Protein AF-A0A7R9CRE0-F1 (afdb_monomer)

Structure (mmCIF, N/CA/C/O backbone):
data_AF-A0A7R9CRE0-F1
#
_entry.id   AF-A0A7R9CRE0-F1
#
loop_
_atom_site.group_PDB
_atom_site.id
_atom_site.type_symbol
_atom_site.label_atom_id
_atom_site.label_alt_id
_atom_site.label_comp_id
_atom_site.label_asym_id
_atom_site.label_entity_id
_atom_site.label_seq_id
_atom_site.pdbx_PDB_ins_code
_atom_site.Cartn_x
_atom_site.Cartn_y
_atom_site.Cartn_z
_atom_site.occupancy
_atom_site.B_iso_or_equiv
_atom_site.auth_seq_id
_atom_site.auth_comp_id
_atom_site.auth_asym_id
_atom_site.auth_atom_id
_atom_site.pdbx_PDB_model_num
ATOM 1 N N . MET A 1 1 ? -108.221 -3.194 38.464 1.00 43.22 1 MET A N 1
ATOM 2 C CA . MET A 1 1 ? -109.594 -3.119 37.928 1.00 43.22 1 MET A CA 1
ATOM 3 C C . MET A 1 1 ? -109.827 -1.712 37.402 1.00 43.22 1 MET A C 1
ATOM 5 O O . MET A 1 1 ? -109.692 -0.766 38.158 1.00 43.22 1 MET A O 1
ATOM 9 N N . ASN A 1 2 ? -110.090 -1.626 36.097 1.00 45.00 2 ASN A N 1
ATOM 10 C CA . ASN A 1 2 ? -110.871 -0.595 35.407 1.00 45.00 2 ASN A CA 1
ATOM 11 C C . ASN A 1 2 ? -110.483 0.875 35.602 1.00 45.00 2 ASN A C 1
ATOM 13 O O . ASN A 1 2 ? -111.041 1.540 36.458 1.00 45.00 2 ASN A O 1
ATOM 17 N N . LEU A 1 3 ? -109.607 1.376 34.720 1.00 36.38 3 LEU A N 1
ATOM 18 C CA . LEU A 1 3 ? -109.767 2.675 34.025 1.00 36.38 3 LEU A CA 1
ATOM 19 C C . LEU A 1 3 ? -108.603 2.959 33.053 1.00 36.38 3 LEU A C 1
ATOM 21 O O . LEU A 1 3 ? -108.803 3.636 32.050 1.00 36.38 3 LEU A O 1
ATOM 25 N N . ALA A 1 4 ? -107.426 2.352 33.256 1.00 42.25 4 ALA A N 1
ATOM 26 C CA . ALA A 1 4 ? -106.263 2.551 32.375 1.00 42.25 4 ALA A CA 1
ATOM 27 C C . ALA A 1 4 ? -106.286 1.728 31.065 1.00 42.25 4 ALA A C 1
ATOM 29 O O . ALA A 1 4 ? -105.616 2.090 30.105 1.00 42.25 4 ALA A O 1
ATOM 30 N N . ILE A 1 5 ? -107.074 0.647 30.987 1.00 42.66 5 ILE A N 1
ATOM 31 C CA . ILE A 1 5 ? -107.139 -0.222 29.790 1.00 42.66 5 ILE A CA 1
ATOM 32 C C . ILE A 1 5 ? -108.191 0.272 28.776 1.00 42.66 5 ILE A C 1
ATOM 34 O O . ILE A 1 5 ? -108.033 0.076 27.576 1.00 42.66 5 ILE A O 1
ATOM 38 N N . MET A 1 6 ? -109.223 1.002 29.216 1.00 38.12 6 MET A N 1
ATOM 39 C CA . MET A 1 6 ? -110.283 1.493 28.320 1.00 38.12 6 MET A CA 1
ATOM 40 C C . MET A 1 6 ? -109.921 2.795 27.585 1.00 38.12 6 MET A C 1
ATOM 42 O O . MET A 1 6 ? -110.395 3.019 26.473 1.00 38.12 6 MET A O 1
ATOM 46 N N . ALA A 1 7 ? -109.034 3.631 28.137 1.00 39.12 7 ALA A N 1
ATOM 47 C CA . ALA A 1 7 ? -108.604 4.874 27.481 1.00 39.12 7 ALA A CA 1
ATOM 48 C C . ALA A 1 7 ? -107.658 4.639 26.281 1.00 39.12 7 ALA A C 1
ATOM 50 O O . ALA A 1 7 ? -107.577 5.478 25.382 1.00 39.12 7 ALA A O 1
ATOM 51 N N . SER A 1 8 ? -106.990 3.482 26.235 1.00 37.19 8 SER A N 1
ATOM 52 C CA . SER A 1 8 ? -106.051 3.103 25.167 1.00 37.19 8 SER A CA 1
ATOM 53 C C . SER A 1 8 ? -106.731 2.446 23.959 1.00 37.19 8 SER A C 1
ATOM 55 O O . SER A 1 8 ? -106.150 2.413 22.880 1.00 37.19 8 SER A O 1
ATOM 57 N N . ILE A 1 9 ? -107.972 1.966 24.107 1.00 41.94 9 ILE A N 1
ATOM 58 C CA . ILE A 1 9 ? -108.721 1.283 23.035 1.00 41.94 9 ILE A CA 1
ATOM 59 C C . ILE A 1 9 ? -109.617 2.264 22.251 1.00 41.94 9 ILE A C 1
ATOM 61 O O . ILE A 1 9 ? -109.859 2.074 21.062 1.00 41.94 9 ILE A O 1
ATOM 65 N N . VAL A 1 10 ? -110.039 3.380 22.856 1.00 40.88 10 VAL A N 1
ATOM 66 C CA . VAL A 1 10 ? -110.966 4.339 22.216 1.00 40.88 10 VAL A CA 1
ATOM 67 C C . VAL A 1 10 ? -110.256 5.382 21.332 1.00 40.88 10 VAL A C 1
ATOM 69 O O . VAL A 1 10 ? -110.875 5.951 20.437 1.00 40.88 10 VAL A O 1
ATOM 72 N N . LYS A 1 11 ? -108.938 5.587 21.477 1.00 39.06 11 LYS A N 1
ATOM 73 C CA . LYS A 1 11 ? -108.171 6.540 20.641 1.00 39.06 11 LYS A CA 1
ATOM 74 C C . LYS A 1 11 ? -107.700 6.003 19.281 1.00 39.06 11 LYS A C 1
ATOM 76 O O . LYS A 1 11 ? -107.164 6.778 18.498 1.00 39.06 11 LYS A O 1
ATOM 81 N N . VAL A 1 12 ? -107.926 4.725 18.964 1.00 43.69 12 VAL A N 1
ATOM 82 C CA . VAL A 1 12 ? -107.533 4.129 17.665 1.00 43.69 12 VAL A CA 1
ATOM 83 C C . VAL A 1 12 ? -108.716 4.011 16.691 1.00 43.69 12 VAL A C 1
ATOM 85 O O . VAL A 1 12 ? -108.525 3.799 15.498 1.00 43.69 12 VAL A O 1
ATOM 88 N N . LEU A 1 13 ? -109.953 4.210 17.154 1.00 45.00 13 LEU A N 1
ATOM 89 C CA . LEU A 1 13 ? -111.148 3.871 16.375 1.00 45.00 13 LEU A CA 1
ATOM 90 C C . LEU A 1 13 ? -111.732 4.993 15.500 1.00 45.00 13 LEU A C 1
ATOM 92 O O . LEU A 1 13 ? -112.738 4.738 14.850 1.00 45.00 13 LEU A O 1
ATOM 96 N N . HIS A 1 14 ? -111.155 6.201 15.431 1.00 46.62 14 HIS A N 1
ATOM 97 C CA . HIS A 1 14 ? -111.715 7.312 14.630 1.00 46.62 14 HIS A CA 1
ATOM 98 C C . HIS A 1 14 ? -110.660 8.143 13.870 1.00 46.62 14 HIS A C 1
ATOM 100 O O . HIS A 1 14 ? -110.579 9.360 14.021 1.00 46.62 14 HIS A O 1
ATOM 106 N N . ILE A 1 15 ? -109.887 7.507 12.983 1.00 38.34 15 ILE A N 1
ATOM 107 C CA . ILE A 1 15 ? -109.228 8.219 11.873 1.00 38.34 15 ILE A CA 1
ATOM 108 C C . ILE A 1 15 ? -109.604 7.541 10.549 1.00 38.34 15 ILE A C 1
ATOM 110 O O . ILE A 1 15 ? -108.993 6.541 10.171 1.00 38.34 15 ILE A O 1
ATOM 114 N N . PRO A 1 16 ? -110.599 8.065 9.812 1.00 47.31 16 PRO A N 1
ATOM 115 C CA . PRO A 1 16 ? -110.769 7.760 8.405 1.00 47.31 16 PRO A CA 1
ATOM 116 C C . PRO A 1 16 ? -109.940 8.727 7.542 1.00 47.31 16 PRO A C 1
ATOM 118 O O . PRO A 1 16 ? -109.894 9.927 7.792 1.00 47.31 16 PRO A O 1
ATOM 121 N N . LYS A 1 17 ? -109.380 8.175 6.457 1.00 51.97 17 LYS A N 1
ATOM 122 C CA . LYS A 1 17 ? -108.780 8.860 5.294 1.00 51.97 17 LYS A CA 1
ATOM 123 C C . LYS A 1 17 ? -107.466 9.612 5.539 1.00 51.97 17 LYS A C 1
ATOM 125 O O . LYS A 1 17 ? -107.456 10.829 5.569 1.00 51.97 17 LYS A O 1
ATOM 130 N N . ILE A 1 18 ? -106.371 8.853 5.587 1.00 42.72 18 ILE A N 1
ATOM 131 C CA . ILE A 1 18 ? -105.059 8.998 4.907 1.00 42.72 18 ILE A CA 1
ATOM 132 C C . ILE A 1 18 ? -104.364 7.670 5.286 1.00 42.72 18 ILE A C 1
ATOM 134 O O . ILE A 1 18 ? -104.417 7.276 6.442 1.00 42.72 18 ILE A O 1
ATOM 138 N N . ILE A 1 19 ? -103.968 6.789 4.366 1.00 42.88 19 ILE A N 1
ATOM 139 C CA . ILE A 1 19 ? -102.574 6.611 3.939 1.00 42.88 19 ILE A CA 1
ATOM 140 C C . ILE A 1 19 ? -102.617 5.771 2.647 1.00 42.88 19 ILE A C 1
ATOM 142 O O . ILE A 1 19 ? -102.911 4.576 2.649 1.00 42.88 19 ILE A O 1
ATOM 146 N N . LYS A 1 20 ? -102.340 6.443 1.526 1.00 46.06 20 LYS A N 1
ATOM 147 C CA . LYS A 1 20 ? -101.839 5.851 0.280 1.00 46.06 20 LYS A CA 1
ATOM 148 C C . LYS A 1 20 ? -100.471 5.216 0.568 1.00 46.06 20 LYS A C 1
ATOM 150 O O . LYS A 1 20 ? -99.664 5.863 1.219 1.00 46.06 20 LYS A O 1
ATOM 155 N N . TYR A 1 21 ? -100.229 4.014 0.034 1.00 49.38 21 TYR A N 1
ATOM 156 C CA . TYR A 1 21 ? -98.917 3.356 -0.115 1.00 49.38 21 TYR A CA 1
ATOM 157 C C . TYR A 1 21 ? -97.990 3.401 1.114 1.00 49.38 21 TYR A C 1
ATOM 159 O O . TYR A 1 21 ? -97.202 4.329 1.261 1.00 49.38 21 TYR A O 1
ATOM 167 N N . GLY A 1 22 ? -98.012 2.368 1.968 1.00 47.47 22 GLY A N 1
ATOM 168 C CA . GLY A 1 22 ? -97.030 2.339 3.062 1.00 47.47 22 GLY A CA 1
ATOM 169 C C . GLY A 1 22 ? -97.103 1.258 4.137 1.00 47.47 22 GLY A C 1
ATOM 170 O O . GLY A 1 22 ? -96.410 1.412 5.133 1.00 47.47 22 GLY A O 1
ATOM 171 N N . TYR A 1 23 ? -97.870 0.171 3.991 1.00 45.94 23 TYR A N 1
ATOM 172 C CA . TYR A 1 23 ? -97.871 -0.903 5.001 1.00 45.94 23 TYR A CA 1
ATOM 173 C C . TYR A 1 23 ? -97.409 -2.256 4.442 1.00 45.94 23 TYR A C 1
ATOM 175 O O . TYR A 1 23 ? -98.163 -3.221 4.352 1.00 45.94 23 TYR A O 1
ATOM 183 N N . CYS A 1 24 ? -96.107 -2.329 4.150 1.00 51.09 24 CYS A N 1
ATOM 184 C CA . CYS A 1 24 ? -95.338 -3.575 4.034 1.00 51.09 24 CYS A CA 1
ATOM 185 C C . CYS A 1 24 ? -95.528 -4.554 5.229 1.00 51.09 24 CYS A C 1
ATOM 187 O O . CYS A 1 24 ? -95.567 -5.760 4.984 1.00 51.09 24 CYS A O 1
ATOM 189 N N . PRO A 1 25 ? -95.750 -4.112 6.493 1.00 51.47 25 PRO A N 1
ATOM 190 C CA . PRO A 1 25 ? -95.920 -5.041 7.615 1.00 51.47 25 PRO A CA 1
ATOM 191 C C . PRO A 1 25 ? -97.174 -5.914 7.506 1.00 51.47 25 PRO A C 1
ATOM 193 O O . PRO A 1 25 ? -97.115 -7.106 7.783 1.00 51.47 25 PRO A O 1
ATOM 196 N N . ALA A 1 26 ? -98.302 -5.363 7.043 1.00 53.19 26 ALA A N 1
ATOM 197 C CA . ALA A 1 26 ? -99.529 -6.144 6.868 1.00 53.19 26 ALA A CA 1
ATOM 198 C C . ALA A 1 26 ? -99.378 -7.194 5.751 1.00 53.19 26 ALA A C 1
ATOM 200 O O . ALA A 1 26 ? -99.899 -8.300 5.858 1.00 53.19 26 ALA A O 1
ATOM 201 N N . TYR A 1 27 ? -98.604 -6.873 4.710 1.00 51.00 27 TYR A N 1
ATOM 202 C CA . TYR A 1 27 ? -98.310 -7.785 3.605 1.00 51.00 27 TYR A CA 1
ATOM 203 C C . TYR A 1 27 ? -97.310 -8.890 4.004 1.00 51.00 27 TYR A C 1
ATOM 205 O O . TYR A 1 27 ? -97.449 -10.033 3.569 1.00 51.00 27 TYR A O 1
ATOM 213 N N . GLN A 1 28 ? -96.341 -8.583 4.877 1.00 49.94 28 GLN A N 1
ATOM 214 C CA . GLN A 1 28 ? -95.411 -9.565 5.449 1.00 49.94 28 GLN A CA 1
ATOM 215 C C . GLN A 1 28 ? -96.084 -10.520 6.442 1.00 49.94 28 GLN A C 1
ATOM 217 O O . GLN A 1 28 ? -95.791 -11.709 6.412 1.00 49.94 28 GLN A O 1
ATOM 222 N N . VAL A 1 29 ? -97.009 -10.048 7.285 1.00 53.72 29 VAL A N 1
ATOM 223 C CA . VAL A 1 29 ? -97.705 -10.904 8.269 1.00 53.72 29 VAL A CA 1
ATOM 224 C C . VAL A 1 29 ? -98.603 -11.946 7.590 1.00 53.72 29 VAL A C 1
ATOM 226 O O . VAL A 1 29 ? -98.709 -13.068 8.075 1.00 53.72 29 VAL A O 1
ATOM 229 N N . VAL A 1 30 ? -99.205 -11.617 6.442 1.00 52.31 30 VAL A N 1
ATOM 230 C CA . VAL A 1 30 ? -100.059 -12.553 5.686 1.00 52.31 30 VAL A CA 1
ATOM 231 C C . VAL A 1 30 ? -99.235 -13.568 4.875 1.00 52.31 30 VAL A C 1
ATOM 233 O O . VAL A 1 30 ? -99.684 -14.696 4.685 1.00 52.31 30 VAL A O 1
ATOM 236 N N . ARG A 1 31 ? -98.021 -13.210 4.422 1.00 49.34 31 ARG A N 1
ATOM 237 C CA . ARG A 1 31 ? -97.123 -14.117 3.673 1.00 49.34 31 ARG A CA 1
ATOM 238 C C . ARG A 1 31 ? -96.191 -14.959 4.550 1.00 49.34 31 ARG A C 1
ATOM 240 O O . ARG A 1 31 ? -95.841 -16.061 4.148 1.00 49.34 31 ARG A O 1
ATOM 247 N N . ASN A 1 32 ? -95.821 -14.491 5.741 1.00 52.88 32 ASN A N 1
ATOM 248 C CA . ASN A 1 32 ? -94.950 -15.216 6.672 1.00 52.88 32 ASN A CA 1
ATOM 249 C C . ASN A 1 32 ? -95.761 -16.122 7.614 1.00 52.88 32 ASN A C 1
ATOM 251 O O . ASN A 1 32 ? -95.637 -16.036 8.837 1.00 52.88 32 ASN A O 1
ATOM 255 N N . HIS A 1 33 ? -96.608 -16.997 7.066 1.00 56.31 33 HIS A N 1
ATOM 256 C CA . HIS A 1 33 ? -97.249 -18.033 7.871 1.00 56.31 33 HIS A CA 1
ATOM 257 C C . HIS A 1 33 ? -96.212 -19.118 8.213 1.00 56.31 33 HIS A C 1
ATOM 259 O O . HIS A 1 33 ? -95.990 -20.075 7.474 1.00 56.31 33 HIS A O 1
ATOM 265 N N . TRP A 1 34 ? -95.521 -18.966 9.343 1.00 56.00 34 TRP A N 1
ATOM 266 C CA . TRP A 1 34 ? -94.681 -20.043 9.859 1.00 56.00 34 TRP A CA 1
ATOM 267 C C . TRP A 1 34 ? -95.561 -21.270 10.108 1.00 56.00 34 TRP A C 1
ATOM 269 O O . TRP A 1 34 ? -96.488 -21.218 10.924 1.00 56.00 34 TRP A O 1
ATOM 279 N N . ASN A 1 35 ? -95.311 -22.359 9.383 1.00 62.03 35 ASN A N 1
ATOM 280 C CA . ASN A 1 35 ? -96.116 -23.558 9.518 1.00 62.03 35 ASN A CA 1
ATOM 281 C C . ASN A 1 35 ? -95.756 -24.244 10.849 1.00 62.03 35 ASN A C 1
ATOM 283 O O . ASN A 1 35 ? -94.658 -24.778 11.016 1.00 62.03 35 ASN A O 1
ATOM 287 N N . LYS A 1 36 ? -96.665 -24.148 11.832 1.00 65.69 36 LYS A N 1
ATOM 288 C CA . LYS A 1 36 ? -96.463 -24.632 13.211 1.00 65.69 36 LYS A CA 1
ATOM 289 C C . LYS A 1 36 ? -96.146 -26.125 13.265 1.00 65.69 36 LYS A C 1
ATOM 291 O O . LYS A 1 36 ? -95.476 -26.549 14.202 1.00 65.69 36 LYS A O 1
ATOM 296 N N . ASP A 1 37 ? -96.557 -26.867 12.243 1.00 65.56 37 ASP A N 1
ATOM 297 C CA . ASP A 1 37 ? -96.335 -28.304 12.109 1.00 65.56 37 ASP A CA 1
ATOM 298 C C . ASP A 1 37 ? -94.837 -28.667 12.019 1.00 65.56 37 ASP A C 1
ATOM 300 O O . ASP A 1 37 ? -94.443 -29.761 12.413 1.00 65.56 37 ASP A O 1
ATOM 304 N N . TYR A 1 38 ? -93.974 -27.730 11.596 1.00 68.56 38 TYR A N 1
ATOM 305 C CA . TYR A 1 38 ? -92.519 -27.930 11.482 1.00 68.56 38 TYR A CA 1
ATOM 306 C C . TYR A 1 38 ? -91.715 -27.421 12.691 1.00 68.56 38 TYR A C 1
ATOM 308 O O . TYR A 1 38 ? -90.488 -27.510 12.700 1.00 68.56 38 TYR A O 1
ATOM 316 N N . LYS A 1 39 ? -92.363 -26.877 13.732 1.00 82.75 39 LYS A N 1
ATOM 317 C CA . LYS A 1 39 ? -91.657 -26.388 14.929 1.00 82.75 39 LYS A CA 1
ATOM 318 C C . LYS A 1 39 ? -91.132 -27.570 15.759 1.00 82.75 39 LYS A C 1
ATOM 320 O O . LYS A 1 39 ? -91.954 -28.417 16.105 1.00 82.75 39 LYS A O 1
ATOM 325 N N . PRO A 1 40 ? -89.843 -27.618 16.154 1.00 86.38 40 PRO A N 1
ATOM 326 C CA . PRO A 1 40 ? -89.329 -28.636 17.076 1.00 86.38 40 PRO A CA 1
ATOM 327 C C . PRO A 1 40 ? -90.144 -28.734 18.378 1.00 86.38 40 PRO A C 1
ATOM 329 O O . PRO A 1 40 ? -90.623 -27.725 18.908 1.00 86.38 40 PRO A O 1
ATOM 332 N N . GLY A 1 41 ? -90.349 -29.962 18.839 1.00 88.69 41 GLY A N 1
ATOM 333 C CA . GLY A 1 41 ? -91.104 -30.363 2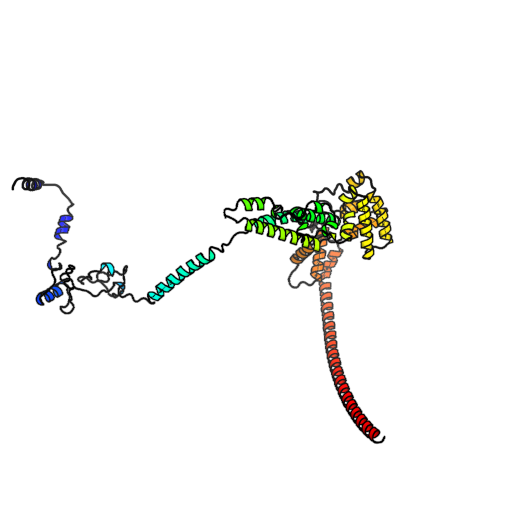0.022 1.00 88.69 41 GLY A CA 1
ATOM 334 C C . GLY A 1 41 ? -90.228 -31.020 21.101 1.00 88.69 41 GLY A C 1
ATOM 335 O O . GLY A 1 41 ? -89.001 -30.990 21.010 1.00 88.69 41 GLY A O 1
ATOM 336 N N . PRO A 1 42 ? -90.842 -31.571 22.163 1.00 89.75 42 PRO A N 1
ATOM 337 C CA . PRO A 1 42 ? -90.125 -32.288 23.217 1.00 89.75 42 PRO A CA 1
ATOM 338 C C . PRO A 1 42 ? -89.607 -33.648 22.729 1.00 89.75 42 PRO A C 1
ATOM 340 O O . PRO A 1 42 ? -90.082 -34.169 21.724 1.00 89.75 42 PRO A O 1
ATOM 343 N N . TYR A 1 43 ? -88.666 -34.233 23.470 1.00 91.75 43 TYR A N 1
ATOM 344 C CA . TYR A 1 43 ? -88.065 -35.527 23.145 1.00 91.75 43 TYR A CA 1
ATOM 345 C C . TYR A 1 43 ? -89.127 -36.642 22.977 1.00 91.75 43 TYR A C 1
ATOM 347 O O . TYR A 1 43 ? -89.985 -36.800 23.852 1.00 91.75 43 TYR A O 1
ATOM 355 N N . PRO A 1 44 ? -89.102 -37.423 21.877 1.00 90.38 44 PRO A N 1
ATOM 356 C CA . PRO A 1 44 ? -90.097 -38.461 21.620 1.00 90.38 44 PRO A CA 1
ATOM 357 C C . PRO A 1 44 ? -89.813 -39.731 22.436 1.00 90.38 44 PRO A C 1
ATOM 359 O O . PRO A 1 44 ? -88.826 -40.433 22.210 1.00 90.38 44 PRO A O 1
ATOM 362 N N . VAL A 1 45 ? -90.716 -40.074 23.359 1.00 88.56 45 VAL A N 1
ATOM 363 C CA . VAL A 1 45 ? -90.542 -41.220 24.271 1.00 88.56 45 VAL A CA 1
ATOM 364 C C . VAL A 1 45 ? -91.152 -42.493 23.681 1.00 88.56 45 VAL A C 1
ATOM 366 O O . VAL A 1 45 ? -90.599 -43.587 23.820 1.00 88.56 45 VAL A O 1
ATOM 369 N N . THR A 1 46 ? -92.291 -42.373 22.995 1.00 92.00 46 THR A N 1
ATOM 370 C CA . THR A 1 46 ? -93.003 -43.520 22.414 1.00 92.00 46 THR A CA 1
ATOM 371 C C . THR A 1 46 ? -92.628 -43.762 20.950 1.00 92.00 46 THR A C 1
ATOM 373 O O . THR A 1 46 ? -92.259 -42.845 20.220 1.00 92.00 46 THR A O 1
ATOM 376 N N . GLN A 1 47 ? -92.776 -45.004 20.467 1.00 89.69 47 GLN A N 1
ATOM 377 C CA . GLN A 1 47 ? -92.471 -45.322 19.063 1.00 89.69 47 GLN A CA 1
ATOM 378 C C . GLN A 1 47 ? -93.349 -44.534 18.083 1.00 89.69 47 GLN A C 1
ATOM 380 O O . GLN A 1 47 ? -92.858 -44.057 17.070 1.00 89.69 47 GLN A O 1
ATOM 385 N N . LYS A 1 48 ? -94.627 -44.318 18.419 1.00 90.31 48 LYS A N 1
ATOM 386 C CA . LYS A 1 48 ? -95.535 -43.506 17.598 1.00 90.31 48 LYS A CA 1
ATOM 387 C C . LYS A 1 48 ? -95.092 -42.043 17.514 1.00 90.31 48 LYS A C 1
ATOM 389 O O . LYS A 1 48 ? -95.238 -41.434 16.460 1.00 90.31 48 LYS A O 1
ATOM 394 N N . GLU A 1 49 ? -94.559 -41.487 18.603 1.00 89.62 49 GLU A N 1
ATOM 395 C CA . GLU A 1 49 ? -94.000 -40.128 18.620 1.00 89.62 49 GLU A CA 1
ATOM 396 C C . GLU A 1 49 ? -92.709 -40.047 17.806 1.00 89.62 49 GLU A C 1
ATOM 398 O O . GLU A 1 49 ? -92.537 -39.090 17.056 1.00 89.62 49 GLU A O 1
ATOM 403 N N . ARG A 1 50 ? -91.846 -41.071 17.873 1.00 90.44 50 ARG A N 1
ATOM 404 C CA . ARG A 1 50 ? -90.650 -41.164 17.022 1.00 90.44 50 ARG A CA 1
ATOM 405 C C . ARG A 1 50 ? -91.002 -41.259 15.541 1.00 90.44 50 ARG A C 1
ATOM 407 O O . ARG A 1 50 ? -90.440 -40.518 14.745 1.00 90.44 50 ARG A O 1
ATOM 414 N N . ASP A 1 51 ? -91.969 -42.097 15.174 1.00 91.31 51 ASP A N 1
ATOM 415 C CA . ASP A 1 51 ? -92.407 -42.245 13.781 1.00 91.31 51 ASP A CA 1
ATOM 416 C C . ASP A 1 51 ? -93.043 -40.943 13.252 1.00 91.31 51 ASP A C 1
ATOM 418 O O . ASP A 1 51 ? -92.850 -40.566 12.092 1.00 91.31 51 ASP A O 1
ATOM 422 N N . ALA A 1 52 ? -93.774 -40.217 14.107 1.00 90.00 52 ALA A N 1
ATOM 423 C CA . ALA A 1 52 ? -94.334 -38.909 13.776 1.00 90.00 52 ALA A CA 1
ATOM 424 C C . ALA A 1 52 ? -93.248 -37.828 13.622 1.00 90.00 52 ALA A C 1
ATOM 426 O O . ALA A 1 52 ? -93.321 -37.030 12.685 1.00 90.00 52 ALA A O 1
ATOM 427 N N . ALA A 1 53 ? -92.233 -37.817 14.494 1.00 90.81 53 ALA A N 1
ATOM 428 C CA . ALA A 1 53 ? -91.097 -36.902 14.411 1.00 90.81 53 ALA A CA 1
ATOM 429 C C . ALA A 1 53 ? -90.231 -37.182 13.171 1.00 90.81 53 ALA A C 1
ATOM 431 O O . ALA A 1 53 ? -89.930 -36.258 12.418 1.00 90.81 53 ALA A O 1
ATOM 432 N N . ALA A 1 54 ? -89.932 -38.449 12.871 1.00 91.12 54 ALA A N 1
ATOM 433 C CA . ALA A 1 54 ? -89.234 -38.846 11.648 1.00 91.12 54 ALA A CA 1
ATOM 434 C C . ALA A 1 54 ? -89.960 -38.324 10.396 1.00 91.12 54 ALA A C 1
ATOM 436 O O . ALA A 1 54 ? -89.366 -37.642 9.558 1.00 91.12 54 ALA A O 1
ATOM 437 N N . LYS A 1 55 ? -91.284 -38.532 10.327 1.00 90.06 55 LYS A N 1
ATOM 438 C CA . LYS A 1 55 ? -92.124 -38.029 9.231 1.00 90.06 55 LYS A CA 1
ATOM 439 C C . LYS A 1 55 ? -92.116 -36.499 9.130 1.00 90.06 55 LYS A C 1
ATOM 441 O O . LYS A 1 55 ? -92.121 -35.972 8.020 1.00 90.06 55 LYS A O 1
ATOM 446 N N . LYS A 1 56 ? -92.096 -35.787 10.261 1.00 89.69 56 LYS A N 1
ATOM 447 C CA . LYS A 1 56 ? -92.023 -34.316 10.323 1.00 89.69 56 LYS A CA 1
ATOM 448 C C . LYS A 1 56 ? -90.713 -33.768 9.749 1.00 89.69 56 LYS A C 1
ATOM 450 O O . LYS A 1 56 ? -90.745 -32.746 9.071 1.00 89.69 56 LYS A O 1
ATOM 455 N N . TYR A 1 57 ? -89.590 -34.445 9.985 1.00 89.94 57 TYR A N 1
ATOM 456 C CA . TYR A 1 57 ? -88.275 -34.061 9.455 1.00 89.94 57 TYR A CA 1
ATOM 457 C C . TYR A 1 57 ? -87.960 -34.659 8.075 1.00 89.94 57 TYR A C 1
ATOM 459 O O . TYR A 1 57 ? -86.861 -34.459 7.567 1.00 89.94 57 TYR A O 1
ATOM 467 N N . GLY A 1 58 ? -88.907 -35.377 7.459 1.00 88.31 58 GLY A N 1
ATOM 468 C CA . GLY A 1 58 ? -88.711 -36.003 6.149 1.00 88.31 58 GLY A CA 1
ATOM 469 C C . GLY A 1 58 ? -87.707 -37.161 6.156 1.00 88.31 58 GLY A C 1
ATOM 470 O O . GLY A 1 58 ? -87.162 -37.487 5.107 1.00 88.31 58 GLY A O 1
ATOM 471 N N . LEU A 1 59 ? -87.464 -37.768 7.321 1.00 91.00 59 LEU A N 1
ATOM 472 C CA . LEU A 1 59 ? -86.528 -38.875 7.516 1.00 91.00 59 LEU A CA 1
ATOM 473 C C . LEU A 1 59 ? -87.269 -40.214 7.585 1.00 91.00 59 LEU A C 1
ATOM 475 O O . LEU A 1 59 ? -88.429 -40.288 8.006 1.00 91.00 59 LEU A O 1
ATOM 479 N N . LEU A 1 60 ? -86.588 -41.299 7.212 1.00 91.94 60 LEU A N 1
ATOM 480 C CA . LEU A 1 60 ? -87.098 -42.644 7.466 1.00 91.94 60 LEU A CA 1
ATOM 481 C C . LEU A 1 60 ? -87.083 -42.929 8.981 1.00 91.94 60 LEU A C 1
ATOM 483 O O . LEU A 1 60 ? -86.143 -42.519 9.661 1.00 91.94 60 LEU A O 1
ATOM 487 N N . PRO A 1 61 ? -88.048 -43.692 9.537 1.00 89.75 61 PRO A N 1
ATOM 488 C CA . PRO A 1 61 ? -88.037 -44.049 10.961 1.00 89.75 61 PRO A CA 1
ATOM 489 C C . PRO A 1 61 ? -86.755 -44.755 11.428 1.00 89.75 61 PRO A C 1
ATOM 491 O O . PRO A 1 61 ? -86.412 -44.679 12.600 1.00 89.75 61 PRO A O 1
ATOM 494 N N . ALA A 1 62 ? -86.046 -45.431 10.515 1.00 90.19 62 ALA A N 1
ATOM 495 C CA . ALA A 1 62 ? -84.763 -46.078 10.790 1.00 90.19 62 ALA A CA 1
ATOM 496 C C . ALA A 1 62 ? -83.563 -45.108 10.799 1.00 90.19 62 ALA A C 1
ATOM 498 O O . ALA A 1 62 ? -82.531 -45.435 11.375 1.00 90.19 62 ALA A O 1
ATOM 499 N N . GLU A 1 63 ? -83.683 -43.946 10.152 1.00 89.88 63 GLU A N 1
ATOM 500 C CA . GLU A 1 63 ? -82.636 -42.915 10.057 1.00 89.88 63 GLU A CA 1
ATOM 501 C C . GLU A 1 63 ? -82.818 -41.805 11.101 1.00 89.88 63 GLU A C 1
ATOM 503 O O . GLU A 1 63 ? -81.909 -41.012 11.338 1.00 89.88 63 GLU A O 1
ATOM 508 N N . TYR A 1 64 ? -83.999 -41.730 11.718 1.00 93.38 64 TYR A N 1
ATOM 509 C CA . TYR A 1 64 ? -84.301 -40.754 12.752 1.00 93.38 64 TYR A CA 1
ATOM 510 C C . TYR A 1 64 ? -83.710 -41.178 14.101 1.00 93.38 64 TYR A C 1
ATOM 512 O O . TYR A 1 64 ? -84.240 -42.057 14.783 1.00 93.38 64 TYR A O 1
ATOM 520 N N . ASP A 1 65 ? -82.639 -40.494 14.497 1.00 92.12 65 ASP A N 1
ATOM 521 C CA . ASP A 1 65 ? -82.032 -40.579 15.824 1.00 92.12 65 ASP A CA 1
ATOM 522 C C . ASP A 1 65 ? -82.080 -39.190 16.486 1.00 92.12 65 ASP A C 1
ATOM 524 O O . ASP A 1 65 ? -81.497 -38.251 15.942 1.00 92.12 65 ASP A O 1
ATOM 528 N N . PRO A 1 66 ? -82.806 -38.984 17.599 1.00 91.50 66 PRO A N 1
ATOM 529 C CA . PRO A 1 66 ? -82.781 -37.719 18.329 1.00 91.50 66 PRO A CA 1
ATOM 530 C C . PRO A 1 66 ? -81.532 -37.608 19.217 1.00 91.50 66 PRO A C 1
ATOM 532 O O . PRO A 1 66 ? -80.946 -38.604 19.642 1.00 91.50 66 PRO A O 1
ATOM 535 N N . TYR A 1 67 ? -81.141 -36.383 19.569 1.00 91.56 67 TYR A N 1
ATOM 536 C CA . TYR A 1 67 ? -80.129 -36.177 20.613 1.00 91.56 67 TYR A CA 1
ATOM 537 C C . TYR A 1 67 ? -80.595 -36.757 21.962 1.00 91.56 67 TYR A C 1
ATOM 539 O O . TYR A 1 67 ? -81.795 -36.746 22.237 1.00 91.56 67 TYR A O 1
ATOM 547 N N . PRO A 1 68 ? -79.677 -37.245 22.820 1.00 90.38 68 PRO A N 1
ATOM 548 C CA . PRO A 1 68 ? -80.037 -37.732 24.151 1.00 90.38 68 PRO A CA 1
ATOM 549 C C . PRO A 1 68 ? -80.725 -36.635 24.979 1.00 90.38 68 PRO A C 1
ATOM 551 O O . PRO A 1 68 ? -80.369 -35.456 24.888 1.00 90.38 68 PRO A O 1
ATOM 554 N N . ASP A 1 69 ? -81.714 -37.028 25.789 1.00 87.06 69 ASP A N 1
ATOM 555 C CA . ASP A 1 69 ? -82.488 -36.122 26.650 1.00 87.06 69 ASP A CA 1
ATOM 556 C C . ASP A 1 69 ? -81.703 -35.731 27.917 1.00 87.06 69 ASP A C 1
ATOM 558 O O . ASP A 1 69 ? -82.090 -36.016 29.048 1.00 87.06 69 ASP A O 1
ATOM 562 N N . ASP A 1 70 ? -80.556 -35.078 27.712 1.00 88.38 70 ASP A N 1
ATOM 563 C CA . ASP A 1 70 ? -79.641 -34.630 28.771 1.00 88.38 70 ASP A CA 1
ATOM 564 C C . ASP A 1 70 ? -80.014 -33.229 29.310 1.00 88.38 70 ASP A C 1
ATOM 566 O O . ASP A 1 70 ? -79.223 -32.571 29.988 1.00 88.38 70 ASP A O 1
ATOM 570 N N . GLY A 1 71 ? -81.202 -32.712 28.966 1.00 83.44 71 GLY A N 1
ATOM 571 C CA . GLY A 1 71 ? -81.653 -31.367 29.350 1.00 83.44 71 GLY A CA 1
ATOM 572 C C . GLY A 1 71 ? -80.993 -30.211 28.582 1.00 83.44 71 GLY A C 1
ATOM 573 O O . GLY A 1 71 ? -81.247 -29.050 28.896 1.00 83.44 71 GLY A O 1
ATOM 574 N N . LEU A 1 72 ? -80.192 -30.499 27.547 1.00 81.81 72 LEU A N 1
ATOM 575 C CA . LEU A 1 72 ? -79.549 -29.499 26.672 1.00 81.81 72 LEU A CA 1
ATOM 576 C C . LEU A 1 72 ? -80.526 -28.794 25.711 1.00 81.81 72 LEU A C 1
ATOM 578 O O . LEU A 1 72 ? -80.149 -27.849 25.024 1.00 81.81 72 LEU A O 1
ATOM 582 N N . GLY A 1 73 ? -81.790 -29.227 25.678 1.00 85.31 73 GLY A N 1
ATOM 583 C CA . GLY A 1 73 ? -82.865 -28.520 24.980 1.00 85.31 73 GLY A CA 1
ATOM 584 C C . GLY A 1 73 ? -82.988 -28.808 23.481 1.00 85.31 73 GLY A C 1
ATOM 585 O O . GLY A 1 73 ? -83.707 -28.081 22.802 1.00 85.31 73 GLY A O 1
ATOM 586 N N . TYR A 1 74 ? -82.343 -29.861 22.962 1.00 87.81 74 TYR A N 1
ATOM 587 C CA . TYR A 1 74 ? -82.480 -30.274 21.555 1.00 87.81 74 TYR A CA 1
ATOM 588 C C . TYR A 1 74 ? -83.880 -30.818 21.212 1.00 87.81 74 TYR A C 1
ATOM 590 O O . TYR A 1 74 ? -84.332 -30.675 20.076 1.00 87.81 74 TYR A O 1
ATOM 598 N N . GLY A 1 75 ? -84.590 -31.400 22.186 1.00 90.50 75 GLY A N 1
ATOM 599 C CA . GLY A 1 75 ? -85.966 -31.875 22.014 1.00 90.50 75 GLY A CA 1
ATOM 600 C C . GLY A 1 75 ? -86.079 -33.041 21.027 1.00 90.50 75 GLY A C 1
ATOM 601 O O . GLY A 1 75 ? -85.363 -34.029 21.150 1.00 90.50 75 GLY A O 1
ATOM 602 N N . ASP A 1 76 ? -86.987 -32.928 20.056 1.00 91.75 76 ASP A N 1
ATOM 603 C CA . ASP A 1 76 ? -87.186 -33.906 18.974 1.00 91.75 76 ASP A CA 1
ATOM 604 C C . ASP A 1 76 ? -86.275 -33.692 17.749 1.00 91.75 76 ASP A C 1
ATOM 606 O O . ASP A 1 76 ? -86.468 -34.354 16.725 1.00 91.75 76 ASP A O 1
ATOM 610 N N . TYR A 1 77 ? -85.305 -32.775 17.812 1.00 92.75 77 TYR A N 1
ATOM 611 C CA . TYR A 1 77 ? -84.464 -32.457 16.660 1.00 92.75 77 TYR A CA 1
ATOM 612 C C . TYR A 1 77 ? -83.548 -33.635 16.272 1.00 92.75 77 TYR A C 1
ATOM 614 O O . TYR A 1 77 ? -82.910 -34.223 17.153 1.00 92.75 77 TYR A O 1
ATOM 622 N N . PRO A 1 78 ? -83.446 -33.987 14.974 1.00 92.94 78 PRO A N 1
ATOM 623 C CA . PRO A 1 78 ? -82.645 -35.123 14.537 1.00 92.94 78 PRO A CA 1
ATOM 624 C C . PRO A 1 78 ? -81.144 -34.846 14.676 1.00 92.94 78 PRO A C 1
ATOM 626 O O . PRO A 1 78 ? -80.638 -33.789 14.289 1.00 92.94 78 PRO A O 1
ATOM 629 N N . LYS A 1 79 ? -80.418 -35.838 15.179 1.00 93.25 79 LYS A N 1
ATOM 630 C CA . LYS A 1 79 ? -78.963 -35.881 15.244 1.00 93.25 79 LYS A CA 1
ATOM 631 C C . LYS A 1 79 ? -78.405 -36.333 13.900 1.00 93.25 79 LYS A C 1
ATOM 633 O O . LYS A 1 79 ? -78.255 -37.519 13.621 1.00 93.25 79 LYS A O 1
ATOM 638 N N . LEU A 1 80 ? -78.107 -35.357 13.054 1.00 91.62 80 LEU A N 1
ATOM 639 C CA . LEU A 1 80 ? -77.507 -35.601 11.747 1.00 91.62 80 LEU A CA 1
ATOM 640 C C . LEU A 1 80 ? -76.003 -35.904 11.878 1.00 91.62 80 LEU A C 1
ATOM 642 O O . LEU A 1 80 ? -75.368 -35.458 12.836 1.00 91.62 80 LEU A O 1
ATOM 646 N N . PRO A 1 81 ? -75.400 -36.643 10.931 1.00 89.94 81 PRO A N 1
ATOM 647 C CA . PRO A 1 81 ? -73.954 -36.836 10.910 1.00 89.94 81 PRO A CA 1
ATOM 648 C C . PRO A 1 81 ? -73.225 -35.500 10.697 1.00 89.94 81 PRO A C 1
ATOM 650 O O . PRO A 1 81 ? -73.643 -34.672 9.885 1.00 89.94 81 PRO A O 1
ATOM 653 N N . ALA A 1 82 ? -72.111 -35.307 11.406 1.00 88.19 82 ALA A N 1
ATOM 654 C CA . ALA A 1 82 ? -71.272 -34.116 11.290 1.00 88.19 82 ALA A CA 1
ATOM 655 C C . ALA A 1 82 ? -70.442 -34.169 9.997 1.00 88.19 82 ALA A C 1
ATOM 657 O O . ALA A 1 82 ? -69.313 -34.658 9.987 1.00 88.19 82 ALA A O 1
ATOM 658 N N . ILE A 1 83 ? -71.038 -33.705 8.900 1.00 87.56 83 ILE A N 1
ATOM 659 C CA . ILE A 1 83 ? -70.425 -33.640 7.570 1.00 87.56 83 ILE A CA 1
ATOM 660 C C . ILE A 1 83 ? -70.262 -32.166 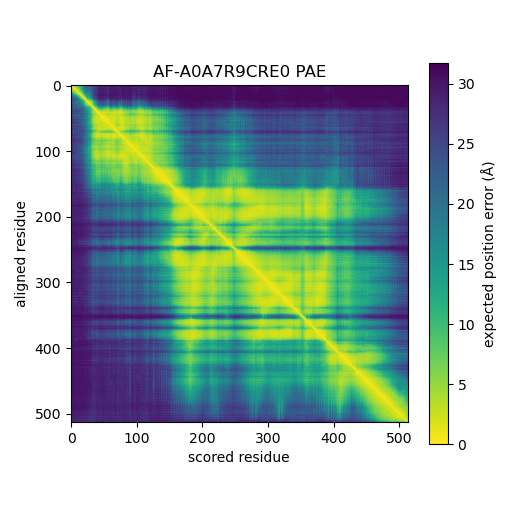7.202 1.00 87.56 83 ILE A C 1
ATOM 662 O O . ILE A 1 83 ? -71.231 -31.406 7.254 1.00 87.56 83 ILE A O 1
ATOM 666 N N . SER A 1 84 ? -69.044 -31.764 6.833 1.00 87.38 84 SER A N 1
ATOM 667 C CA . SER A 1 84 ? -68.781 -30.402 6.368 1.00 87.38 84 SER A CA 1
ATOM 668 C C . SER A 1 84 ? -69.282 -30.201 4.940 1.00 87.38 84 SER A C 1
ATOM 670 O O . SER A 1 84 ? -69.340 -31.148 4.154 1.00 87.38 84 SER A O 1
ATOM 672 N N . GLY A 1 85 ? -69.620 -28.957 4.587 1.00 85.69 85 GLY A N 1
ATOM 673 C CA . GLY A 1 85 ? -69.941 -28.591 3.207 1.00 85.69 85 GLY A CA 1
ATOM 674 C C . GLY A 1 85 ? -68.862 -29.043 2.214 1.00 85.69 85 GLY A C 1
ATOM 675 O O . GLY A 1 85 ? -69.191 -29.510 1.126 1.00 85.69 85 GLY A O 1
ATOM 676 N N . ASP A 1 86 ? -67.588 -29.026 2.617 1.00 86.88 86 ASP A N 1
ATOM 677 C CA . ASP A 1 86 ? -66.463 -29.470 1.787 1.00 86.88 86 ASP A CA 1
ATOM 678 C C . ASP A 1 86 ? -66.572 -30.931 1.326 1.00 86.88 86 ASP A C 1
ATOM 680 O O . ASP A 1 86 ? -66.166 -31.258 0.211 1.00 86.88 86 ASP A O 1
ATOM 684 N N . ASP A 1 87 ? -67.129 -31.809 2.165 1.00 88.31 87 ASP A N 1
ATOM 685 C CA . ASP A 1 87 ? -67.247 -33.241 1.869 1.00 88.31 87 ASP A CA 1
ATOM 686 C C . ASP A 1 87 ? -68.493 -33.580 1.046 1.00 88.31 87 ASP A C 1
ATOM 688 O O . ASP A 1 87 ? -68.597 -34.679 0.494 1.00 88.31 87 ASP A O 1
ATOM 692 N N . LYS A 1 88 ? -69.459 -32.657 0.969 1.00 88.38 88 LYS A N 1
ATOM 693 C CA . LYS A 1 88 ? -70.638 -32.821 0.120 1.00 88.38 88 LYS A CA 1
ATOM 694 C C . LYS A 1 88 ? -70.246 -32.676 -1.352 1.00 88.38 88 LYS A C 1
ATOM 696 O O . LYS A 1 88 ? -69.430 -31.821 -1.705 1.00 88.38 88 LYS A O 1
ATOM 701 N N . ASP A 1 89 ? -70.864 -33.494 -2.209 1.00 90.50 89 ASP A N 1
ATOM 702 C CA . ASP A 1 89 ? -70.554 -33.553 -3.643 1.00 90.50 89 ASP A CA 1
ATOM 703 C C . ASP A 1 89 ? -70.691 -32.163 -4.295 1.00 90.50 89 ASP A C 1
ATOM 705 O O . ASP A 1 89 ? -71.797 -31.614 -4.334 1.00 90.50 89 ASP A O 1
ATOM 709 N N . PRO A 1 90 ? -69.597 -31.575 -4.811 1.00 90.69 90 PRO A N 1
ATOM 710 C CA . PRO A 1 90 ? -69.643 -30.265 -5.445 1.00 90.69 90 PRO A CA 1
ATOM 711 C C . PRO A 1 90 ? -70.322 -30.268 -6.819 1.00 90.69 90 PRO A C 1
ATOM 713 O O . PRO A 1 90 ? -70.654 -29.196 -7.319 1.00 90.69 90 PRO A O 1
ATOM 716 N N . TYR A 1 91 ? -70.524 -31.433 -7.441 1.00 93.31 91 TYR A N 1
ATOM 717 C CA . TYR A 1 91 ? -71.109 -31.547 -8.779 1.00 93.31 91 TYR A CA 1
ATOM 718 C C . TYR A 1 91 ? -72.609 -31.848 -8.763 1.00 93.31 91 TYR A C 1
ATOM 720 O O . TYR A 1 91 ? -73.269 -31.723 -9.797 1.00 93.31 91 TYR A O 1
ATOM 728 N N . TYR A 1 92 ? -73.159 -32.227 -7.609 1.00 93.94 92 TYR A N 1
ATOM 729 C CA . TYR A 1 92 ? -74.594 -32.416 -7.457 1.00 93.94 92 TYR A CA 1
ATOM 730 C C . TYR A 1 92 ? -75.325 -31.057 -7.549 1.00 93.94 92 TYR A C 1
ATOM 732 O O . TYR A 1 92 ? -74.901 -30.090 -6.910 1.00 93.94 92 TYR A O 1
ATOM 740 N N . PRO A 1 93 ? -76.421 -30.943 -8.327 1.00 94.06 93 PRO A N 1
ATOM 741 C CA . PRO A 1 93 ? -77.162 -29.693 -8.486 1.00 94.06 93 PRO A CA 1
ATOM 742 C C . PRO A 1 93 ? -78.040 -29.409 -7.255 1.00 94.06 93 PRO A C 1
ATOM 744 O O . PRO A 1 93 ? -79.247 -29.639 -7.273 1.00 94.06 93 PRO A O 1
ATOM 747 N N . TRP A 1 94 ? -77.422 -28.925 -6.177 1.00 93.56 94 TRP A N 1
ATOM 748 C CA . TRP A 1 94 ? -78.108 -28.551 -4.937 1.00 93.56 94 TRP A CA 1
ATOM 749 C C . TRP A 1 94 ? -79.092 -27.392 -5.148 1.00 93.56 94 TRP A C 1
ATOM 751 O O . TRP A 1 94 ? -78.770 -26.433 -5.851 1.00 93.56 94 TRP A O 1
ATOM 761 N N . ASP A 1 95 ? -80.243 -27.420 -4.467 1.00 93.75 95 ASP A N 1
ATOM 762 C CA . ASP A 1 95 ? -81.199 -26.295 -4.489 1.00 93.75 95 ASP A CA 1
ATOM 763 C C . ASP A 1 95 ? -80.597 -25.007 -3.899 1.00 93.75 95 ASP A C 1
ATOM 765 O O . ASP A 1 95 ? -80.875 -23.904 -4.373 1.00 93.75 95 ASP A O 1
ATOM 769 N N . PHE A 1 96 ? -79.745 -25.149 -2.876 1.00 90.06 96 PHE A N 1
ATOM 770 C CA . PHE A 1 96 ? -78.929 -24.080 -2.301 1.00 90.06 96 PHE A CA 1
ATOM 771 C C . PHE A 1 96 ? -77.438 -24.397 -2.508 1.00 90.06 96 PHE A C 1
ATOM 773 O O . PHE A 1 96 ? -76.811 -24.973 -1.611 1.00 90.06 96 PHE A O 1
ATOM 780 N N . PRO A 1 97 ? -76.848 -24.030 -3.665 1.00 89.62 97 PRO A N 1
ATOM 781 C CA . PRO A 1 97 ? -75.456 -24.348 -3.986 1.00 89.62 97 PRO A CA 1
ATOM 782 C C . PRO A 1 97 ? -74.445 -23.814 -2.967 1.00 89.62 97 PRO A C 1
ATOM 784 O O . PRO A 1 97 ? -73.520 -24.530 -2.607 1.00 89.62 97 PRO A O 1
ATOM 787 N N . GLU A 1 98 ? -74.664 -22.607 -2.436 1.00 85.31 98 GLU A N 1
ATOM 788 C CA . GLU A 1 98 ? -73.785 -21.950 -1.447 1.00 85.31 98 GLU A CA 1
ATOM 789 C C . GLU A 1 98 ? -73.646 -22.731 -0.129 1.00 85.31 98 GLU A C 1
ATOM 791 O O . GLU A 1 98 ? -72.684 -22.551 0.612 1.00 85.31 98 GLU A O 1
ATOM 796 N N . HIS A 1 99 ? -74.611 -23.599 0.179 1.00 86.38 99 HIS A N 1
ATOM 797 C CA . HIS A 1 99 ? -74.624 -24.413 1.395 1.00 86.38 99 HIS A CA 1
ATOM 798 C C . HIS A 1 99 ? -74.604 -25.915 1.099 1.00 86.38 99 HIS A C 1
ATOM 800 O O . HIS A 1 99 ? -74.750 -26.715 2.026 1.00 86.38 99 HIS A O 1
ATOM 806 N N . LYS A 1 100 ? -74.491 -26.295 -0.186 1.00 90.00 100 LYS A N 1
ATOM 807 C CA . LYS A 1 100 ? -74.618 -27.671 -0.688 1.00 90.00 100 LYS A CA 1
ATOM 808 C C . LYS A 1 100 ? -75.755 -28.433 0.006 1.00 90.00 100 LYS A C 1
ATOM 810 O O . LYS A 1 100 ? -75.560 -29.473 0.638 1.00 90.00 100 LYS A O 1
ATOM 815 N N . ARG A 1 101 ? -76.956 -27.855 -0.022 1.00 90.56 101 ARG A N 1
ATOM 816 C CA . ARG A 1 101 ? -78.137 -28.386 0.675 1.00 90.56 101 ARG A CA 1
ATOM 817 C C . ARG A 1 101 ? -79.368 -28.311 -0.215 1.00 90.56 101 ARG A C 1
ATOM 819 O O . ARG A 1 101 ? -79.525 -27.345 -0.960 1.00 90.56 101 ARG A O 1
ATOM 826 N N . ASN A 1 102 ? -80.251 -29.297 -0.107 1.00 91.56 102 ASN A N 1
ATOM 827 C CA . ASN A 1 102 ? -81.528 -29.299 -0.818 1.00 91.56 102 ASN A CA 1
ATOM 828 C C . ASN A 1 102 ? -82.650 -28.637 -0.010 1.00 91.56 102 ASN A C 1
ATOM 830 O O . ASN A 1 102 ? -82.589 -28.475 1.215 1.00 91.56 102 ASN A O 1
ATOM 834 N N . PHE A 1 103 ? -83.709 -28.243 -0.706 1.00 87.25 103 PHE A N 1
ATOM 835 C CA . PHE A 1 103 ? -84.938 -27.767 -0.098 1.00 87.25 103 PHE A CA 1
ATOM 836 C C . PHE A 1 103 ? -85.585 -28.891 0.726 1.00 87.25 103 PHE A C 1
ATOM 838 O O . PHE A 1 103 ? -85.608 -30.046 0.313 1.00 87.25 103 PHE A O 1
ATOM 845 N N . ASN A 1 104 ? -86.098 -28.555 1.914 1.00 86.44 104 ASN A N 1
ATOM 846 C CA . ASN A 1 104 ? -86.621 -29.493 2.923 1.00 86.44 104 ASN A CA 1
ATOM 847 C C . ASN A 1 104 ? -85.629 -30.525 3.504 1.00 86.44 104 ASN A C 1
ATOM 849 O O . ASN A 1 104 ? -86.048 -31.353 4.307 1.00 86.44 104 ASN A O 1
ATOM 853 N N . GLU A 1 105 ? -84.331 -30.461 3.190 1.00 88.38 105 GLU A N 1
ATOM 854 C CA . GLU A 1 105 ? -83.322 -31.263 3.898 1.00 88.38 105 GLU A CA 1
ATOM 855 C C . GLU A 1 105 ? -83.169 -30.750 5.346 1.00 88.38 105 GLU A C 1
ATOM 857 O O . GLU A 1 105 ? -83.006 -29.530 5.538 1.00 88.38 105 GLU A O 1
ATOM 862 N N . PRO A 1 106 ? -83.213 -31.633 6.368 1.00 89.44 106 PRO A N 1
ATOM 863 C CA . PRO A 1 106 ? -82.981 -31.235 7.751 1.00 89.44 106 PRO A CA 1
ATOM 864 C C . PRO A 1 106 ? -81.560 -30.678 7.906 1.00 89.44 106 PRO A C 1
ATOM 866 O O . PRO A 1 106 ? -80.609 -31.147 7.286 1.00 89.44 106 PRO A O 1
ATOM 869 N N . VAL A 1 107 ? -81.415 -29.634 8.719 1.00 89.81 107 VAL A N 1
ATOM 870 C CA . VAL A 1 107 ? -80.149 -28.901 8.872 1.00 89.81 107 VAL A CA 1
ATOM 871 C C . VAL A 1 107 ? -79.397 -29.440 10.087 1.00 89.81 107 VAL A C 1
ATOM 873 O O . VAL A 1 107 ? -80.012 -29.697 11.117 1.00 89.81 107 VAL A O 1
ATOM 876 N N . HIS A 1 108 ? -78.080 -29.625 10.010 1.00 91.06 108 HIS A N 1
ATOM 877 C CA . HIS A 1 108 ? -77.308 -30.028 11.192 1.00 91.06 108 HIS A CA 1
ATOM 878 C C . HIS A 1 108 ? -77.382 -28.929 12.269 1.00 91.06 108 HIS A C 1
ATOM 880 O O . HIS A 1 108 ? -77.441 -27.749 11.934 1.00 91.06 108 HIS A O 1
ATOM 886 N N . VAL A 1 109 ? -77.383 -29.289 13.556 1.00 90.12 109 VAL A N 1
ATOM 887 C CA . VAL A 1 109 ? -77.520 -28.298 14.639 1.00 90.12 109 VAL A CA 1
ATOM 888 C C . VAL A 1 109 ? -76.387 -27.262 14.635 1.00 90.12 109 VAL A C 1
ATOM 890 O O . VAL A 1 109 ? -76.657 -26.069 14.696 1.00 90.12 109 VAL A O 1
ATOM 893 N N . ASP A 1 110 ? -75.151 -27.720 14.424 1.00 90.75 110 ASP A N 1
ATOM 894 C CA . ASP A 1 110 ? -73.944 -26.889 14.267 1.00 90.75 110 ASP A CA 1
ATOM 895 C C . ASP A 1 110 ? -73.624 -26.571 12.790 1.00 90.75 110 ASP A C 1
ATOM 897 O O . ASP A 1 110 ? -72.465 -26.570 12.367 1.00 90.75 110 ASP A O 1
ATOM 901 N N . ALA A 1 111 ? -74.645 -26.386 11.946 1.00 88.25 111 ALA A N 1
ATOM 902 C CA . ALA A 1 111 ? -74.430 -26.095 10.523 1.00 88.25 111 ALA A CA 1
ATOM 903 C C . ALA A 1 111 ? -73.650 -24.788 10.279 1.00 88.25 111 ALA A C 1
ATOM 905 O O . ALA A 1 111 ? -73.018 -24.636 9.237 1.00 88.25 111 ALA A O 1
ATOM 906 N N . ASP A 1 112 ? -73.664 -23.864 11.238 1.00 88.88 112 ASP A N 1
ATOM 907 C CA . ASP A 1 112 ? -72.871 -22.635 11.236 1.00 88.88 112 ASP A CA 1
ATOM 908 C C . ASP A 1 112 ? -71.359 -22.885 11.396 1.00 88.88 112 ASP A C 1
ATOM 910 O O . ASP A 1 112 ? -70.550 -22.111 10.883 1.00 88.88 112 ASP A O 1
ATOM 914 N N . MET A 1 113 ? -70.963 -23.974 12.062 1.00 89.38 113 MET A N 1
ATOM 915 C CA . MET A 1 113 ? -69.562 -24.363 12.254 1.00 89.38 113 MET A CA 1
ATOM 916 C C . MET A 1 113 ? -68.998 -25.177 11.081 1.00 89.38 113 MET A C 1
ATOM 918 O O . MET A 1 113 ? -67.789 -25.147 10.840 1.00 89.38 113 MET A O 1
ATOM 922 N N . TYR A 1 114 ? -69.860 -25.890 10.351 1.00 88.69 114 TYR A N 1
ATOM 923 C CA . TYR A 1 114 ? -69.479 -26.845 9.300 1.00 88.69 114 TYR A CA 1
ATOM 924 C C . TYR A 1 114 ? -69.631 -26.314 7.868 1.00 88.69 114 TYR A C 1
ATOM 926 O O . TYR A 1 114 ? -69.564 -27.093 6.912 1.00 88.69 114 TYR A O 1
ATOM 934 N N . GLY A 1 115 ? -69.805 -24.999 7.711 1.00 85.44 115 GLY A N 1
ATOM 935 C CA . GLY A 1 115 ? -69.716 -24.327 6.414 1.00 85.44 115 GLY A CA 1
ATOM 936 C C . GLY A 1 115 ? -68.342 -24.503 5.755 1.00 85.44 115 GLY A C 1
ATOM 937 O O . GLY A 1 115 ? -67.345 -24.742 6.437 1.00 85.44 115 GLY A O 1
ATOM 938 N N . GLU A 1 116 ? -68.288 -24.370 4.428 1.00 85.19 116 GLU A N 1
ATOM 939 C CA . GLU A 1 116 ? -67.047 -24.511 3.638 1.00 85.19 116 GLU A CA 1
ATOM 940 C C . GLU A 1 116 ? -65.972 -23.475 4.010 1.00 85.19 116 GLU A C 1
ATOM 942 O O . GLU A 1 116 ? -64.780 -23.691 3.824 1.00 85.19 116 GLU A O 1
ATOM 947 N N . ASP A 1 117 ? -66.376 -22.329 4.557 1.00 87.69 117 ASP A N 1
ATOM 948 C CA . ASP A 1 117 ? -65.485 -21.264 5.020 1.00 87.69 117 ASP A CA 1
ATOM 949 C C . ASP A 1 117 ? -64.971 -21.477 6.457 1.00 87.69 117 ASP A C 1
ATOM 951 O O . ASP A 1 117 ? -64.229 -20.640 6.983 1.00 87.69 117 ASP A O 1
ATOM 955 N N . ARG A 1 118 ? -65.391 -22.561 7.123 1.00 89.56 118 ARG A N 1
ATOM 956 C CA . ARG A 1 118 ? -65.191 -22.789 8.560 1.00 89.56 118 ARG A CA 1
ATOM 957 C C . ARG A 1 118 ? -64.390 -24.057 8.834 1.00 89.56 118 ARG A C 1
ATOM 959 O O . ARG A 1 118 ? -63.274 -24.214 8.342 1.00 89.56 118 ARG A O 1
ATOM 966 N N . TYR A 1 119 ? -64.881 -24.896 9.745 1.00 87.81 119 TYR A N 1
ATOM 967 C CA . TYR A 1 119 ? -64.173 -26.070 10.214 1.00 87.81 119 TYR A CA 1
ATOM 968 C C . TYR A 1 119 ? -64.637 -27.300 9.445 1.00 87.81 119 TYR A C 1
ATOM 970 O O . TYR A 1 119 ? -65.780 -27.744 9.565 1.00 87.81 119 TYR A O 1
ATOM 978 N N . ASN A 1 120 ? -63.710 -27.890 8.699 1.00 88.56 120 ASN A N 1
ATOM 979 C CA . ASN A 1 120 ? -63.948 -29.155 8.035 1.00 88.56 120 ASN A CA 1
ATOM 980 C C . ASN A 1 120 ? -63.698 -30.321 9.008 1.00 88.56 120 ASN A C 1
ATOM 982 O O . ASN A 1 120 ? -62.557 -30.639 9.352 1.00 88.56 120 ASN A O 1
ATOM 986 N N . VAL A 1 121 ? -64.785 -30.966 9.437 1.00 87.19 121 VAL A N 1
ATOM 987 C CA . VAL A 1 121 ? -64.776 -32.090 10.391 1.00 87.19 121 VAL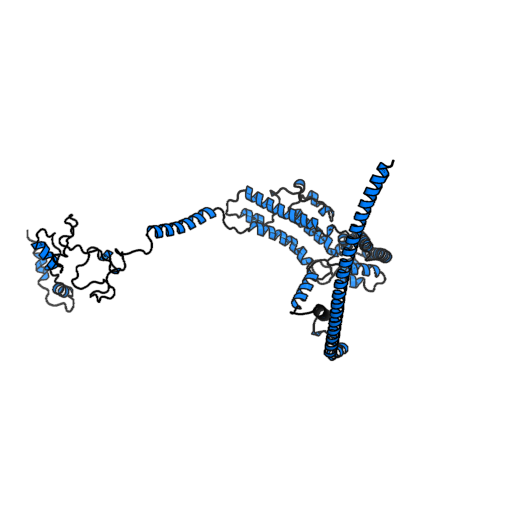 A CA 1
ATOM 988 C C . VAL A 1 121 ? -64.127 -33.339 9.813 1.00 87.19 121 VAL A C 1
ATOM 990 O O . VAL A 1 121 ? -63.432 -34.058 10.533 1.00 87.19 121 VAL A O 1
ATOM 993 N N . SER A 1 122 ? -64.318 -33.604 8.521 1.00 82.62 122 SER A N 1
ATOM 994 C CA . SER A 1 122 ? -63.741 -34.786 7.875 1.00 82.62 122 SER A CA 1
ATOM 995 C C . SER A 1 122 ? -62.372 -34.504 7.265 1.00 82.62 122 SER A C 1
ATOM 997 O O . SER A 1 122 ? -61.836 -35.353 6.544 1.00 82.62 122 SER A O 1
ATOM 999 N N . PHE A 1 123 ? -61.777 -33.344 7.564 1.00 86.44 123 PHE A N 1
ATOM 1000 C CA . PHE A 1 123 ? -60.477 -32.961 7.044 1.00 86.44 123 PHE A CA 1
ATOM 1001 C C . PHE A 1 123 ? -59.414 -33.996 7.412 1.00 86.44 123 PHE A C 1
ATOM 1003 O O . PHE A 1 123 ? -59.110 -34.251 8.580 1.00 86.44 123 PHE A O 1
ATOM 1010 N N . LYS A 1 124 ? -58.794 -34.568 6.380 1.00 85.31 124 LYS A N 1
ATOM 1011 C CA . LYS A 1 124 ? -57.683 -35.510 6.515 1.00 85.31 124 LYS A CA 1
ATOM 1012 C C . LYS A 1 124 ? -56.395 -34.796 6.119 1.00 85.31 124 LYS A C 1
ATOM 1014 O O . LYS A 1 124 ? -56.123 -34.665 4.922 1.00 85.31 124 LYS A O 1
ATOM 1019 N N . PRO A 1 125 ? -55.592 -34.314 7.084 1.00 88.94 125 PRO A N 1
ATOM 1020 C CA . PRO A 1 125 ? -54.372 -33.602 6.755 1.00 88.94 125 PRO A CA 1
ATOM 1021 C C . PRO A 1 125 ? -53.380 -34.545 6.068 1.00 88.94 125 PRO A C 1
ATOM 1023 O O . PRO A 1 125 ? -53.209 -35.696 6.467 1.00 88.94 125 PRO A O 1
ATOM 1026 N N . ARG A 1 126 ? -52.676 -34.037 5.049 1.00 92.00 126 ARG A N 1
ATOM 1027 C CA . ARG A 1 126 ? -51.629 -34.796 4.341 1.00 92.00 126 ARG A CA 1
ATOM 1028 C C . ARG A 1 126 ? -50.496 -35.246 5.273 1.00 92.00 126 ARG A C 1
ATOM 1030 O O . ARG A 1 126 ? -49.924 -36.312 5.071 1.00 92.00 126 ARG A O 1
ATOM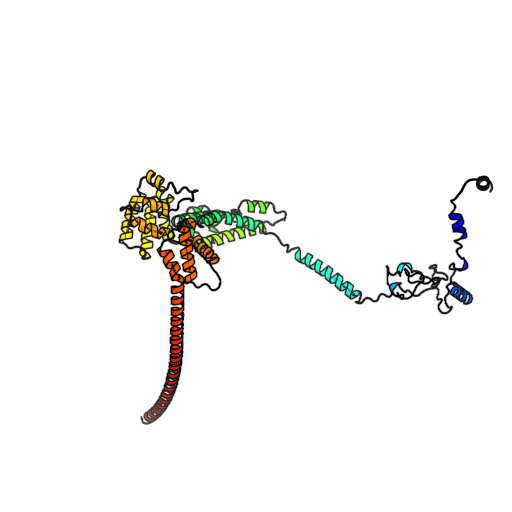 1037 N N . PHE A 1 127 ? -50.158 -34.418 6.260 1.00 93.19 127 PHE A N 1
ATOM 1038 C CA . PHE A 1 127 ? -49.155 -34.704 7.286 1.00 93.19 127 PHE A CA 1
ATOM 1039 C C . PHE A 1 127 ? -49.812 -34.713 8.661 1.00 93.19 127 PHE A C 1
ATOM 1041 O O . PHE A 1 127 ? -50.791 -34.005 8.882 1.00 93.19 127 PHE A O 1
ATOM 1048 N N . SER A 1 128 ? -49.266 -35.479 9.607 1.00 94.31 128 SER A N 1
ATOM 1049 C CA . SER A 1 128 ? -49.795 -35.471 10.970 1.00 94.31 128 SER A CA 1
ATOM 1050 C C . SER A 1 128 ? -49.680 -34.073 11.588 1.00 94.31 128 SER A C 1
ATOM 1052 O O . SER A 1 128 ? -48.709 -33.349 11.352 1.00 94.31 128 SER A O 1
ATOM 1054 N N . LEU A 1 129 ? -50.656 -33.696 12.418 1.00 91.50 129 LEU A N 1
ATOM 1055 C CA . LEU A 1 129 ? -50.637 -32.406 13.115 1.00 91.50 129 LEU A CA 1
ATOM 1056 C C . LEU A 1 129 ? -49.358 -32.234 13.940 1.00 91.50 129 LEU A C 1
ATOM 1058 O O . LEU A 1 129 ? -48.773 -31.156 13.948 1.00 91.50 129 LEU A O 1
ATOM 1062 N N . LEU A 1 130 ? -48.876 -33.312 14.567 1.00 94.50 130 LEU A N 1
ATOM 1063 C CA . LEU A 1 130 ? -47.625 -33.294 15.318 1.00 94.50 130 LEU A CA 1
ATOM 1064 C C . LEU A 1 130 ? -46.436 -32.905 14.430 1.00 94.50 130 LEU A C 1
ATOM 1066 O O . LEU A 1 130 ? -45.630 -32.084 14.846 1.00 94.50 130 LEU A O 1
ATOM 1070 N N . TYR A 1 131 ? -46.346 -33.443 13.209 1.00 95.44 131 TYR A N 1
ATOM 1071 C CA . TYR A 1 131 ? -45.281 -33.090 12.268 1.00 95.44 131 TYR A CA 1
ATOM 1072 C C . TYR A 1 131 ? -45.340 -31.614 11.851 1.00 95.44 131 TYR A C 1
ATOM 1074 O O . TYR A 1 131 ? -44.311 -30.942 11.780 1.00 95.44 131 TYR A O 1
ATOM 1082 N N . MET A 1 132 ? -46.541 -31.089 11.593 1.00 95.75 132 MET A N 1
ATOM 1083 C CA . MET A 1 132 ? -46.724 -29.676 11.246 1.00 95.75 132 MET A CA 1
ATOM 1084 C C . MET A 1 132 ? -46.309 -28.760 12.405 1.00 95.75 132 MET A C 1
ATOM 1086 O O . MET A 1 132 ? -45.548 -27.813 12.203 1.00 95.75 132 MET A O 1
ATOM 1090 N N . TRP A 1 133 ? -46.746 -29.081 13.627 1.00 96.56 133 TRP A N 1
ATOM 1091 C CA . TRP A 1 133 ? -46.407 -28.327 14.834 1.00 96.56 133 TRP A CA 1
ATOM 1092 C C . TRP A 1 133 ? -44.915 -28.364 15.156 1.00 96.56 133 TRP A C 1
ATOM 1094 O O . TRP A 1 133 ? -44.330 -27.318 15.436 1.00 96.56 133 TRP A O 1
ATOM 1104 N N . THR A 1 134 ? -44.271 -29.531 15.087 1.00 96.19 134 THR A N 1
ATOM 1105 C CA . THR A 1 134 ? -42.829 -29.642 15.352 1.00 96.19 134 THR A CA 1
ATOM 1106 C C . THR A 1 134 ? -42.003 -28.927 14.292 1.00 96.19 134 THR A C 1
ATOM 1108 O O . THR A 1 134 ? -41.014 -28.286 14.638 1.00 96.19 134 THR A O 1
ATOM 1111 N N . SER A 1 135 ? -42.425 -28.959 13.026 1.00 96.56 135 SER A N 1
ATOM 1112 C CA . SER A 1 135 ? -41.767 -28.209 11.950 1.00 96.56 135 SER A CA 1
ATOM 1113 C C . SER A 1 135 ? -41.879 -26.699 12.173 1.00 96.56 135 SER A C 1
ATOM 1115 O O . SER A 1 135 ? -40.873 -25.993 12.118 1.00 96.56 135 SER A O 1
ATOM 1117 N N . PHE A 1 136 ? -43.080 -26.201 12.487 1.00 97.25 136 PHE A N 1
ATOM 1118 C CA . PHE A 1 136 ? -43.309 -24.784 12.773 1.00 97.25 136 PHE A CA 1
ATOM 1119 C C . PHE A 1 136 ? -42.486 -24.305 13.976 1.00 97.25 136 PHE A C 1
ATOM 1121 O O . PHE A 1 136 ? -41.714 -23.351 13.867 1.00 97.25 136 PHE A O 1
ATOM 1128 N N . LEU A 1 137 ? -42.598 -25.004 15.109 1.00 97.75 137 LEU A N 1
ATOM 1129 C CA . LEU A 1 137 ? -41.871 -24.658 16.331 1.00 97.75 137 LEU A CA 1
ATOM 1130 C C . LEU A 1 137 ? -40.358 -24.829 16.168 1.00 97.75 137 LEU A C 1
ATOM 1132 O O . LEU A 1 137 ? -39.599 -24.044 16.729 1.00 97.75 137 LEU A O 1
ATOM 1136 N N . GLY A 1 138 ? -39.912 -25.801 15.371 1.00 97.81 138 GLY A N 1
ATOM 1137 C CA . GLY A 1 138 ? -38.504 -25.996 15.041 1.00 97.81 138 GLY A CA 1
ATOM 1138 C C . GLY A 1 138 ? -37.919 -24.813 14.272 1.00 97.81 138 GLY A C 1
ATOM 1139 O O . GLY A 1 138 ? -36.843 -24.332 14.619 1.00 97.81 138 GLY A O 1
ATOM 1140 N N . VAL A 1 139 ? -38.640 -24.291 13.275 1.00 97.75 139 VAL A N 1
ATOM 1141 C CA . VAL A 1 139 ? -38.204 -23.110 12.511 1.00 97.75 139 VAL A CA 1
ATOM 1142 C C . VAL A 1 139 ? -38.199 -21.858 13.389 1.00 97.75 139 VAL A C 1
ATOM 1144 O O . VAL A 1 139 ? -37.184 -21.164 13.456 1.00 97.75 139 VAL A O 1
ATOM 1147 N N . VAL A 1 140 ? -39.298 -21.581 14.097 1.00 97.62 140 VAL A N 1
ATOM 1148 C CA . VAL A 1 140 ? -39.409 -20.401 14.975 1.00 97.62 140 VAL A CA 1
ATOM 1149 C C . VAL A 1 140 ? -38.356 -20.446 16.085 1.00 97.62 140 VAL A C 1
ATOM 1151 O O . VAL A 1 140 ? -37.633 -19.471 16.298 1.00 97.62 140 VAL A O 1
ATOM 1154 N N . GLY A 1 141 ? -38.220 -21.594 16.751 1.00 97.75 141 GLY A N 1
ATOM 1155 C CA . GLY A 1 141 ? -37.220 -21.817 17.790 1.00 97.75 141 GLY A CA 1
ATOM 1156 C C . GLY A 1 141 ? -35.793 -21.719 17.258 1.00 97.75 141 GLY A C 1
ATOM 1157 O O . GLY A 1 141 ? -34.942 -21.127 17.915 1.00 97.75 141 GLY A O 1
ATOM 1158 N N . GLY A 1 142 ? -35.533 -22.220 16.048 1.00 97.38 142 GLY A N 1
ATOM 1159 C CA . GLY A 1 142 ? -34.237 -22.105 15.382 1.00 97.38 142 GLY A CA 1
ATOM 1160 C C . GLY A 1 142 ? -33.826 -20.651 15.142 1.00 97.38 142 GLY A C 1
ATOM 1161 O O . GLY A 1 142 ? -32.720 -20.259 15.512 1.00 97.38 142 GLY A O 1
ATOM 1162 N N . PHE A 1 143 ? -34.720 -19.822 14.596 1.00 96.38 143 PHE A N 1
ATOM 1163 C CA . PHE A 1 143 ? -34.443 -18.392 14.412 1.00 96.38 143 PHE A CA 1
ATOM 1164 C C . PHE A 1 143 ? -34.240 -17.658 15.738 1.00 96.38 143 PHE A C 1
ATOM 1166 O O . PHE A 1 143 ? -33.324 -16.843 15.852 1.00 96.38 143 PHE A O 1
ATOM 1173 N N . PHE A 1 144 ? -35.052 -17.965 16.751 1.00 96.38 144 PHE A N 1
ATOM 1174 C CA . PHE A 1 144 ? -34.897 -17.373 18.077 1.00 96.38 144 PHE A CA 1
ATOM 1175 C C . PHE A 1 144 ? -33.562 -17.763 18.726 1.00 96.38 144 PHE A C 1
ATOM 1177 O O . PHE A 1 144 ? -32.872 -16.911 19.282 1.00 96.38 144 PHE A O 1
ATOM 1184 N N . ALA A 1 145 ? -33.159 -19.030 18.596 1.00 95.38 145 ALA A N 1
ATOM 1185 C CA . ALA A 1 145 ? -31.867 -19.506 19.069 1.00 95.38 145 ALA A CA 1
ATOM 1186 C C . ALA A 1 145 ? -30.717 -18.772 18.369 1.00 95.38 145 ALA A C 1
ATOM 1188 O O . ALA A 1 145 ? -29.816 -18.283 19.043 1.00 95.38 145 ALA A O 1
ATOM 1189 N N . ILE A 1 146 ? -30.766 -18.630 17.038 1.00 94.12 146 ILE A N 1
ATOM 1190 C CA . ILE A 1 146 ? -29.763 -17.863 16.283 1.00 94.12 146 ILE A CA 1
ATOM 1191 C C . ILE A 1 146 ? -29.687 -16.425 16.802 1.00 94.12 146 ILE A C 1
ATOM 1193 O O . ILE A 1 146 ? -28.592 -15.943 17.074 1.00 94.12 146 ILE A O 1
ATOM 1197 N N . TYR A 1 147 ? -30.826 -15.754 16.985 1.00 91.94 147 TYR A N 1
ATOM 1198 C CA . TYR A 1 147 ? -30.861 -14.388 17.506 1.00 91.94 147 TYR A CA 1
ATOM 1199 C C . TYR A 1 147 ? -30.216 -14.291 18.895 1.00 91.94 147 TYR A C 1
ATOM 1201 O O . TYR A 1 147 ? -29.324 -13.473 19.108 1.00 91.94 147 TYR A O 1
ATOM 1209 N N . PHE A 1 148 ? -30.594 -15.183 19.812 1.00 92.56 148 PHE A N 1
ATOM 1210 C CA . PHE A 1 148 ? -30.046 -15.224 21.167 1.00 92.56 148 PHE A CA 1
ATOM 1211 C C . PHE A 1 148 ? -28.532 -15.498 21.184 1.00 92.56 148 PHE A C 1
ATOM 1213 O O . PHE A 1 148 ? -27.793 -14.827 21.899 1.00 92.56 148 PHE A O 1
ATOM 1220 N N . PHE A 1 149 ? -28.051 -16.440 20.364 1.00 91.12 149 PHE A N 1
ATOM 1221 C CA . PHE A 1 149 ? -26.628 -16.796 20.267 1.00 91.12 149 PHE A CA 1
ATOM 1222 C C . PHE A 1 149 ? -25.776 -15.815 19.447 1.00 91.12 149 PHE A C 1
ATOM 1224 O O . PHE A 1 149 ? -24.552 -15.954 19.434 1.00 91.12 149 PHE A O 1
ATOM 1231 N N . MET A 1 150 ? -26.388 -14.881 18.714 1.00 90.06 150 MET A N 1
ATOM 1232 C CA . MET A 1 150 ? -25.681 -13.862 17.927 1.00 90.06 150 MET A CA 1
ATOM 1233 C C . MET A 1 150 ? -25.734 -12.465 18.553 1.00 90.06 150 MET A C 1
ATOM 1235 O O . MET A 1 150 ? -25.078 -11.556 18.043 1.00 90.06 150 MET A O 1
ATOM 1239 N N . GLU A 1 151 ? -26.465 -12.274 19.653 1.00 84.25 151 GLU A N 1
ATOM 1240 C CA . GLU A 1 151 ? -26.613 -10.970 20.311 1.00 84.25 151 GLU A CA 1
ATOM 1241 C C . GLU A 1 151 ? -25.274 -10.413 20.835 1.00 84.25 151 GLU A C 1
ATOM 1243 O O . GLU A 1 151 ? -25.050 -9.201 20.819 1.00 84.25 151 GLU A O 1
ATOM 1248 N N . ASP A 1 152 ? -24.337 -11.280 21.227 1.00 82.19 152 ASP A N 1
ATOM 1249 C CA . ASP A 1 152 ? -22.964 -10.925 21.612 1.00 82.19 152 ASP A CA 1
ATOM 1250 C C . ASP A 1 152 ? -22.034 -10.682 20.402 1.00 82.19 152 ASP A C 1
ATOM 1252 O O . ASP A 1 152 ? -20.987 -10.044 20.532 1.00 82.19 152 ASP A O 1
ATOM 1256 N N . LYS A 1 153 ? -22.424 -11.131 19.202 1.00 83.31 153 LYS A N 1
ATOM 1257 C CA . LYS A 1 153 ? -21.631 -11.092 17.958 1.00 83.31 153 LYS A CA 1
ATOM 1258 C C . LYS A 1 153 ? -22.202 -10.107 16.941 1.00 83.31 153 LYS A C 1
ATOM 1260 O O . LYS A 1 153 ? -22.434 -10.437 15.776 1.00 83.31 153 LYS A O 1
ATOM 1265 N N . LYS A 1 154 ? -22.402 -8.860 17.366 1.00 80.25 154 LYS A N 1
ATOM 1266 C CA . LYS A 1 154 ? -22.907 -7.798 16.484 1.00 80.25 154 LYS A CA 1
ATOM 1267 C C . LYS A 1 154 ? -21.863 -7.394 15.445 1.00 80.25 154 LYS A C 1
ATOM 1269 O O . LYS A 1 154 ? -20.700 -7.150 15.762 1.00 80.25 154 LYS A O 1
ATOM 1274 N N . ILE A 1 155 ? -22.303 -7.247 14.198 1.00 81.31 155 ILE A N 1
ATOM 1275 C CA . ILE A 1 155 ? -21.492 -6.643 13.139 1.00 81.31 155 ILE A CA 1
ATOM 1276 C C . ILE A 1 155 ? -21.391 -5.144 13.428 1.00 81.31 155 ILE A C 1
ATOM 1278 O O . ILE A 1 155 ? -22.403 -4.447 13.498 1.00 81.31 155 ILE A O 1
ATOM 1282 N N . PHE A 1 156 ? -20.170 -4.636 13.575 1.00 78.88 156 PHE A N 1
ATOM 1283 C CA . PHE A 1 156 ? -19.913 -3.216 13.800 1.00 78.88 156 PHE A CA 1
ATOM 1284 C C . PHE A 1 156 ? -19.026 -2.632 12.704 1.00 78.88 156 PHE A C 1
ATOM 1286 O O . PHE A 1 156 ? -18.216 -3.315 12.078 1.00 78.88 156 PHE A O 1
ATOM 1293 N N . ARG A 1 157 ? -19.169 -1.325 12.474 1.00 82.94 157 ARG A N 1
ATOM 1294 C CA . ARG A 1 157 ? -18.296 -0.580 11.562 1.00 82.94 157 ARG A CA 1
ATOM 1295 C C . ARG A 1 157 ? -17.042 -0.143 12.327 1.00 82.94 157 ARG A C 1
ATOM 1297 O O . ARG A 1 157 ? -17.183 0.469 13.385 1.00 82.94 157 ARG A O 1
ATOM 1304 N N . PRO A 1 158 ? -15.820 -0.394 11.825 1.00 86.56 158 PRO A N 1
ATOM 1305 C CA . PRO A 1 158 ? -14.585 -0.068 12.539 1.00 86.56 158 PRO A CA 1
ATOM 1306 C C . PRO A 1 158 ? -14.212 1.422 12.398 1.00 86.56 158 PRO A C 1
ATOM 1308 O O . PRO A 1 158 ? -13.140 1.766 11.902 1.00 86.56 158 PRO A O 1
ATOM 1311 N N . VAL A 1 159 ? -15.099 2.326 12.826 1.00 88.25 159 VAL A N 1
ATOM 1312 C CA . VAL A 1 159 ? -14.987 3.775 12.562 1.00 88.25 159 VAL A CA 1
ATOM 1313 C C . VAL A 1 159 ? -13.723 4.382 13.188 1.00 88.25 159 VAL A C 1
ATOM 1315 O O . VAL A 1 159 ? -13.012 5.124 12.516 1.00 88.25 159 VAL A O 1
ATOM 1318 N N . CYS A 1 160 ? -13.381 4.016 14.430 1.00 88.25 160 CYS A N 1
ATOM 1319 C CA . CYS A 1 160 ? -12.169 4.509 15.101 1.00 88.25 160 CYS A CA 1
ATOM 1320 C C . CYS A 1 160 ? -10.879 4.021 14.425 1.00 88.25 160 CYS A C 1
ATOM 1322 O O . CYS A 1 160 ? -9.948 4.806 14.249 1.00 88.25 160 CYS A O 1
ATOM 1324 N N . LYS A 1 161 ? -10.828 2.746 14.008 1.00 90.56 161 LYS A N 1
ATOM 1325 C CA . LYS A 1 161 ? -9.673 2.182 13.282 1.00 90.56 161 LYS A CA 1
ATOM 1326 C C . LYS A 1 161 ? -9.471 2.910 11.954 1.00 90.56 161 LYS A C 1
ATOM 1328 O O . LYS A 1 161 ? -8.364 3.344 11.657 1.00 90.56 161 LYS A O 1
ATOM 1333 N N . LEU A 1 162 ? -10.552 3.118 11.200 1.00 92.00 162 LEU A N 1
ATOM 1334 C CA . LEU A 1 162 ? -10.514 3.849 9.932 1.00 92.00 162 LEU A CA 1
ATOM 1335 C C . LEU A 1 162 ? -10.077 5.305 10.113 1.00 92.00 162 LEU A C 1
ATOM 1337 O O . LEU A 1 162 ? -9.235 5.778 9.354 1.00 92.00 162 LEU A O 1
ATOM 1341 N N . ALA A 1 163 ? -10.601 6.001 11.126 1.00 92.69 163 ALA A N 1
ATOM 1342 C CA . ALA A 1 163 ? -10.199 7.371 11.427 1.00 92.69 163 ALA A CA 1
ATOM 1343 C C . ALA A 1 163 ? -8.697 7.463 11.733 1.00 92.69 163 ALA A C 1
ATOM 1345 O O . ALA A 1 163 ? -8.015 8.315 11.169 1.00 92.69 163 ALA A O 1
ATOM 1346 N N . PHE A 1 164 ? -8.161 6.548 12.545 1.00 93.62 164 PHE A N 1
ATOM 1347 C CA . PHE A 1 164 ? -6.733 6.509 12.848 1.00 93.62 164 PHE A CA 1
ATOM 1348 C C . PHE A 1 164 ? -5.878 6.235 11.605 1.00 93.62 164 PHE A C 1
ATOM 1350 O O . PHE A 1 164 ? -4.961 7.007 11.316 1.00 93.62 164 PHE A O 1
ATOM 1357 N N . CYS A 1 165 ? -6.207 5.195 10.830 1.00 93.88 165 CYS A N 1
ATOM 1358 C CA . CYS A 1 165 ? -5.501 4.874 9.588 1.00 93.88 165 CYS A CA 1
ATOM 1359 C C . CYS A 1 165 ? -5.527 6.042 8.598 1.00 93.88 165 CYS A C 1
ATOM 1361 O O . CYS A 1 165 ? -4.504 6.328 7.980 1.00 93.88 165 CYS A O 1
ATOM 1363 N N . LYS A 1 166 ? -6.655 6.757 8.494 1.00 94.19 166 LYS A N 1
ATOM 1364 C CA . LYS A 1 166 ? -6.764 7.954 7.657 1.00 94.19 166 LYS A CA 1
ATOM 1365 C C . LYS A 1 166 ? -5.746 9.018 8.065 1.00 94.19 166 LYS A C 1
ATOM 1367 O O . LYS A 1 166 ? -5.037 9.513 7.205 1.00 94.19 166 LYS A O 1
ATOM 1372 N N . THR A 1 167 ? -5.589 9.300 9.361 1.00 93.69 167 THR A N 1
ATOM 1373 C CA . THR A 1 167 ? -4.607 10.310 9.800 1.00 93.69 167 THR A CA 1
ATOM 1374 C C . THR A 1 167 ? -3.164 9.956 9.437 1.00 93.69 167 THR A C 1
ATOM 1376 O O . THR A 1 167 ? -2.367 10.853 9.199 1.00 93.69 167 THR A O 1
ATOM 1379 N N . ILE A 1 168 ? -2.817 8.667 9.402 1.00 93.44 168 ILE A N 1
ATOM 1380 C CA . ILE A 1 168 ? -1.481 8.207 8.992 1.00 93.44 168 ILE A CA 1
ATOM 1381 C C . ILE A 1 168 ? -1.339 8.263 7.469 1.00 93.44 168 ILE A C 1
ATOM 1383 O O . ILE A 1 168 ? -0.285 8.640 6.960 1.00 93.44 168 ILE A O 1
ATOM 1387 N N . ALA A 1 169 ? -2.399 7.915 6.737 1.00 93.56 169 ALA A N 1
ATOM 1388 C CA . ALA A 1 169 ? -2.432 8.049 5.287 1.00 93.56 169 ALA A CA 1
ATOM 1389 C C . ALA A 1 169 ? -2.253 9.515 4.864 1.00 93.56 169 ALA A C 1
ATOM 1391 O O . ALA A 1 169 ? -1.417 9.785 4.006 1.00 93.56 169 ALA A O 1
ATOM 1392 N N . ASP A 1 170 ? -2.941 10.446 5.529 1.00 92.69 170 ASP A N 1
ATOM 1393 C CA . ASP A 1 170 ? -2.833 11.889 5.290 1.00 92.69 170 ASP A CA 1
ATOM 1394 C C . ASP A 1 170 ? -1.401 12.409 5.557 1.00 92.69 170 ASP A C 1
ATOM 1396 O O . ASP A 1 170 ? -0.938 13.318 4.875 1.00 92.69 170 ASP A O 1
ATOM 1400 N N . GLU A 1 171 ? -0.651 11.813 6.494 1.00 91.25 171 GLU A N 1
ATOM 1401 C CA . GLU A 1 171 ? 0.769 12.143 6.728 1.00 91.25 171 GLU A CA 1
ATOM 1402 C C . GLU A 1 171 ? 1.711 11.570 5.659 1.00 91.25 171 GLU A C 1
ATOM 1404 O O . GLU A 1 171 ? 2.724 12.185 5.319 1.00 91.25 171 GLU A O 1
ATOM 1409 N N . CYS A 1 172 ? 1.394 10.394 5.117 1.00 92.19 172 CYS A N 1
ATOM 1410 C CA . CYS A 1 172 ? 2.192 9.756 4.069 1.00 92.19 172 CYS A CA 1
ATOM 1411 C C . CYS A 1 172 ? 1.906 10.337 2.680 1.00 92.19 172 CYS A C 1
ATOM 1413 O O . CYS A 1 172 ? 2.778 10.328 1.811 1.00 92.19 172 CYS A O 1
ATOM 1415 N N . GLN A 1 173 ? 0.692 10.838 2.458 1.00 91.88 173 GLN A N 1
A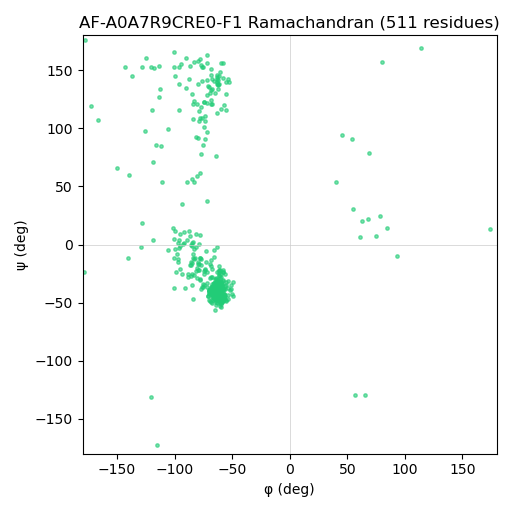TOM 1416 C CA . GLN A 1 173 ? 0.210 11.291 1.159 1.00 91.88 173 GLN A CA 1
ATOM 1417 C C . GLN A 1 173 ? 1.078 12.392 0.525 1.00 91.88 173 GLN A C 1
ATOM 1419 O O . GLN A 1 173 ? 1.419 12.226 -0.646 1.00 91.88 173 GLN A O 1
ATOM 1424 N N . PRO A 1 174 ? 1.515 13.455 1.235 1.00 90.62 174 PRO A N 1
ATOM 1425 C CA . PRO A 1 174 ? 2.378 14.480 0.648 1.00 90.62 174 PRO A CA 1
ATOM 1426 C C . PRO A 1 174 ? 3.700 13.917 0.124 1.00 90.62 174 PRO A C 1
ATOM 1428 O O . PRO A 1 174 ? 4.179 14.332 -0.928 1.00 90.62 174 PRO A O 1
ATOM 1431 N N . PHE A 1 175 ? 4.282 12.943 0.834 1.00 89.94 175 PHE A N 1
ATOM 1432 C CA . PHE A 1 175 ? 5.464 12.234 0.353 1.00 89.94 175 PHE A CA 1
ATOM 1433 C C . PHE A 1 175 ? 5.128 11.458 -0.924 1.00 89.94 175 PHE A C 1
ATOM 1435 O O . PHE A 1 175 ? 5.783 11.649 -1.941 1.00 89.94 175 PHE A O 1
ATOM 1442 N N . LEU A 1 176 ? 4.077 10.636 -0.912 1.00 88.62 176 LEU A N 1
ATOM 1443 C CA . LEU A 1 176 ? 3.709 9.823 -2.075 1.00 88.62 176 LEU A CA 1
ATOM 1444 C C . LEU A 1 176 ? 3.417 10.675 -3.318 1.00 88.62 176 LEU A C 1
ATOM 1446 O O . LEU A 1 176 ? 3.921 10.362 -4.391 1.00 88.62 176 LEU A O 1
ATOM 1450 N N . GLN A 1 177 ? 2.666 11.766 -3.171 1.00 86.94 177 GLN A N 1
ATOM 1451 C CA . GLN A 1 177 ? 2.332 12.672 -4.272 1.00 86.94 177 GLN A CA 1
ATOM 1452 C C . GLN A 1 177 ? 3.572 13.374 -4.833 1.00 86.94 177 GLN A C 1
ATOM 1454 O O . GLN A 1 177 ? 3.751 13.417 -6.046 1.00 86.94 177 GLN A O 1
ATOM 1459 N N . ARG A 1 178 ? 4.476 13.854 -3.968 1.00 85.44 178 ARG A N 1
ATOM 1460 C CA . ARG A 1 178 ? 5.693 14.560 -4.399 1.00 85.44 178 ARG A CA 1
ATOM 1461 C C . ARG A 1 178 ? 6.607 13.701 -5.279 1.00 85.44 178 ARG A C 1
ATOM 1463 O O . ARG A 1 178 ? 7.263 14.230 -6.168 1.00 85.44 178 ARG A O 1
ATOM 1470 N N . PHE A 1 179 ? 6.667 12.390 -5.043 1.00 85.69 179 PHE A N 1
ATOM 1471 C CA . PHE A 1 179 ? 7.493 11.470 -5.839 1.00 85.69 179 PHE A CA 1
ATOM 1472 C C . PHE A 1 179 ? 6.733 10.826 -7.013 1.00 85.69 179 PHE A C 1
ATOM 1474 O O . PHE A 1 179 ? 7.330 10.069 -7.781 1.00 85.69 179 PHE A O 1
ATOM 1481 N N . GLN A 1 180 ? 5.446 11.145 -7.209 1.00 83.88 180 GLN A N 1
ATOM 1482 C CA . GLN A 1 180 ? 4.654 10.737 -8.376 1.00 83.88 180 GLN A CA 1
ATOM 1483 C C . GLN A 1 180 ? 4.851 11.695 -9.561 1.00 83.88 180 GLN A C 1
ATOM 1485 O O . GLN A 1 180 ? 3.907 12.270 -10.095 1.00 83.88 180 GLN A O 1
ATOM 1490 N N . THR A 1 181 ? 6.100 11.872 -9.985 1.00 80.69 181 THR A N 1
ATOM 1491 C CA . THR A 1 181 ? 6.460 12.759 -11.098 1.00 80.69 181 THR A CA 1
ATOM 1492 C C . THR A 1 181 ? 7.592 12.166 -11.930 1.00 80.69 181 THR A C 1
ATOM 1494 O O . THR A 1 181 ? 8.402 11.392 -11.416 1.00 80.69 181 THR A O 1
ATOM 1497 N N . SER A 1 182 ? 7.655 12.532 -13.212 1.00 77.81 182 SER A N 1
ATOM 1498 C CA . SER A 1 182 ? 8.762 12.186 -14.114 1.00 77.81 182 SER A CA 1
ATOM 1499 C C . SER A 1 182 ? 10.002 13.060 -13.903 1.00 77.81 182 SER A C 1
ATOM 1501 O O . SER A 1 182 ? 11.062 12.747 -14.436 1.00 77.81 182 SER A O 1
ATOM 1503 N N . LYS A 1 183 ? 9.881 14.146 -13.131 1.00 83.62 183 LYS A N 1
ATOM 1504 C CA . LYS A 1 183 ? 10.979 15.067 -12.810 1.00 83.62 183 LYS A CA 1
ATOM 1505 C C . LYS A 1 183 ? 12.020 14.404 -11.910 1.00 83.62 183 LYS A C 1
ATOM 1507 O O . LYS A 1 183 ? 11.643 13.556 -11.108 1.00 83.62 183 LYS A O 1
ATOM 1512 N N . PRO A 1 184 ? 13.301 14.801 -11.967 1.00 86.81 184 PRO A N 1
ATOM 1513 C CA . PRO A 1 184 ? 14.347 14.174 -11.164 1.00 86.81 184 PRO A CA 1
ATOM 1514 C C . PRO A 1 184 ? 14.222 14.543 -9.675 1.00 86.81 184 PRO A C 1
ATOM 1516 O O . PRO A 1 184 ? 14.706 15.585 -9.235 1.00 86.81 184 PRO A O 1
ATOM 1519 N N . MET A 1 185 ? 13.590 13.674 -8.875 1.00 87.62 185 MET A N 1
ATOM 1520 C CA . MET A 1 185 ? 13.352 13.932 -7.440 1.00 87.62 185 MET A CA 1
ATOM 1521 C C . MET A 1 185 ? 14.393 13.306 -6.511 1.00 87.62 185 MET A C 1
ATOM 1523 O O . MET A 1 185 ? 14.337 13.502 -5.295 1.00 87.62 185 MET A O 1
ATOM 1527 N N . THR A 1 186 ? 15.348 12.557 -7.061 1.00 88.81 186 THR A N 1
ATOM 1528 C CA . THR A 1 186 ? 16.392 11.849 -6.309 1.00 88.81 186 THR A CA 1
ATOM 1529 C C . THR A 1 186 ? 17.133 12.735 -5.289 1.00 88.81 186 THR A C 1
ATOM 1531 O O . THR A 1 186 ? 17.297 12.281 -4.152 1.00 88.81 186 THR A O 1
ATOM 1534 N N . PRO A 1 187 ? 17.513 13.998 -5.596 1.00 91.12 187 PRO A N 1
ATOM 1535 C CA . PRO A 1 187 ? 18.162 14.885 -4.621 1.00 91.12 187 PRO A CA 1
ATOM 1536 C C . PRO A 1 187 ? 17.325 15.162 -3.361 1.00 91.12 187 PRO A C 1
ATOM 1538 O O . PRO A 1 187 ? 17.872 15.254 -2.263 1.00 91.12 187 PRO A O 1
ATOM 1541 N N . TYR A 1 188 ? 15.995 15.200 -3.487 1.00 89.88 188 TYR A N 1
ATOM 1542 C CA . TYR A 1 188 ? 15.072 15.488 -2.384 1.00 89.88 188 TYR A CA 1
ATOM 1543 C C . TYR A 1 188 ? 14.732 14.265 -1.519 1.00 89.88 188 TYR A C 1
ATOM 1545 O O . TYR A 1 188 ? 14.116 14.401 -0.458 1.00 89.88 188 TYR A O 1
ATOM 1553 N N . LEU A 1 189 ? 15.096 13.055 -1.959 1.00 90.06 189 LEU A N 1
ATOM 1554 C CA . LEU A 1 189 ? 14.669 11.803 -1.330 1.00 90.06 189 LEU A CA 1
ATOM 1555 C C . LEU A 1 189 ? 15.148 11.677 0.120 1.00 90.06 189 LEU A C 1
ATOM 1557 O O . LEU A 1 189 ? 14.391 11.234 0.983 1.00 90.06 189 LEU A O 1
ATOM 1561 N N . PHE A 1 190 ? 16.385 12.093 0.399 1.00 90.88 190 PHE A N 1
ATOM 1562 C CA . PHE A 1 190 ? 16.957 12.021 1.743 1.00 90.88 190 PHE A CA 1
ATOM 1563 C C . PHE A 1 190 ? 16.127 12.830 2.750 1.00 90.88 190 PHE A C 1
ATOM 1565 O O . PHE A 1 190 ? 15.666 12.290 3.756 1.00 90.88 190 PHE A O 1
ATOM 1572 N N . GLU A 1 191 ? 15.885 14.108 2.461 1.00 89.06 191 GLU A N 1
ATOM 1573 C CA . GLU A 1 191 ? 15.160 14.994 3.374 1.00 89.06 191 GLU A CA 1
ATOM 1574 C C . GLU A 1 191 ? 13.688 14.606 3.492 1.00 89.06 191 GLU A C 1
ATOM 1576 O O . GLU A 1 191 ? 13.119 14.630 4.583 1.00 89.06 191 GLU A O 1
ATOM 1581 N N . ALA A 1 192 ? 13.072 14.187 2.385 1.00 90.81 192 ALA A N 1
ATOM 1582 C CA . ALA A 1 192 ? 11.673 13.793 2.376 1.00 90.81 192 ALA A CA 1
ATOM 1583 C C . ALA A 1 192 ? 11.415 12.530 3.215 1.00 90.81 192 ALA A C 1
ATOM 1585 O O . ALA A 1 192 ? 10.456 12.499 3.990 1.00 90.81 192 ALA A O 1
ATOM 1586 N N . VAL A 1 193 ? 12.282 11.513 3.118 1.00 91.50 193 VAL A N 1
ATOM 1587 C CA . VAL A 1 193 ? 12.173 10.294 3.938 1.00 91.50 193 VAL A CA 1
ATOM 1588 C C . VAL A 1 193 ? 12.481 10.591 5.405 1.00 91.50 193 VAL A C 1
ATOM 1590 O O . VAL A 1 193 ? 11.772 10.096 6.281 1.00 91.50 193 VAL A O 1
ATOM 1593 N N . GLU A 1 194 ? 13.496 11.414 5.695 1.00 91.50 194 GLU A N 1
ATOM 1594 C CA . GLU A 1 194 ? 13.797 11.843 7.068 1.00 91.50 194 GLU A CA 1
ATOM 1595 C C . GLU A 1 194 ? 12.598 12.564 7.699 1.00 91.50 194 GLU A C 1
ATOM 1597 O O . GLU A 1 194 ? 12.209 12.251 8.827 1.00 91.50 194 GLU A O 1
ATOM 1602 N N . LYS A 1 195 ? 11.970 13.481 6.955 1.00 90.94 195 LYS A N 1
ATOM 1603 C CA . LYS A 1 195 ? 10.798 14.240 7.398 1.00 90.94 195 LYS A CA 1
ATOM 1604 C C . LYS A 1 195 ? 9.590 13.331 7.653 1.00 90.94 195 LYS A C 1
ATOM 1606 O O . LYS A 1 195 ? 8.980 13.438 8.717 1.00 90.94 195 LYS A O 1
ATOM 1611 N N . LEU A 1 196 ? 9.286 12.405 6.737 1.00 92.94 196 LEU A N 1
ATOM 1612 C CA . LEU A 1 196 ? 8.213 11.414 6.905 1.00 92.94 196 LEU A CA 1
ATOM 1613 C C . LEU A 1 196 ? 8.434 10.549 8.153 1.00 92.94 196 LEU A C 1
ATOM 1615 O O . LEU A 1 196 ? 7.529 10.382 8.971 1.00 92.94 196 LEU A O 1
ATOM 1619 N N . LEU A 1 197 ? 9.655 10.037 8.326 1.00 92.00 197 LEU A N 1
ATOM 1620 C CA . LEU A 1 197 ? 10.008 9.213 9.477 1.00 92.00 197 LEU A CA 1
ATOM 1621 C C . LEU A 1 197 ? 9.857 10.000 10.788 1.00 92.00 197 LEU A C 1
ATOM 1623 O O . LEU A 1 197 ? 9.313 9.474 11.757 1.00 92.00 197 LEU A O 1
ATOM 1627 N N . ARG A 1 198 ? 10.261 11.278 10.806 1.00 91.50 198 ARG A N 1
ATOM 1628 C CA . ARG A 1 198 ? 10.077 12.176 11.956 1.00 91.50 198 ARG A CA 1
ATOM 1629 C C . ARG A 1 198 ? 8.613 12.372 12.324 1.00 91.50 198 ARG A C 1
ATOM 1631 O O . ARG A 1 198 ? 8.297 12.287 13.508 1.00 91.50 198 ARG A O 1
ATOM 1638 N N . TYR A 1 199 ? 7.743 12.631 11.347 1.00 91.31 199 TYR A N 1
ATOM 1639 C CA . TYR A 1 199 ? 6.312 12.819 11.606 1.00 91.31 199 TYR A CA 1
ATOM 1640 C C . TYR A 1 199 ? 5.700 11.590 12.278 1.00 91.31 199 TYR A C 1
ATOM 1642 O O . TYR A 1 199 ? 5.102 11.715 13.346 1.00 91.31 199 TYR A O 1
ATOM 1650 N N . LEU A 1 200 ? 5.958 10.400 11.729 1.00 91.69 200 LEU A N 1
ATOM 1651 C CA . LEU A 1 200 ? 5.437 9.149 12.282 1.00 91.69 200 LEU A CA 1
ATOM 1652 C C . LEU A 1 200 ? 6.021 8.843 13.667 1.00 91.69 200 LEU A C 1
ATOM 1654 O O . LEU A 1 200 ? 5.292 8.468 14.584 1.00 91.69 200 LEU A O 1
ATOM 1658 N N . MET A 1 201 ? 7.332 9.030 13.849 1.00 91.31 201 MET A N 1
ATOM 1659 C CA . MET A 1 201 ? 7.992 8.767 15.129 1.00 91.31 201 MET A CA 1
ATOM 1660 C C . MET A 1 201 ? 7.554 9.739 16.226 1.00 91.31 201 MET A C 1
ATOM 1662 O O . MET A 1 201 ? 7.379 9.306 17.361 1.00 91.31 201 MET A O 1
ATOM 1666 N N . ASN A 1 202 ? 7.299 11.014 15.915 1.00 91.06 202 ASN A N 1
ATOM 1667 C CA . ASN A 1 202 ? 6.820 11.994 16.899 1.00 91.06 202 ASN A CA 1
ATOM 1668 C C . ASN A 1 202 ? 5.495 11.580 17.565 1.00 91.06 202 ASN A C 1
ATOM 1670 O O . ASN A 1 202 ? 5.224 12.002 18.687 1.00 91.06 202 ASN A O 1
ATOM 1674 N N . ARG A 1 203 ? 4.687 10.727 16.919 1.00 90.25 203 ARG A N 1
ATOM 1675 C CA . ARG A 1 203 ? 3.425 10.232 17.487 1.00 90.25 203 ARG A CA 1
ATOM 1676 C C . ARG A 1 203 ? 3.592 9.191 18.591 1.00 90.25 203 ARG A C 1
ATOM 1678 O O . ARG A 1 203 ? 2.654 8.997 19.364 1.00 90.25 203 ARG A O 1
ATOM 1685 N N . CYS A 1 204 ? 4.723 8.478 18.648 1.00 90.19 204 CYS A N 1
ATOM 1686 C CA . CYS A 1 204 ? 4.898 7.343 19.565 1.00 90.19 204 CYS A CA 1
ATOM 1687 C C . CYS A 1 204 ? 6.280 7.219 20.234 1.00 90.19 204 CYS A C 1
ATOM 1689 O O . CYS A 1 204 ? 6.419 6.430 21.169 1.00 90.19 204 CYS A O 1
ATOM 1691 N N . VAL A 1 205 ? 7.295 7.960 19.790 1.00 89.31 205 VAL A N 1
ATOM 1692 C CA . VAL A 1 205 ? 8.671 7.936 20.317 1.00 89.31 205 VAL A CA 1
ATOM 1693 C C . VAL A 1 205 ? 8.884 9.106 21.276 1.00 89.31 205 VAL A C 1
ATOM 1695 O O . VAL A 1 205 ? 8.335 10.191 21.088 1.00 89.31 205 VAL A O 1
ATOM 1698 N N . LYS A 1 206 ? 9.685 8.897 22.327 1.00 89.00 206 LYS A N 1
ATOM 1699 C CA . LYS A 1 206 ? 10.002 9.950 23.300 1.00 89.00 206 LYS A CA 1
ATOM 1700 C C . LYS A 1 206 ? 10.719 11.144 22.642 1.00 89.00 206 LYS A C 1
ATOM 1702 O O . LYS A 1 206 ? 11.670 10.925 21.886 1.00 89.00 206 LYS A O 1
ATOM 1707 N N . PRO A 1 207 ? 10.365 12.396 22.997 1.00 86.25 207 PRO A N 1
ATOM 1708 C CA . PRO A 1 207 ? 10.988 13.597 22.429 1.00 86.25 207 PRO A CA 1
ATOM 1709 C C . PRO A 1 207 ? 12.515 13.655 22.577 1.00 86.25 207 PRO A C 1
ATOM 1711 O O . PRO A 1 207 ? 13.199 14.172 21.695 1.00 86.25 207 PRO A O 1
ATOM 1714 N N . ASP A 1 208 ? 13.071 13.087 23.652 1.00 85.62 208 ASP A N 1
ATOM 1715 C CA . ASP A 1 208 ? 14.519 13.079 23.896 1.00 85.62 208 ASP A CA 1
ATOM 1716 C C . ASP A 1 208 ? 15.309 12.327 22.820 1.00 85.62 208 ASP A C 1
ATOM 1718 O O . ASP A 1 208 ? 16.399 12.753 22.435 1.00 85.62 208 ASP A O 1
ATOM 1722 N N . LEU A 1 209 ? 14.735 11.247 22.282 1.00 84.75 209 LEU A N 1
ATOM 1723 C CA . LEU A 1 209 ? 15.348 10.439 21.225 1.00 84.75 209 LEU A CA 1
ATOM 1724 C C . LEU A 1 209 ? 15.198 11.092 19.843 1.00 84.75 209 LEU A C 1
ATOM 1726 O O . LEU A 1 209 ? 16.006 10.858 18.944 1.00 84.75 209 LEU A O 1
ATOM 1730 N N . MET A 1 210 ? 14.216 11.983 19.691 1.00 83.94 210 MET A N 1
ATOM 1731 C CA . MET A 1 210 ? 13.927 12.707 18.452 1.00 83.94 210 MET A CA 1
ATOM 1732 C C . MET A 1 210 ? 14.879 13.885 18.194 1.00 83.94 210 MET A C 1
ATOM 1734 O O . MET A 1 210 ? 14.665 14.648 17.255 1.00 83.94 210 MET A O 1
ATOM 1738 N N . LYS A 1 211 ? 15.949 14.062 18.978 1.00 81.88 211 LYS A N 1
ATOM 1739 C CA . LYS A 1 211 ? 16.981 15.095 18.740 1.00 81.88 211 LYS A CA 1
ATOM 1740 C C . LYS A 1 211 ? 17.988 14.709 17.649 1.00 81.88 211 LYS A C 1
ATOM 1742 O O . LYS A 1 211 ? 18.695 15.569 17.133 1.00 81.88 211 LYS A O 1
ATOM 1747 N N . CYS A 1 212 ? 18.072 13.431 17.289 1.00 78.50 212 CYS A N 1
ATOM 1748 C CA . CYS A 1 212 ? 19.006 12.960 16.270 1.00 78.50 212 CYS A CA 1
ATOM 1749 C C . CYS A 1 212 ? 18.524 13.250 14.829 1.00 78.50 212 CYS A C 1
ATOM 1751 O O . CYS A 1 212 ? 17.343 13.510 14.591 1.00 78.50 212 CYS A O 1
ATOM 1753 N N . THR A 1 213 ? 19.453 13.243 13.867 1.00 77.38 213 THR A N 1
ATOM 1754 C CA . THR A 1 213 ? 19.199 13.565 12.449 1.00 77.38 213 THR A CA 1
ATOM 1755 C C . THR A 1 213 ? 19.734 12.485 11.510 1.00 77.38 213 THR A C 1
ATOM 1757 O O . THR A 1 213 ? 20.690 11.759 11.827 1.00 77.38 213 THR A O 1
ATOM 1760 N N . GLY A 1 214 ? 19.106 12.378 10.341 1.00 77.88 214 GLY A N 1
ATOM 1761 C CA . GLY A 1 214 ? 19.500 11.501 9.247 1.00 77.88 214 GLY A CA 1
ATOM 1762 C C . GLY A 1 214 ? 19.590 10.018 9.646 1.00 77.88 214 GLY A C 1
ATOM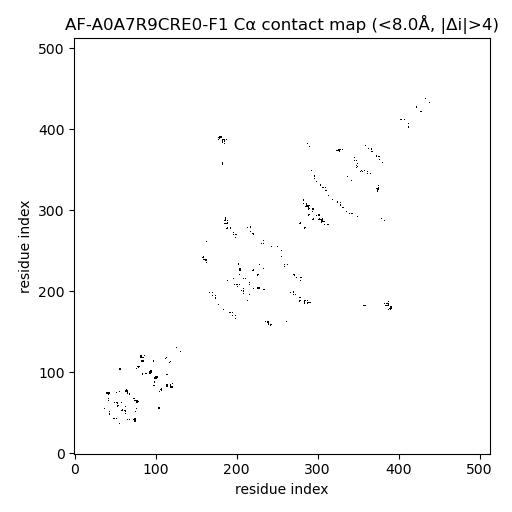 1763 O O . GLY A 1 214 ? 18.667 9.491 10.268 1.00 77.88 214 GLY A O 1
ATOM 1764 N N . PRO A 1 215 ? 20.705 9.317 9.344 1.00 80.00 215 PRO A N 1
ATOM 1765 C CA . PRO A 1 215 ? 20.835 7.874 9.581 1.00 80.00 215 PRO A CA 1
ATOM 1766 C C . PRO A 1 215 ? 20.695 7.456 11.047 1.00 80.00 215 PRO A C 1
ATOM 1768 O O . PRO A 1 215 ? 20.369 6.307 11.330 1.00 80.00 215 PRO A O 1
ATOM 1771 N N . LYS A 1 216 ? 20.926 8.375 11.996 1.00 84.12 216 LYS A N 1
ATOM 1772 C CA . LYS A 1 216 ? 20.787 8.075 13.426 1.00 84.12 216 LYS A CA 1
ATOM 1773 C C . LYS A 1 216 ? 19.337 7.751 13.799 1.00 84.12 216 LYS A C 1
ATOM 1775 O O . LYS A 1 216 ? 19.130 6.906 14.664 1.00 84.12 216 LYS A O 1
ATOM 1780 N N . LEU A 1 217 ? 18.347 8.308 13.093 1.00 84.31 217 LEU A N 1
ATOM 1781 C CA . LEU A 1 217 ? 16.927 7.975 13.288 1.00 84.31 217 LEU A CA 1
ATOM 1782 C C . LEU A 1 217 ? 16.620 6.496 13.005 1.00 84.31 217 LEU A C 1
ATOM 1784 O O . LEU A 1 217 ? 15.691 5.929 13.575 1.00 84.31 217 LEU A O 1
ATOM 1788 N N . LEU A 1 218 ? 17.424 5.840 12.163 1.00 85.25 218 LEU A N 1
ATOM 1789 C CA . LEU A 1 218 ? 17.278 4.414 11.864 1.00 85.25 218 LEU A CA 1
ATOM 1790 C C . LEU A 1 218 ? 17.746 3.511 13.011 1.00 85.25 218 LEU A C 1
ATOM 1792 O O . LEU A 1 218 ? 17.353 2.352 13.064 1.00 85.25 218 LEU A O 1
ATOM 1796 N N . SER A 1 219 ? 18.594 4.025 13.907 1.00 85.06 219 SER A N 1
ATOM 1797 C CA . SER A 1 219 ? 19.119 3.266 15.050 1.00 85.06 219 SER A CA 1
ATOM 1798 C C . SER A 1 219 ? 18.165 3.223 16.246 1.00 85.06 219 SER A C 1
ATOM 1800 O O . SER A 1 219 ? 18.379 2.445 17.174 1.00 85.06 219 SER A O 1
ATOM 1802 N N . ILE A 1 220 ? 17.104 4.036 16.230 1.00 85.38 220 ILE A N 1
ATOM 1803 C CA . ILE A 1 220 ? 16.100 4.041 17.292 1.00 85.38 220 ILE A CA 1
ATOM 1804 C C . ILE A 1 220 ? 15.249 2.779 17.162 1.00 85.38 220 ILE A C 1
ATOM 1806 O O . ILE A 1 220 ? 14.445 2.647 16.237 1.00 85.38 220 ILE A O 1
ATOM 1810 N N . ASP A 1 221 ? 15.403 1.875 18.125 1.00 83.56 221 ASP A N 1
ATOM 1811 C CA . ASP A 1 221 ? 14.596 0.666 18.209 1.00 83.56 221 ASP A CA 1
ATOM 1812 C C . ASP A 1 221 ? 13.196 0.993 18.740 1.00 83.56 221 ASP A C 1
ATOM 1814 O O . ASP A 1 221 ? 13.010 1.309 19.918 1.00 83.56 221 ASP A O 1
ATOM 1818 N N . THR A 1 222 ? 12.205 0.910 17.857 1.00 80.44 222 THR A N 1
ATOM 1819 C CA . THR A 1 222 ? 10.794 1.164 18.168 1.00 80.44 222 THR A CA 1
ATOM 1820 C C . THR A 1 222 ? 10.086 -0.030 18.810 1.00 80.44 222 THR A C 1
ATOM 1822 O O . THR A 1 222 ? 8.923 0.095 19.188 1.00 80.44 222 THR A O 1
ATOM 1825 N N . LYS A 1 223 ? 10.760 -1.177 18.985 1.00 79.94 223 LYS A N 1
ATOM 1826 C CA . LYS A 1 223 ? 10.214 -2.336 19.712 1.00 79.94 223 LYS A CA 1
ATOM 1827 C C . LYS A 1 223 ? 10.427 -2.236 21.220 1.00 79.94 223 LYS A C 1
ATOM 1829 O O . LYS A 1 223 ? 9.656 -2.813 21.985 1.00 79.94 223 LYS A O 1
ATOM 1834 N N . LYS A 1 224 ? 11.449 -1.498 21.663 1.00 83.69 224 LYS A N 1
ATOM 1835 C CA . LYS A 1 224 ? 11.733 -1.296 23.089 1.00 83.69 224 LYS A CA 1
ATOM 1836 C C . LYS A 1 224 ? 10.732 -0.325 23.700 1.00 83.69 224 LYS A C 1
ATOM 1838 O O . LYS A 1 224 ? 10.650 0.833 23.296 1.00 83.69 224 LYS A O 1
ATOM 1843 N N . SER A 1 225 ? 10.026 -0.772 24.735 1.00 78.19 225 SER A N 1
ATOM 1844 C CA . SER A 1 225 ? 9.061 0.050 25.477 1.00 78.19 225 SER A CA 1
ATOM 1845 C C . SER A 1 225 ? 9.685 1.298 26.105 1.00 78.19 225 SER A C 1
ATOM 1847 O O . SER A 1 225 ? 8.998 2.301 26.260 1.00 78.19 225 SER A O 1
ATOM 1849 N N . GLU A 1 226 ? 10.980 1.265 26.428 1.00 83.38 226 GLU A N 1
ATOM 1850 C CA . GLU A 1 226 ? 11.728 2.392 27.001 1.00 83.38 226 GLU A CA 1
ATOM 1851 C C . GLU A 1 226 ? 11.836 3.593 26.058 1.00 83.38 226 GLU A C 1
ATOM 1853 O O . GLU A 1 226 ? 11.883 4.733 26.523 1.00 83.38 226 GLU A O 1
ATOM 1858 N N . ASN A 1 227 ? 11.837 3.353 24.746 1.00 85.31 227 ASN A N 1
ATOM 1859 C CA . ASN A 1 227 ? 11.975 4.394 23.728 1.00 85.31 227 ASN A CA 1
ATOM 1860 C C . ASN A 1 227 ? 10.634 5.043 23.363 1.00 85.31 227 ASN A C 1
ATOM 1862 O O . ASN A 1 227 ? 10.597 6.104 22.735 1.00 85.31 227 ASN A O 1
ATOM 1866 N N . LEU A 1 228 ? 9.530 4.405 23.751 1.00 86.00 228 LEU A N 1
ATOM 1867 C CA . LEU A 1 228 ? 8.180 4.811 23.393 1.00 86.00 228 LEU A CA 1
ATOM 1868 C C . LEU A 1 228 ? 7.550 5.661 24.493 1.00 86.00 228 LEU A C 1
ATOM 1870 O O . LEU A 1 228 ? 7.858 5.532 25.681 1.00 86.00 228 LEU A O 1
ATOM 1874 N N . ILE A 1 229 ? 6.623 6.524 24.096 1.00 85.69 229 ILE A N 1
ATOM 1875 C CA . ILE A 1 229 ? 5.751 7.206 25.049 1.00 85.69 229 ILE A CA 1
ATOM 1876 C C . ILE A 1 229 ? 4.728 6.225 25.636 1.00 85.69 229 ILE A C 1
ATOM 1878 O O . ILE A 1 229 ? 4.402 5.183 25.054 1.00 85.69 229 ILE A O 1
ATOM 1882 N N . LEU A 1 230 ? 4.223 6.560 26.823 1.00 83.31 230 LEU A N 1
ATOM 1883 C CA . LEU A 1 230 ? 3.155 5.810 27.482 1.00 83.31 230 LEU A CA 1
ATOM 1884 C C . LEU A 1 230 ? 1.940 5.709 26.558 1.00 83.31 230 LEU A C 1
ATOM 1886 O O . LEU A 1 230 ? 1.574 6.699 25.928 1.00 83.31 230 LEU A O 1
ATOM 1890 N N . SER A 1 231 ? 1.281 4.545 26.525 1.00 78.81 231 SER A N 1
ATOM 1891 C CA . SER A 1 231 ? 0.163 4.296 25.603 1.00 78.81 231 SER A CA 1
ATOM 1892 C C . SER A 1 231 ? -0.911 5.382 25.678 1.00 78.81 231 SER A C 1
ATOM 1894 O O . SER A 1 231 ? -1.383 5.846 24.652 1.00 78.81 231 SER A O 1
ATOM 1896 N N . LYS A 1 232 ? -1.219 5.876 26.882 1.00 79.12 232 LYS A N 1
ATOM 1897 C CA . LYS A 1 232 ? -2.209 6.944 27.102 1.00 79.12 232 LYS A CA 1
ATOM 1898 C C . LYS A 1 232 ? -1.889 8.264 26.382 1.00 79.12 232 LYS A C 1
ATOM 1900 O O . LYS A 1 232 ? -2.808 9.016 26.087 1.00 79.12 232 LYS A O 1
ATOM 1905 N N . ASN A 1 233 ? -0.616 8.528 26.094 1.00 83.75 233 ASN A N 1
ATOM 1906 C CA . ASN A 1 233 ? -0.145 9.791 25.524 1.00 83.75 233 ASN A CA 1
ATOM 1907 C C . ASN A 1 233 ? 0.113 9.706 24.014 1.00 83.75 233 ASN A C 1
ATOM 1909 O O . ASN A 1 233 ? 0.613 10.665 23.434 1.00 83.75 233 ASN A O 1
ATOM 1913 N N . ILE A 1 234 ? -0.196 8.572 23.380 1.00 87.81 234 ILE A N 1
ATOM 1914 C CA . ILE A 1 234 ? -0.012 8.404 21.937 1.00 87.81 234 ILE A CA 1
ATOM 1915 C C . ILE A 1 234 ? -0.885 9.381 21.172 1.00 87.81 234 ILE A C 1
ATOM 1917 O O . ILE A 1 234 ? -2.074 9.553 21.468 1.00 87.81 234 ILE A O 1
ATOM 1921 N N . ASP A 1 235 ? -0.307 9.970 20.130 1.00 88.31 235 ASP A N 1
ATOM 1922 C CA . ASP A 1 235 ? -1.089 10.770 19.209 1.00 88.31 235 ASP A CA 1
ATOM 1923 C C . ASP A 1 235 ? -1.853 9.890 18.209 1.00 88.31 235 ASP A C 1
ATOM 1925 O O . ASP A 1 235 ? -1.368 9.501 17.145 1.00 88.31 235 ASP A O 1
ATOM 1929 N N . ILE A 1 236 ? -3.087 9.560 18.587 1.00 88.69 236 ILE A N 1
ATOM 1930 C CA . ILE A 1 236 ? -4.057 8.849 17.744 1.00 88.69 236 ILE A CA 1
ATOM 1931 C C . ILE A 1 236 ? -4.848 9.787 16.809 1.00 88.69 236 ILE A C 1
ATOM 1933 O O . ILE A 1 236 ? -5.728 9.328 16.078 1.00 88.69 236 ILE A O 1
ATOM 1937 N N . GLY A 1 237 ? -4.559 11.093 16.831 1.00 89.50 237 GLY A N 1
ATOM 1938 C CA . GLY A 1 237 ? -5.241 12.110 16.036 1.00 89.50 237 GLY A CA 1
ATOM 1939 C C . GLY A 1 237 ? -6.586 12.576 16.608 1.00 89.50 237 GLY A C 1
ATOM 1940 O O . GLY A 1 237 ? -7.258 11.883 17.378 1.00 89.50 237 GLY A O 1
ATOM 1941 N N . PHE A 1 238 ? -6.994 13.786 16.214 1.00 89.19 238 PHE A N 1
ATOM 1942 C CA . PHE A 1 238 ? -8.191 14.458 16.738 1.00 89.19 238 PHE A CA 1
ATOM 1943 C C . PHE A 1 238 ? -9.495 13.709 16.434 1.00 89.19 238 PHE A C 1
ATOM 1945 O O . PHE A 1 238 ? -10.320 13.530 17.328 1.00 89.19 238 PHE A O 1
ATOM 1952 N N . ALA A 1 239 ? -9.671 13.229 15.197 1.00 88.50 239 ALA A N 1
ATOM 1953 C CA . ALA A 1 239 ? -10.887 12.524 14.786 1.00 88.50 239 ALA A CA 1
ATOM 1954 C C . ALA A 1 239 ? -11.103 11.234 15.594 1.00 88.50 239 ALA A C 1
ATOM 1956 O O . ALA A 1 239 ? -12.205 10.980 16.076 1.00 88.50 239 ALA A O 1
ATOM 1957 N N . THR A 1 240 ? -10.040 10.456 15.803 1.00 89.75 240 THR A N 1
ATOM 1958 C CA . THR A 1 240 ? -10.078 9.224 16.599 1.00 89.75 240 THR A CA 1
ATOM 1959 C C . THR A 1 240 ? -10.384 9.511 18.069 1.00 89.75 240 THR A C 1
ATOM 1961 O O . THR A 1 240 ? -11.207 8.818 18.660 1.00 89.75 240 THR A O 1
ATOM 1964 N N . LYS A 1 241 ? -9.771 10.553 18.660 1.00 88.38 241 LYS A N 1
ATOM 1965 C CA . LYS A 1 241 ? -10.054 10.981 20.045 1.00 88.38 241 LYS A CA 1
ATOM 1966 C C . LYS A 1 241 ? -11.520 11.366 20.228 1.00 88.38 241 LYS A C 1
ATOM 1968 O O . LYS A 1 241 ? -12.144 10.923 21.187 1.00 88.38 241 LYS A O 1
ATOM 1973 N N . ARG A 1 242 ? -12.072 12.144 19.290 1.00 88.94 242 ARG A N 1
ATOM 1974 C CA . ARG A 1 242 ? -13.485 12.537 19.303 1.00 88.94 242 ARG A CA 1
ATOM 1975 C C . ARG A 1 242 ? -14.404 11.314 19.230 1.00 88.94 242 ARG A C 1
ATOM 1977 O O . ARG A 1 242 ? -15.256 11.153 20.092 1.00 88.94 242 ARG A O 1
ATOM 1984 N N . LEU A 1 243 ? -14.167 10.416 18.271 1.00 86.56 243 LEU A N 1
ATOM 1985 C CA . LEU A 1 243 ? -14.977 9.205 18.095 1.00 86.56 243 LEU A CA 1
ATOM 1986 C C . LEU A 1 243 ? -14.913 8.260 19.300 1.00 86.56 243 LEU A C 1
ATOM 1988 O O . LEU A 1 243 ? -15.915 7.637 19.625 1.00 86.56 243 LEU A O 1
ATOM 1992 N N . LEU A 1 244 ? -13.768 8.166 19.986 1.00 84.12 244 LEU A N 1
ATOM 1993 C CA . LEU A 1 244 ? -13.659 7.413 21.241 1.00 84.12 244 LEU A CA 1
ATOM 1994 C C . LEU A 1 244 ? -14.499 8.032 22.371 1.00 84.12 244 LEU A C 1
ATOM 1996 O O . LEU A 1 244 ? -15.015 7.292 23.208 1.00 84.12 244 LEU A O 1
ATOM 2000 N N . GLY A 1 245 ? -14.637 9.362 22.395 1.00 78.62 245 GLY A N 1
ATOM 2001 C CA . GLY A 1 245 ? -15.447 10.093 23.374 1.00 78.62 245 GLY A CA 1
ATOM 2002 C C . GLY A 1 245 ? -16.954 10.068 23.093 1.00 78.62 245 GLY A C 1
ATOM 2003 O O . GLY A 1 245 ? -17.738 10.067 24.032 1.00 78.62 245 GLY A O 1
ATOM 2004 N N . GLU A 1 246 ? -17.360 9.997 21.823 1.00 78.19 246 GLU A N 1
ATOM 2005 C CA . GLU A 1 246 ? -18.766 10.002 21.372 1.00 78.19 246 GLU A CA 1
ATOM 2006 C C . GLU A 1 246 ? -19.446 8.619 21.416 1.00 78.19 246 GLU A C 1
ATOM 2008 O O . GLU A 1 246 ? -20.598 8.475 21.003 1.00 78.19 246 GLU A O 1
ATOM 2013 N N . THR A 1 247 ? -18.753 7.572 21.874 1.00 64.31 247 THR A N 1
ATOM 2014 C CA . THR A 1 247 ? -19.308 6.211 21.852 1.00 64.31 247 THR A CA 1
ATOM 2015 C C . THR A 1 247 ? -20.552 6.086 22.744 1.00 64.31 247 THR A C 1
ATOM 2017 O O . THR A 1 247 ? -20.473 6.146 23.964 1.00 64.31 247 THR A O 1
ATOM 2020 N N . ALA A 1 248 ? -21.716 5.861 22.118 1.00 54.03 248 ALA A N 1
ATOM 2021 C CA . ALA A 1 248 ? -22.998 5.600 22.790 1.00 54.03 248 ALA A CA 1
ATOM 2022 C C . ALA A 1 248 ? -23.044 4.243 23.525 1.00 54.03 248 ALA A C 1
ATOM 2024 O O . ALA A 1 248 ? -23.950 3.978 24.310 1.00 54.03 248 ALA A O 1
ATOM 2025 N N . ILE A 1 249 ? -22.070 3.372 23.250 1.00 64.50 249 ILE A N 1
ATOM 2026 C CA . ILE A 1 249 ? -21.876 2.081 23.909 1.00 64.50 249 ILE A CA 1
ATOM 2027 C C . ILE A 1 249 ? -20.964 2.320 25.114 1.00 64.50 249 ILE A C 1
ATOM 2029 O O . ILE A 1 249 ? -19.939 2.983 24.976 1.00 64.50 249 ILE A O 1
ATOM 2033 N N . THR A 1 250 ? -21.291 1.753 26.275 1.00 63.41 250 THR A N 1
ATOM 2034 C CA . THR A 1 250 ? -20.420 1.701 27.461 1.00 63.41 250 THR A CA 1
ATOM 2035 C C . THR A 1 250 ? -19.169 0.863 27.166 1.00 63.41 250 THR A C 1
ATOM 2037 O O . THR A 1 250 ? -19.043 -0.294 27.559 1.00 63.41 250 THR A O 1
ATOM 2040 N N . VAL A 1 251 ? -18.224 1.440 26.421 1.00 71.00 251 VAL A N 1
ATOM 2041 C CA . VAL A 1 251 ? -16.919 0.837 26.145 1.00 71.00 251 VAL A CA 1
ATOM 2042 C C . VAL A 1 251 ? -16.128 0.808 27.448 1.00 71.00 251 VAL A C 1
ATOM 2044 O O . VAL A 1 251 ? -15.917 1.844 28.082 1.00 71.00 251 VAL A O 1
ATOM 2047 N N . THR A 1 252 ? -15.662 -0.377 27.841 1.00 80.12 252 THR A N 1
ATOM 2048 C CA . THR A 1 252 ? -14.855 -0.525 29.059 1.00 80.12 252 THR A CA 1
ATOM 2049 C C . THR A 1 252 ? -13.505 0.170 28.865 1.00 80.12 252 THR A C 1
ATOM 2051 O O . THR A 1 252 ? -12.901 0.066 27.797 1.00 80.12 252 THR A O 1
ATOM 2054 N N . GLU A 1 253 ? -12.961 0.816 29.900 1.00 81.94 253 GLU A N 1
ATOM 2055 C CA . GLU A 1 253 ? -11.637 1.467 29.833 1.00 81.94 253 GLU A CA 1
ATOM 2056 C C . GLU A 1 253 ? -10.521 0.516 29.359 1.00 81.94 253 GLU A C 1
ATOM 2058 O O . GLU A 1 253 ? -9.610 0.919 28.636 1.00 81.94 253 GLU A O 1
ATOM 2063 N N . ARG A 1 254 ? -10.640 -0.781 29.670 1.00 84.25 254 ARG A N 1
ATOM 2064 C CA . ARG A 1 254 ? -9.765 -1.837 29.144 1.00 84.25 254 ARG A CA 1
ATOM 2065 C C . ARG A 1 254 ? -9.758 -1.893 27.611 1.00 84.25 254 ARG A C 1
ATOM 2067 O O . ARG A 1 254 ? -8.682 -1.948 27.030 1.00 84.25 254 ARG A O 1
ATOM 2074 N N . GLN A 1 255 ? -10.924 -1.843 26.967 1.00 84.38 255 GLN A N 1
ATOM 2075 C CA . GLN A 1 255 ? -11.048 -1.906 25.504 1.00 84.38 255 GLN A CA 1
ATOM 2076 C C . GLN A 1 255 ? -10.484 -0.646 24.838 1.00 84.38 255 GLN A C 1
ATOM 2078 O O . GLN A 1 255 ? -9.845 -0.729 23.792 1.00 84.38 255 GLN A O 1
ATOM 2083 N N . LYS A 1 256 ? -10.658 0.528 25.464 1.00 84.69 256 LYS A N 1
ATOM 2084 C CA . LYS A 1 256 ? -10.036 1.774 24.984 1.00 84.69 256 LYS A CA 1
ATOM 2085 C C . LYS A 1 256 ? -8.512 1.685 25.039 1.00 84.69 256 LYS A C 1
ATOM 2087 O O . LYS A 1 256 ? -7.840 2.038 24.074 1.00 84.69 256 LYS A O 1
ATOM 2092 N N . LEU A 1 257 ? -7.962 1.183 26.147 1.00 86.12 257 LEU A N 1
ATOM 2093 C CA . LEU A 1 257 ? -6.519 0.979 26.294 1.00 86.12 257 LEU A CA 1
ATOM 2094 C C . LEU A 1 257 ? -5.974 -0.067 25.316 1.00 86.12 257 LEU A C 1
ATOM 2096 O O . LEU A 1 257 ? -4.886 0.129 24.776 1.00 86.12 257 LEU A O 1
ATOM 2100 N N . GLU A 1 258 ? -6.723 -1.139 25.064 1.00 88.75 258 GLU A N 1
ATOM 2101 C CA . GLU A 1 258 ? -6.381 -2.166 24.079 1.00 88.75 258 GLU A CA 1
ATOM 2102 C C . GLU A 1 258 ? -6.343 -1.588 22.661 1.00 88.75 258 GLU A C 1
ATOM 2104 O O . GLU A 1 258 ? -5.334 -1.732 21.977 1.00 88.75 258 GLU A O 1
ATOM 2109 N N . PHE A 1 259 ? -7.354 -0.812 22.258 1.00 89.81 259 PHE A N 1
ATOM 2110 C CA . PHE A 1 259 ? -7.345 -0.101 20.977 1.00 89.81 259 PHE A CA 1
ATOM 2111 C C . PHE A 1 259 ? -6.143 0.847 20.844 1.00 89.81 259 PHE A C 1
ATOM 2113 O O . PHE A 1 259 ? -5.467 0.867 19.819 1.00 89.81 259 PHE A O 1
ATOM 2120 N N . ILE A 1 260 ? -5.823 1.613 21.890 1.00 89.31 260 ILE A N 1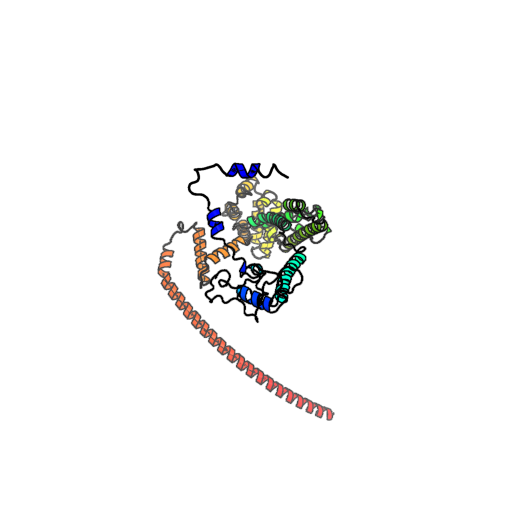
ATOM 2121 C CA . ILE A 1 260 ? -4.651 2.499 21.875 1.00 89.31 260 ILE A CA 1
ATOM 2122 C C . ILE A 1 260 ? -3.347 1.688 21.761 1.00 89.31 260 ILE A C 1
ATOM 2124 O O . ILE A 1 260 ? -2.405 2.110 21.084 1.00 89.31 260 ILE A O 1
ATOM 2128 N N . HIS A 1 261 ? -3.284 0.508 22.382 1.00 89.31 261 HIS A N 1
ATOM 2129 C CA . HIS A 1 261 ? -2.161 -0.412 22.228 1.00 89.31 261 HIS A CA 1
ATOM 2130 C C . HIS A 1 261 ? -2.054 -0.957 20.795 1.00 89.31 261 HIS A C 1
ATOM 2132 O O . HIS A 1 261 ? -0.949 -0.990 20.251 1.00 89.31 261 HIS A O 1
ATOM 2138 N N . GLU A 1 262 ? -3.174 -1.317 20.159 1.00 90.94 262 GLU A N 1
ATOM 2139 C CA . GLU A 1 262 ? -3.218 -1.703 18.741 1.00 90.94 262 GLU A CA 1
ATOM 2140 C C . GLU A 1 262 ? -2.698 -0.569 17.844 1.00 90.94 262 GLU A C 1
ATOM 2142 O O . GLU A 1 262 ? -1.829 -0.800 17.002 1.00 90.94 262 GLU A O 1
ATOM 2147 N N . CYS A 1 263 ? -3.150 0.670 18.070 1.00 91.69 263 CYS A N 1
ATOM 2148 C CA . CYS A 1 263 ? -2.680 1.853 17.345 1.00 91.69 263 CYS A CA 1
ATOM 2149 C C . CYS A 1 263 ? -1.164 2.046 17.485 1.00 91.69 263 CYS A C 1
ATOM 2151 O O . CYS A 1 263 ? -0.473 2.298 16.494 1.00 91.69 263 CYS A O 1
ATOM 2153 N N . ARG A 1 264 ? -0.629 1.872 18.704 1.00 90.25 264 ARG A N 1
ATOM 2154 C CA . ARG A 1 264 ? 0.821 1.892 18.946 1.00 90.25 264 ARG A CA 1
ATOM 2155 C C . ARG A 1 264 ? 1.532 0.823 18.130 1.00 90.25 264 ARG A C 1
ATOM 2157 O O . ARG A 1 264 ? 2.535 1.121 17.495 1.00 90.25 264 ARG A O 1
ATOM 2164 N N . SER A 1 265 ? 1.028 -0.407 18.182 1.00 91.31 265 SER A N 1
ATOM 2165 C CA . SER A 1 265 ? 1.636 -1.563 17.523 1.00 91.31 265 SER A CA 1
ATOM 2166 C C . SER A 1 265 ? 1.672 -1.388 16.004 1.00 91.31 265 SER A C 1
ATOM 2168 O O . SER A 1 265 ? 2.675 -1.690 15.357 1.00 91.31 265 SER A O 1
ATOM 2170 N N . MET A 1 266 ? 0.618 -0.807 15.425 1.00 92.00 266 MET A N 1
ATOM 2171 C CA . MET A 1 266 ? 0.581 -0.463 14.005 1.00 92.00 266 MET A CA 1
ATOM 2172 C C . MET A 1 266 ? 1.648 0.580 13.643 1.00 92.00 266 MET A C 1
ATOM 2174 O O . MET A 1 266 ? 2.399 0.371 12.691 1.00 92.00 266 MET A O 1
ATOM 2178 N N . LEU A 1 267 ? 1.760 1.666 14.421 1.00 92.38 267 LEU A N 1
ATOM 2179 C CA . LEU A 1 267 ? 2.777 2.704 14.211 1.00 92.38 267 LEU A CA 1
ATOM 2180 C C . LEU A 1 267 ? 4.195 2.143 14.322 1.00 92.38 267 LEU A C 1
ATOM 2182 O O . LEU A 1 267 ? 5.007 2.360 13.427 1.00 92.38 267 LEU A O 1
ATOM 2186 N N . THR A 1 268 ? 4.501 1.392 15.383 1.00 92.56 268 THR A N 1
ATOM 2187 C CA . THR A 1 268 ? 5.844 0.829 15.576 1.00 92.56 268 THR A CA 1
ATOM 2188 C C . THR A 1 268 ? 6.191 -0.174 14.483 1.00 92.56 268 THR A C 1
ATOM 2190 O O . THR A 1 268 ? 7.312 -0.160 13.981 1.00 92.56 268 THR A O 1
ATOM 2193 N N . THR A 1 269 ? 5.231 -0.987 14.039 1.00 93.19 269 THR A N 1
ATOM 2194 C CA . THR A 1 269 ? 5.430 -1.926 12.926 1.00 93.19 269 THR A CA 1
ATOM 2195 C C . THR A 1 269 ? 5.684 -1.192 11.609 1.00 93.19 269 THR A C 1
ATOM 2197 O O . THR A 1 269 ? 6.611 -1.546 10.878 1.00 93.19 269 THR A O 1
ATOM 2200 N N . MET A 1 270 ? 4.913 -0.141 11.316 1.00 92.25 270 MET A N 1
ATOM 2201 C CA . MET A 1 270 ? 5.096 0.685 10.122 1.00 92.25 270 MET A CA 1
ATOM 2202 C C . MET A 1 270 ? 6.450 1.401 10.133 1.00 92.25 270 MET A C 1
ATOM 2204 O O . MET A 1 270 ? 7.182 1.337 9.147 1.00 92.25 270 MET A O 1
ATOM 2208 N N . ILE A 1 271 ? 6.822 2.022 11.255 1.00 92.88 271 ILE A N 1
ATOM 2209 C CA . ILE A 1 271 ? 8.117 2.691 11.418 1.00 92.88 271 ILE A CA 1
ATOM 2210 C C . ILE A 1 271 ? 9.257 1.683 11.274 1.00 92.88 271 ILE A C 1
ATOM 2212 O O . ILE A 1 271 ? 10.199 1.948 10.535 1.00 92.88 271 ILE A O 1
ATOM 2216 N N . ALA A 1 272 ? 9.161 0.506 11.898 1.00 92.12 272 ALA A N 1
ATOM 2217 C CA . ALA A 1 272 ? 10.171 -0.539 11.763 1.00 92.12 272 ALA A CA 1
ATOM 2218 C C . ALA A 1 272 ? 10.337 -0.984 10.302 1.00 92.12 272 ALA A C 1
ATOM 2220 O O . ALA A 1 272 ? 11.463 -1.168 9.841 1.00 92.12 272 ALA A O 1
ATOM 2221 N N . LYS A 1 273 ? 9.240 -1.106 9.542 1.00 91.88 273 LYS A N 1
ATOM 2222 C CA . LYS A 1 273 ? 9.287 -1.429 8.108 1.00 91.88 273 LYS A CA 1
ATOM 2223 C C . LYS A 1 273 ? 9.903 -0.308 7.274 1.00 91.88 273 LYS A C 1
ATOM 2225 O O . LYS A 1 273 ? 10.730 -0.589 6.404 1.00 91.88 273 LYS A O 1
ATOM 2230 N N . LEU A 1 274 ? 9.570 0.947 7.575 1.00 90.88 274 LEU A N 1
ATOM 2231 C CA . LEU A 1 274 ? 10.190 2.111 6.944 1.00 90.88 274 LEU A CA 1
ATOM 2232 C C . LEU A 1 274 ? 11.687 2.182 7.253 1.00 90.88 274 LEU A C 1
ATOM 2234 O O . LEU A 1 274 ? 12.472 2.394 6.338 1.00 90.88 274 LEU A O 1
ATOM 2238 N N . GLN A 1 275 ? 12.102 1.939 8.499 1.00 91.12 275 GLN A N 1
ATOM 2239 C CA . GLN A 1 275 ? 13.511 1.865 8.895 1.00 91.12 275 GLN A CA 1
ATOM 2240 C C . GLN A 1 275 ? 14.227 0.691 8.205 1.00 91.12 275 GLN A C 1
ATOM 2242 O O . GLN A 1 275 ? 15.361 0.843 7.755 1.00 91.12 275 GLN A O 1
ATOM 2247 N N . GLU A 1 276 ? 13.582 -0.474 8.076 1.00 90.69 276 GLU A N 1
ATOM 2248 C CA . GLU A 1 276 ? 14.133 -1.666 7.417 1.00 90.69 276 GLU A CA 1
ATOM 2249 C C . GLU A 1 276 ? 14.476 -1.392 5.945 1.00 90.69 276 GLU A C 1
ATOM 2251 O O . GLU A 1 276 ? 15.595 -1.687 5.516 1.00 90.69 276 GLU A O 1
ATOM 2256 N N . LYS A 1 277 ? 13.546 -0.792 5.196 1.00 88.81 277 LYS A N 1
ATOM 2257 C CA . LYS A 1 277 ? 13.670 -0.536 3.751 1.00 88.81 277 LYS A CA 1
ATOM 2258 C C . LYS A 1 277 ? 14.086 0.900 3.411 1.00 88.81 277 LYS A C 1
ATOM 2260 O O . LYS A 1 277 ? 14.014 1.293 2.252 1.00 88.81 277 LYS A O 1
ATOM 2265 N N . SER A 1 278 ? 14.521 1.684 4.400 1.00 89.25 278 SER A N 1
ATOM 2266 C CA . SER A 1 278 ? 14.786 3.110 4.209 1.00 89.25 278 SER A CA 1
ATOM 2267 C C . SER A 1 278 ? 15.940 3.368 3.229 1.00 89.25 278 SER A C 1
ATOM 2269 O O . SER A 1 278 ? 17.049 2.870 3.463 1.00 89.25 278 SER A O 1
ATOM 2271 N N . PRO A 1 279 ? 15.748 4.248 2.227 1.00 86.94 279 PRO A N 1
ATOM 2272 C CA . PRO A 1 279 ? 16.834 4.784 1.406 1.00 86.94 279 PRO A CA 1
ATOM 2273 C C . PRO A 1 279 ? 17.914 5.505 2.226 1.00 86.94 279 PRO A C 1
ATOM 2275 O O . PRO A 1 279 ? 19.058 5.584 1.796 1.00 86.94 279 PRO A O 1
ATOM 2278 N N . LEU A 1 280 ? 17.597 5.964 3.445 1.00 87.25 280 LEU A N 1
ATOM 2279 C CA . LEU A 1 280 ? 18.548 6.629 4.347 1.00 87.25 280 LEU A CA 1
ATOM 2280 C C . LEU A 1 280 ? 19.732 5.737 4.765 1.00 87.25 280 LEU A C 1
ATOM 2282 O O . LEU A 1 280 ? 20.746 6.254 5.235 1.00 87.25 280 LEU A O 1
ATOM 2286 N N . LYS A 1 281 ? 19.620 4.408 4.610 1.00 87.50 281 LYS A N 1
ATOM 2287 C CA . LYS A 1 281 ? 20.734 3.465 4.816 1.00 87.50 281 LYS A CA 1
ATOM 2288 C C . LYS A 1 281 ? 21.807 3.589 3.740 1.00 87.50 281 LYS A C 1
ATOM 2290 O O . LYS A 1 281 ? 22.968 3.276 3.994 1.00 87.50 281 LYS A O 1
ATOM 2295 N N . GLN A 1 282 ? 21.412 4.002 2.540 1.00 87.19 282 GLN A N 1
ATOM 2296 C CA . GLN A 1 282 ? 22.297 4.077 1.392 1.00 87.19 282 GLN A CA 1
ATOM 2297 C C . GLN A 1 282 ? 23.077 5.389 1.435 1.00 87.19 282 GLN A C 1
ATOM 2299 O O . GLN A 1 282 ? 22.507 6.483 1.460 1.00 87.19 282 GLN A O 1
ATOM 2304 N N . LYS A 1 283 ? 24.406 5.282 1.417 1.00 87.56 283 LYS A N 1
ATOM 2305 C CA . LYS A 1 283 ? 25.299 6.446 1.399 1.00 87.56 283 LYS A CA 1
ATOM 2306 C C . LYS A 1 283 ? 25.090 7.300 0.149 1.00 87.56 283 LYS A C 1
ATOM 2308 O O . LYS A 1 283 ? 25.071 8.522 0.270 1.00 87.56 283 LYS A O 1
ATOM 2313 N N . ALA A 1 284 ? 24.831 6.668 -0.998 1.00 88.88 284 ALA A N 1
ATOM 2314 C CA . ALA A 1 284 ? 24.516 7.344 -2.254 1.00 88.88 284 ALA A CA 1
ATOM 2315 C C . ALA A 1 284 ? 23.346 8.332 -2.114 1.00 88.88 284 ALA A C 1
ATOM 2317 O O . ALA A 1 284 ? 23.484 9.489 -2.490 1.00 88.88 284 ALA A O 1
ATOM 2318 N N . VAL A 1 285 ? 22.232 7.939 -1.483 1.00 89.69 285 VAL A N 1
ATOM 2319 C CA . VAL A 1 285 ? 21.052 8.811 -1.285 1.00 89.69 285 VAL A CA 1
ATOM 2320 C C . VAL A 1 285 ? 21.392 10.029 -0.426 1.00 89.69 285 VAL A C 1
ATOM 2322 O O . VAL A 1 285 ? 20.964 11.148 -0.705 1.00 89.69 285 VAL A O 1
ATOM 2325 N N . ARG A 1 286 ? 22.224 9.842 0.604 1.00 89.00 286 ARG A N 1
ATOM 2326 C CA . ARG A 1 286 ? 22.748 10.957 1.400 1.00 89.00 286 ARG A CA 1
ATOM 2327 C C . ARG A 1 286 ? 23.668 11.859 0.574 1.00 89.00 286 ARG A C 1
ATOM 2329 O O . ARG A 1 286 ? 23.612 13.075 0.740 1.00 89.00 286 ARG A O 1
ATOM 2336 N N . GLY A 1 287 ? 24.500 11.285 -0.289 1.00 91.56 287 GLY A N 1
ATOM 2337 C CA . GLY A 1 287 ? 25.354 12.032 -1.207 1.00 91.56 287 GLY A CA 1
ATOM 2338 C C . GLY A 1 287 ? 24.548 12.862 -2.209 1.00 91.56 287 GLY A C 1
ATOM 2339 O O . GLY A 1 287 ? 24.833 14.041 -2.386 1.00 91.56 287 GLY A O 1
ATOM 2340 N N . LEU A 1 288 ? 23.481 12.291 -2.773 1.00 92.62 288 LEU A N 1
ATOM 2341 C CA . LEU A 1 288 ? 22.586 12.924 -3.751 1.00 92.62 288 LEU A CA 1
ATOM 2342 C C . LEU A 1 288 ? 21.908 14.190 -3.223 1.00 92.62 288 LEU A C 1
ATOM 2344 O O . LEU A 1 288 ? 21.727 15.139 -3.977 1.00 92.62 288 LEU A O 1
ATOM 2348 N N . SER A 1 289 ? 21.625 14.255 -1.920 1.00 92.19 289 SER A N 1
ATOM 2349 C CA . SER A 1 289 ? 21.099 15.475 -1.286 1.00 92.19 289 SER A CA 1
ATOM 2350 C C . SER A 1 289 ? 22.068 16.663 -1.284 1.00 92.19 289 SER A C 1
ATOM 2352 O O . SER A 1 289 ? 21.709 17.745 -0.836 1.00 92.19 289 SER A O 1
ATOM 2354 N N . SER A 1 290 ? 23.310 16.492 -1.752 1.00 93.56 290 SER A N 1
ATOM 2355 C CA . SER A 1 290 ? 24.174 17.634 -2.066 1.00 93.56 290 SER A CA 1
ATOM 2356 C C . SER A 1 290 ? 23.609 18.487 -3.201 1.00 93.56 290 SER A C 1
ATOM 2358 O O . SER A 1 290 ? 23.749 19.697 -3.139 1.00 93.56 290 SER A O 1
ATOM 2360 N N . LEU A 1 291 ? 22.904 17.883 -4.162 1.00 92.00 291 LEU A N 1
ATOM 2361 C CA . LEU A 1 291 ? 22.273 18.562 -5.298 1.00 92.00 291 LEU A CA 1
ATOM 2362 C C . LEU A 1 291 ? 20.917 19.198 -4.949 1.00 92.00 291 LEU A C 1
ATOM 2364 O O . LEU A 1 291 ? 20.175 19.604 -5.836 1.00 92.00 291 LEU A O 1
ATOM 2368 N N . ASP A 1 292 ? 20.546 19.235 -3.670 1.00 89.88 292 ASP A N 1
ATOM 2369 C CA . ASP A 1 292 ? 19.346 19.937 -3.231 1.00 89.88 292 ASP A CA 1
ATOM 2370 C C . ASP A 1 292 ? 19.650 21.445 -3.114 1.00 89.88 292 ASP A C 1
ATOM 2372 O O . ASP A 1 292 ? 20.516 21.831 -2.314 1.00 89.88 292 ASP A O 1
ATOM 2376 N N . PRO A 1 293 ? 18.936 22.320 -3.853 1.00 88.38 293 PRO A N 1
ATOM 2377 C CA . PRO A 1 293 ? 19.099 23.769 -3.760 1.00 88.38 293 PRO A CA 1
ATOM 2378 C C . PRO A 1 293 ? 19.035 24.310 -2.329 1.00 88.38 293 PRO A C 1
ATOM 2380 O O . PRO A 1 293 ? 19.820 25.188 -1.964 1.00 88.38 293 PRO A O 1
ATOM 2383 N N . CYS A 1 294 ? 18.149 23.764 -1.485 1.00 85.94 294 CYS A N 1
ATOM 2384 C CA . CYS A 1 294 ? 18.023 24.192 -0.096 1.00 85.94 294 CYS A CA 1
ATOM 2385 C C . CYS A 1 294 ? 19.296 23.888 0.702 1.00 85.94 294 CYS A C 1
ATOM 2387 O O . CYS A 1 294 ? 19.735 24.732 1.488 1.00 85.94 294 CYS A O 1
ATOM 2389 N N . VAL A 1 295 ? 19.927 22.733 0.479 1.00 88.00 295 VAL A N 1
ATOM 2390 C CA . VAL A 1 295 ? 21.171 22.347 1.163 1.00 88.00 295 VAL A CA 1
ATOM 2391 C C . VAL A 1 295 ? 22.333 23.224 0.703 1.00 88.00 295 VAL A C 1
ATOM 2393 O O . VAL A 1 295 ? 23.118 23.675 1.537 1.00 88.00 295 VAL A O 1
ATOM 2396 N N . ILE A 1 296 ? 22.417 23.523 -0.595 1.00 89.44 296 ILE A N 1
ATOM 2397 C CA . ILE A 1 296 ? 23.467 24.379 -1.166 1.00 89.44 296 ILE A CA 1
ATOM 2398 C C . ILE A 1 296 ? 23.360 25.810 -0.622 1.00 89.44 296 ILE A C 1
ATOM 2400 O O . ILE A 1 296 ? 24.356 26.369 -0.167 1.00 89.44 296 ILE A O 1
ATOM 2404 N N . GLN A 1 297 ? 22.154 26.386 -0.604 1.00 85.81 297 GLN A N 1
ATOM 2405 C CA . GLN A 1 297 ? 21.930 27.772 -0.178 1.00 85.81 297 GLN A CA 1
ATOM 2406 C C . GLN A 1 297 ? 22.076 27.989 1.337 1.00 85.81 297 GLN A C 1
ATOM 2408 O O . GLN A 1 297 ? 22.543 29.048 1.761 1.00 85.81 297 GLN A O 1
ATOM 2413 N N . HIS A 1 298 ? 21.658 27.023 2.163 1.00 86.69 298 HIS A N 1
ATOM 2414 C CA . HIS A 1 298 ? 21.646 27.175 3.626 1.00 86.69 298 HIS A CA 1
ATOM 2415 C C . HIS A 1 298 ? 22.853 26.535 4.317 1.00 86.69 298 HIS A C 1
ATOM 2417 O O . HIS A 1 298 ? 23.172 26.888 5.452 1.00 86.69 298 HIS A O 1
ATOM 2423 N N . SER A 1 299 ? 23.507 25.554 3.695 1.00 89.62 299 SER A N 1
ATOM 2424 C CA . SER A 1 299 ? 24.591 24.779 4.311 1.00 89.62 299 SER A CA 1
ATOM 2425 C C . SER A 1 299 ? 25.617 24.297 3.270 1.00 89.62 299 SER A C 1
ATOM 2427 O O . SER A 1 299 ? 25.805 23.088 3.096 1.00 89.62 299 SER A O 1
ATOM 2429 N N . PRO A 1 300 ? 26.357 25.214 2.617 1.00 88.75 300 PRO A N 1
ATOM 2430 C CA . PRO A 1 300 ? 27.269 24.879 1.516 1.00 88.75 300 PRO A CA 1
ATOM 2431 C C . PRO A 1 300 ? 28.385 23.908 1.932 1.00 88.75 300 PRO A C 1
ATOM 2433 O O . PRO A 1 300 ? 28.722 22.985 1.197 1.00 88.75 300 PRO A O 1
ATOM 2436 N N . GLN A 1 301 ? 28.905 24.031 3.155 1.00 90.50 301 GLN A N 1
ATOM 2437 C CA . GLN A 1 301 ? 29.927 23.122 3.698 1.00 90.50 301 GLN A CA 1
ATOM 2438 C C . GLN A 1 301 ? 29.404 21.680 3.830 1.00 90.50 301 GLN A C 1
ATOM 2440 O O . GLN A 1 301 ? 30.120 20.709 3.575 1.00 90.50 301 GLN A O 1
ATOM 2445 N N . LEU A 1 302 ? 28.130 21.525 4.212 1.00 90.56 302 LEU A N 1
ATOM 2446 C CA . LEU A 1 302 ? 27.474 20.222 4.285 1.00 90.56 302 LEU A CA 1
ATOM 2447 C C . LEU A 1 302 ? 27.234 19.656 2.882 1.00 90.56 302 LEU A C 1
ATOM 2449 O O . LEU A 1 302 ? 27.453 18.460 2.679 1.00 90.56 302 LEU A O 1
ATOM 2453 N N . ALA A 1 303 ? 26.831 20.505 1.931 1.00 92.19 303 ALA A N 1
ATOM 2454 C CA . ALA A 1 303 ? 26.649 20.138 0.530 1.00 92.19 303 ALA A CA 1
ATOM 2455 C C . ALA A 1 303 ? 27.957 19.602 -0.074 1.00 92.19 303 ALA A C 1
ATOM 2457 O O . ALA A 1 303 ? 27.968 18.506 -0.625 1.00 92.19 303 ALA A O 1
ATOM 2458 N N . GLN A 1 304 ? 29.076 20.308 0.120 1.00 93.19 304 GLN A N 1
ATOM 2459 C CA . GLN A 1 304 ? 30.411 19.903 -0.349 1.00 93.19 304 GLN A CA 1
ATOM 2460 C C . GLN A 1 304 ? 30.852 18.554 0.233 1.00 93.19 304 GLN A C 1
ATOM 2462 O O . GLN A 1 304 ? 31.342 17.678 -0.487 1.00 93.19 304 GLN A O 1
ATOM 2467 N N . LYS A 1 305 ? 30.630 18.346 1.537 1.00 93.12 305 LYS A N 1
ATOM 2468 C CA . LYS A 1 305 ? 30.941 17.073 2.197 1.00 93.12 305 LYS A CA 1
ATOM 2469 C C . LYS A 1 305 ? 30.095 15.924 1.642 1.00 93.12 305 LYS A C 1
ATOM 2471 O O . LYS A 1 305 ? 30.619 14.844 1.391 1.00 93.12 305 LYS A O 1
ATOM 2476 N N . ARG A 1 306 ? 28.790 16.147 1.452 1.00 93.31 306 ARG A N 1
ATOM 2477 C CA . ARG A 1 306 ? 27.871 15.153 0.871 1.00 93.31 306 ARG A CA 1
ATOM 2478 C C . ARG A 1 306 ? 28.229 14.841 -0.585 1.00 93.31 306 ARG A C 1
ATOM 2480 O O . ARG A 1 306 ? 28.217 13.672 -0.950 1.00 93.31 306 ARG A O 1
ATOM 2487 N N . PHE A 1 307 ? 28.612 15.845 -1.371 1.00 95.62 307 PHE A N 1
ATOM 2488 C CA . PHE A 1 307 ? 29.032 15.662 -2.760 1.00 95.62 307 PHE A CA 1
ATOM 2489 C C . PHE A 1 307 ? 30.333 14.861 -2.865 1.00 95.62 307 PHE A C 1
ATOM 2491 O O . PHE A 1 307 ? 30.431 13.960 -3.686 1.00 95.62 307 PHE A O 1
ATOM 2498 N N . SER A 1 308 ? 31.296 15.099 -1.969 1.00 94.06 308 SER A N 1
ATOM 2499 C CA . SER A 1 308 ? 32.522 14.287 -1.911 1.00 94.06 308 SER A CA 1
ATOM 2500 C C . SER A 1 308 ? 32.207 12.806 -1.663 1.00 94.06 308 SER A C 1
ATOM 2502 O O . SER A 1 308 ? 32.708 11.947 -2.379 1.00 94.06 308 SER A O 1
ATOM 2504 N N . PHE A 1 309 ? 31.296 12.505 -0.727 1.00 91.81 309 PHE A N 1
ATOM 2505 C CA . PHE A 1 309 ? 30.830 11.129 -0.511 1.00 91.81 309 PHE A CA 1
ATOM 2506 C C . PHE A 1 309 ? 30.088 10.551 -1.720 1.00 91.81 309 PHE A C 1
ATOM 2508 O O . PHE A 1 309 ? 30.192 9.359 -1.983 1.00 91.81 309 PHE A O 1
ATOM 2515 N N . LEU A 1 310 ? 29.329 11.367 -2.455 1.00 94.75 310 LEU A N 1
ATOM 2516 C CA . LEU A 1 310 ? 28.650 10.922 -3.671 1.00 94.75 310 LEU A CA 1
ATOM 2517 C C . LEU A 1 310 ? 29.657 10.477 -4.736 1.00 94.75 310 LEU A C 1
ATOM 2519 O O . LEU A 1 310 ? 29.481 9.417 -5.328 1.00 94.75 310 LEU A O 1
ATOM 2523 N N . LEU A 1 311 ? 30.717 11.260 -4.944 1.00 94.75 311 LEU A N 1
ATOM 2524 C CA . LEU A 1 311 ? 31.777 10.934 -5.895 1.00 94.75 311 LEU A CA 1
ATOM 2525 C C . LEU A 1 311 ? 32.514 9.646 -5.511 1.00 94.75 311 LEU A C 1
ATOM 2527 O O . LEU A 1 311 ? 32.741 8.807 -6.377 1.00 94.75 311 LEU A O 1
ATOM 2531 N N . GLU A 1 312 ? 32.824 9.451 -4.226 1.00 93.50 312 GLU A N 1
ATOM 2532 C CA . GLU A 1 312 ? 33.416 8.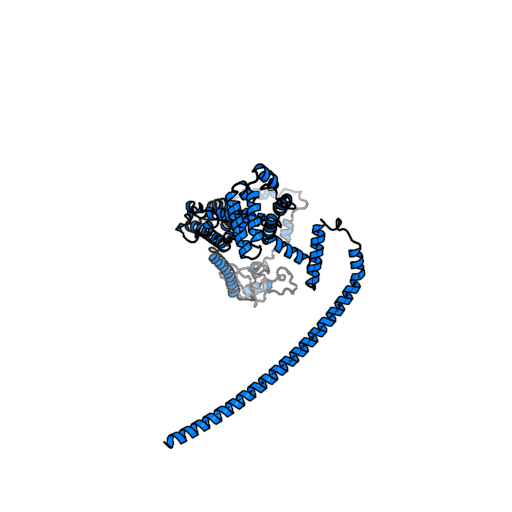202 -3.725 1.00 93.50 312 GLU A CA 1
ATOM 2533 C C . GLU A 1 312 ? 32.526 6.987 -4.038 1.00 93.50 312 GLU A C 1
ATOM 2535 O O . GLU A 1 312 ? 33.008 5.978 -4.548 1.00 93.50 312 GLU A O 1
ATOM 2540 N N . GLU A 1 313 ? 31.215 7.084 -3.792 1.00 92.56 313 GLU A N 1
ATOM 2541 C CA . GLU A 1 313 ? 30.274 5.986 -4.053 1.00 92.56 313 GLU A CA 1
ATOM 2542 C C . GLU A 1 313 ? 30.093 5.712 -5.557 1.00 92.56 313 GLU A C 1
ATOM 2544 O O . GLU A 1 313 ? 30.020 4.551 -5.963 1.00 92.56 313 GLU A O 1
ATOM 2549 N N . LEU A 1 314 ? 30.064 6.751 -6.400 1.00 93.00 314 LEU A N 1
ATOM 2550 C CA . LEU A 1 314 ? 30.002 6.596 -7.860 1.00 93.00 314 LEU A CA 1
ATOM 2551 C C . LEU A 1 314 ? 31.290 5.986 -8.431 1.00 93.00 314 LEU A C 1
ATOM 2553 O O . LEU A 1 314 ? 31.225 5.184 -9.365 1.00 93.00 314 LEU A O 1
ATOM 2557 N N . ASN A 1 315 ? 32.445 6.335 -7.863 1.00 92.94 315 ASN A N 1
ATOM 2558 C CA . ASN A 1 315 ? 33.735 5.778 -8.257 1.00 92.94 315 ASN A CA 1
ATOM 2559 C C . ASN A 1 315 ? 33.864 4.310 -7.823 1.00 92.94 315 ASN A C 1
ATOM 2561 O O . ASN A 1 315 ? 34.211 3.456 -8.630 1.00 92.94 315 ASN A O 1
ATOM 2565 N N . HIS A 1 316 ? 33.468 3.968 -6.588 1.00 92.56 316 HIS A N 1
ATOM 2566 C CA . HIS A 1 316 ? 33.410 2.572 -6.128 1.00 92.56 316 HIS A CA 1
ATOM 2567 C C . HIS A 1 316 ? 32.491 1.696 -6.993 1.00 92.56 316 HIS A C 1
ATOM 2569 O O . HIS A 1 316 ? 32.746 0.503 -7.160 1.00 92.56 316 HIS A O 1
ATOM 2575 N N . ALA A 1 317 ? 31.427 2.276 -7.554 1.00 92.00 317 ALA A N 1
ATOM 2576 C CA . ALA A 1 317 ? 30.536 1.601 -8.492 1.00 92.00 317 ALA A CA 1
ATOM 2577 C C . ALA A 1 317 ? 31.092 1.518 -9.931 1.00 92.00 317 ALA A C 1
ATOM 2579 O O . ALA A 1 317 ? 30.417 0.972 -10.802 1.00 92.00 317 ALA A O 1
ATOM 2580 N N . ASN A 1 318 ? 32.300 2.035 -10.189 1.00 92.12 318 ASN A N 1
ATOM 2581 C CA . ASN A 1 318 ? 32.926 2.167 -11.510 1.00 92.12 318 ASN A CA 1
ATOM 2582 C C . ASN A 1 318 ? 32.056 2.927 -12.532 1.00 92.12 318 ASN A C 1
ATOM 2584 O O . ASN A 1 318 ? 32.105 2.644 -13.729 1.00 92.12 318 ASN A O 1
ATOM 2588 N N . ILE A 1 319 ? 31.233 3.874 -12.066 1.00 92.50 319 ILE A N 1
ATOM 2589 C CA . ILE A 1 319 ? 30.383 4.706 -12.934 1.00 92.50 319 ILE A CA 1
ATOM 2590 C C . ILE A 1 319 ? 31.169 5.917 -13.453 1.00 92.50 319 ILE A C 1
ATOM 2592 O O . ILE A 1 319 ? 30.965 6.355 -14.583 1.00 92.50 319 ILE A O 1
ATOM 2596 N N . ILE A 1 320 ? 32.071 6.450 -12.627 1.00 93.94 320 ILE A N 1
ATOM 2597 C CA . ILE A 1 320 ? 32.960 7.569 -12.955 1.00 93.94 320 ILE A CA 1
ATOM 2598 C C . ILE A 1 320 ? 34.417 7.165 -12.724 1.00 93.94 320 ILE A C 1
ATOM 2600 O O . ILE A 1 320 ? 34.673 6.208 -12.002 1.00 93.94 320 ILE A O 1
ATOM 2604 N N . ASN A 1 321 ? 35.361 7.892 -13.327 1.00 93.44 321 ASN A N 1
ATOM 2605 C CA . ASN A 1 321 ? 36.795 7.691 -13.109 1.00 93.44 321 ASN A CA 1
ATOM 2606 C C . ASN A 1 321 ? 37.375 8.726 -12.124 1.00 93.44 321 ASN A C 1
ATOM 2608 O O . ASN A 1 321 ? 36.764 9.766 -11.862 1.00 93.44 321 ASN A O 1
ATOM 2612 N N . ASP A 1 322 ? 38.585 8.462 -11.623 1.00 93.69 322 ASP A N 1
ATOM 2613 C CA . ASP A 1 322 ? 39.259 9.315 -10.631 1.00 93.69 322 ASP A CA 1
ATOM 2614 C C . ASP A 1 322 ? 39.456 10.760 -11.120 1.00 93.69 322 ASP A C 1
ATOM 2616 O O . ASP A 1 322 ? 39.291 11.718 -10.365 1.00 93.69 322 ASP A O 1
ATOM 2620 N N . VAL A 1 323 ? 39.778 10.930 -12.406 1.00 93.69 323 VAL A N 1
ATOM 2621 C CA . VAL A 1 323 ? 40.031 12.247 -13.012 1.00 93.69 323 VAL A CA 1
ATOM 2622 C C . VAL A 1 323 ? 38.753 13.088 -13.054 1.00 93.69 323 VAL A C 1
ATOM 2624 O O . VAL A 1 323 ? 38.770 14.261 -12.681 1.00 93.69 323 VAL A O 1
ATOM 2627 N N . LEU A 1 324 ? 37.637 12.490 -13.479 1.00 93.06 324 LEU A N 1
ATOM 2628 C CA . LEU A 1 324 ? 36.325 13.131 -13.506 1.00 93.06 324 LEU A CA 1
ATOM 2629 C C . LEU A 1 324 ? 35.885 13.488 -12.087 1.00 93.06 324 LEU A C 1
ATOM 2631 O O . LEU A 1 324 ? 35.425 14.605 -11.867 1.00 93.06 324 LEU A O 1
ATOM 2635 N N . ALA A 1 325 ? 36.058 12.570 -11.131 1.00 93.38 325 ALA A N 1
ATOM 2636 C CA . ALA A 1 325 ? 35.684 12.791 -9.741 1.00 93.38 325 ALA A CA 1
ATOM 2637 C C . ALA A 1 325 ? 36.421 14.001 -9.143 1.00 93.38 325 ALA A C 1
ATOM 2639 O O . ALA A 1 325 ? 35.787 14.906 -8.597 1.00 93.38 325 ALA A O 1
ATOM 2640 N N . GLU A 1 326 ? 37.744 14.073 -9.301 1.00 93.88 326 GLU A N 1
ATOM 2641 C CA . GLU A 1 326 ? 38.535 15.134 -8.675 1.00 93.88 326 GLU A CA 1
ATOM 2642 C C . GLU A 1 326 ? 38.325 16.502 -9.339 1.00 93.88 326 GLU A C 1
ATOM 2644 O O . GLU A 1 326 ? 38.311 17.534 -8.659 1.00 93.88 326 GLU A O 1
ATOM 2649 N N . ASN A 1 327 ? 38.082 16.527 -10.653 1.00 94.19 327 ASN A N 1
ATOM 2650 C CA . ASN A 1 327 ? 37.701 17.749 -11.359 1.00 94.19 327 ASN A CA 1
ATOM 2651 C C . ASN A 1 327 ? 36.292 18.206 -10.960 1.00 94.19 327 ASN A C 1
ATOM 2653 O O . ASN A 1 327 ? 36.125 19.356 -10.554 1.00 94.19 327 ASN A O 1
ATOM 2657 N N . ALA A 1 328 ? 35.300 17.310 -10.962 1.00 93.94 328 ALA A N 1
ATOM 2658 C CA . ALA A 1 328 ? 33.932 17.629 -10.554 1.00 93.94 328 ALA A CA 1
ATOM 2659 C C . ALA A 1 328 ? 33.871 18.149 -9.110 1.00 93.94 328 ALA A C 1
ATOM 2661 O O . ALA A 1 328 ? 33.122 19.078 -8.817 1.00 93.94 328 ALA A O 1
ATOM 2662 N N . LYS A 1 329 ? 34.694 17.610 -8.202 1.00 94.69 329 LYS A N 1
ATOM 2663 C CA . LYS A 1 329 ? 34.807 18.085 -6.815 1.00 94.69 329 LYS A CA 1
ATOM 2664 C C . LYS A 1 329 ? 35.288 19.536 -6.724 1.00 94.69 329 LYS A C 1
ATOM 2666 O O . LYS A 1 329 ? 34.739 20.308 -5.937 1.00 94.69 329 LYS A O 1
ATOM 2671 N N . LYS A 1 330 ? 36.294 19.917 -7.521 1.00 93.12 330 LYS A N 1
ATOM 2672 C CA . LYS A 1 330 ? 36.810 21.299 -7.584 1.00 93.12 330 LYS A CA 1
ATOM 2673 C C . LYS A 1 330 ? 35.778 22.255 -8.180 1.00 93.12 330 LYS A C 1
ATOM 2675 O O . LYS A 1 330 ? 35.545 23.323 -7.619 1.00 93.12 330 LYS A O 1
ATOM 2680 N N . GLU A 1 331 ? 35.135 21.850 -9.271 1.00 93.25 331 GLU A N 1
ATOM 2681 C CA . GLU A 1 331 ? 34.076 22.625 -9.929 1.00 93.25 331 GLU A CA 1
ATOM 2682 C C . GLU A 1 331 ? 32.873 22.829 -8.992 1.00 93.25 331 GLU A C 1
ATOM 2684 O O . GLU A 1 331 ? 32.346 23.934 -8.870 1.00 93.25 331 GLU A O 1
ATOM 2689 N N . TYR A 1 332 ? 32.491 21.794 -8.241 1.00 93.62 332 TYR A N 1
ATOM 2690 C CA . TYR A 1 332 ? 31.417 21.873 -7.254 1.00 93.62 332 TYR A CA 1
ATOM 2691 C C . TYR A 1 332 ? 31.756 22.773 -6.062 1.00 93.62 332 TYR A C 1
ATOM 2693 O O . TYR A 1 332 ? 30.904 23.519 -5.581 1.00 93.62 332 TYR A O 1
ATOM 2701 N N . LEU A 1 333 ? 33.007 22.742 -5.589 1.00 92.62 333 LEU A N 1
ATOM 2702 C CA . LEU A 1 333 ? 33.481 23.660 -4.552 1.00 92.62 333 LEU A CA 1
ATOM 2703 C C . LEU A 1 333 ? 33.337 25.117 -5.005 1.00 92.62 333 LEU A C 1
ATOM 2705 O O . LEU A 1 333 ? 32.858 25.948 -4.235 1.00 92.62 333 LEU A O 1
ATOM 2709 N N . HIS A 1 334 ? 33.715 25.415 -6.250 1.00 90.31 334 HIS A N 1
ATOM 2710 C CA . HIS A 1 334 ? 33.517 26.737 -6.837 1.00 90.31 334 HIS A CA 1
ATOM 2711 C C . HIS A 1 334 ? 32.026 27.102 -6.899 1.00 90.31 334 HIS A C 1
ATOM 2713 O O . HIS A 1 334 ? 31.639 28.164 -6.415 1.00 90.31 334 HIS A O 1
ATOM 2719 N N . PHE A 1 335 ? 31.179 26.188 -7.385 1.00 89.00 335 PHE A N 1
ATOM 2720 C CA . PHE A 1 335 ? 29.729 26.381 -7.477 1.00 89.00 335 PHE A CA 1
ATOM 2721 C C . PHE A 1 335 ? 29.069 26.681 -6.118 1.00 89.00 335 PHE A C 1
ATOM 2723 O O . PHE A 1 335 ? 28.285 27.618 -5.993 1.00 89.00 335 PHE A O 1
ATOM 2730 N N . CYS A 1 336 ? 29.415 25.938 -5.062 1.00 87.88 336 CYS A N 1
ATOM 2731 C CA . CYS A 1 336 ? 28.883 26.178 -3.715 1.00 87.88 336 CYS A CA 1
ATOM 2732 C C . CYS A 1 336 ? 29.364 27.491 -3.076 1.00 87.88 336 CYS A C 1
ATOM 2734 O O . CYS A 1 336 ? 28.757 27.935 -2.103 1.00 87.88 336 CYS A O 1
ATOM 2736 N N . ASN A 1 337 ? 30.456 28.076 -3.574 1.00 87.88 337 ASN A N 1
ATOM 2737 C CA . ASN A 1 337 ? 31.032 29.320 -3.062 1.00 87.88 337 ASN A CA 1
ATOM 2738 C C . ASN A 1 337 ? 30.579 30.563 -3.853 1.00 87.88 337 ASN A C 1
ATOM 2740 O O . ASN A 1 337 ? 31.037 31.667 -3.551 1.00 87.88 337 ASN A O 1
ATOM 2744 N N . LEU A 1 338 ? 29.684 30.405 -4.837 1.00 86.00 338 LEU A N 1
ATOM 2745 C CA . LEU A 1 338 ? 29.039 31.525 -5.527 1.00 86.00 338 LEU A CA 1
ATOM 2746 C C . LEU A 1 338 ? 28.290 32.430 -4.539 1.00 86.00 338 LEU A C 1
ATOM 2748 O O . LEU A 1 338 ? 27.895 32.015 -3.442 1.00 86.00 338 LEU A O 1
ATOM 2752 N N . LYS A 1 339 ? 28.077 33.695 -4.918 1.00 82.81 339 LYS A N 1
ATOM 2753 C CA . LYS A 1 339 ? 27.379 34.638 -4.034 1.00 82.81 339 LYS A CA 1
ATOM 2754 C C . LYS A 1 339 ? 25.950 34.163 -3.795 1.00 82.81 339 LYS A C 1
ATOM 2756 O O . LYS A 1 339 ? 25.271 33.688 -4.701 1.00 82.81 339 LYS A O 1
ATOM 2761 N N . LYS A 1 340 ? 25.440 34.382 -2.580 1.00 79.50 340 LYS A N 1
ATOM 2762 C CA . LYS A 1 340 ? 24.065 34.002 -2.217 1.00 79.50 340 LYS A CA 1
ATOM 2763 C C . LYS A 1 340 ? 23.015 34.599 -3.166 1.00 79.50 340 LYS A C 1
ATOM 2765 O O . LYS A 1 340 ? 22.043 33.922 -3.465 1.00 79.50 340 LYS A O 1
ATOM 2770 N N . SER A 1 341 ? 23.233 35.817 -3.667 1.00 78.50 341 SER A N 1
ATOM 2771 C CA . SER A 1 341 ? 22.372 36.465 -4.668 1.00 78.50 341 SER A CA 1
ATOM 2772 C C . SER A 1 341 ? 22.355 35.731 -6.012 1.00 78.50 341 SER A C 1
ATOM 2774 O O . SER A 1 341 ? 21.303 35.607 -6.623 1.00 78.50 341 SER A O 1
ATOM 2776 N N . GLU A 1 342 ? 23.498 35.202 -6.453 1.00 79.69 342 GLU A N 1
ATOM 2777 C CA . GLU A 1 342 ? 23.618 34.434 -7.700 1.00 79.69 342 GLU A CA 1
ATOM 2778 C C . GLU A 1 342 ? 22.932 33.070 -7.555 1.00 79.69 342 GLU A C 1
ATOM 2780 O O . GLU A 1 342 ? 22.134 32.682 -8.399 1.00 79.69 342 GLU A O 1
ATOM 2785 N N . LEU A 1 343 ? 23.146 32.379 -6.430 1.00 79.62 343 LEU A N 1
ATOM 2786 C CA . LEU A 1 343 ? 22.450 31.122 -6.126 1.00 79.62 343 LEU A CA 1
ATOM 2787 C C . LEU A 1 343 ? 20.936 31.313 -5.957 1.00 79.62 343 LEU A C 1
ATOM 2789 O O . LEU A 1 343 ? 20.163 30.406 -6.256 1.00 79.62 343 LEU A O 1
ATOM 2793 N N . GLN A 1 344 ? 20.495 32.463 -5.444 1.00 80.25 344 GLN A N 1
ATOM 2794 C CA . GLN A 1 344 ? 19.074 32.793 -5.344 1.00 80.25 344 GLN A CA 1
ATOM 2795 C C . GLN A 1 344 ? 18.449 33.038 -6.713 1.00 80.25 344 GLN A C 1
ATOM 2797 O O . GLN A 1 344 ? 17.338 32.577 -6.923 1.00 80.25 344 GLN A O 1
ATOM 2802 N N . GLU A 1 345 ? 19.150 33.696 -7.637 1.00 79.81 345 GLU A N 1
ATOM 2803 C CA . GLU A 1 345 ? 18.694 33.868 -9.022 1.00 79.81 345 GLU A CA 1
ATOM 2804 C C . GLU A 1 345 ? 18.632 32.523 -9.765 1.00 79.81 345 GLU A C 1
ATOM 2806 O O . GLU A 1 345 ? 17.607 32.208 -10.367 1.00 79.81 345 GLU A O 1
ATOM 2811 N N . ILE A 1 346 ? 19.669 31.681 -9.645 1.00 79.94 346 ILE A N 1
ATOM 2812 C CA . ILE A 1 346 ? 19.723 30.352 -10.286 1.00 79.94 346 ILE A CA 1
ATOM 2813 C C . ILE 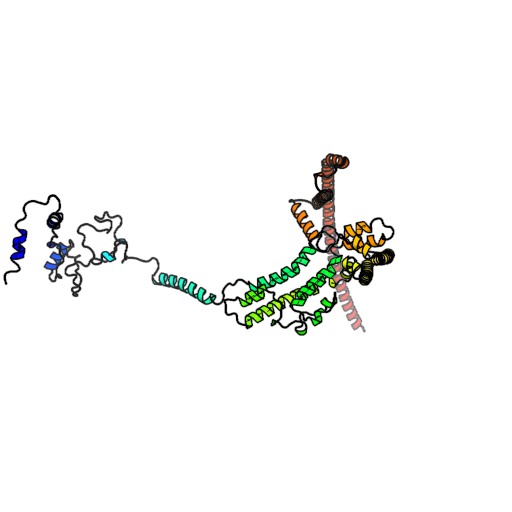A 1 346 ? 18.576 29.457 -9.806 1.00 79.94 346 ILE A C 1
ATOM 2815 O O . ILE A 1 346 ? 17.908 28.804 -10.605 1.00 79.94 346 ILE A O 1
ATOM 2819 N N . PHE A 1 347 ? 18.332 29.423 -8.494 1.00 81.56 347 PHE A N 1
ATOM 2820 C CA . PHE A 1 347 ? 17.298 28.578 -7.897 1.00 81.56 347 PHE A CA 1
ATOM 2821 C C . PHE A 1 347 ? 15.969 29.304 -7.674 1.00 81.56 347 PHE A C 1
ATOM 2823 O O . PHE A 1 347 ? 15.069 28.732 -7.066 1.00 81.56 347 PHE A O 1
ATOM 2830 N N . ARG A 1 348 ? 15.798 30.525 -8.191 1.00 74.62 348 ARG A N 1
ATOM 2831 C CA . ARG A 1 348 ? 14.522 31.254 -8.161 1.00 74.62 348 ARG A CA 1
ATOM 2832 C C . ARG A 1 348 ? 13.352 30.447 -8.742 1.00 74.62 348 ARG A C 1
ATOM 2834 O O . ARG A 1 348 ? 12.269 30.528 -8.170 1.00 74.62 348 ARG A O 1
ATOM 2841 N N . PRO A 1 349 ? 13.533 29.645 -9.815 1.00 68.75 349 PRO A N 1
ATOM 2842 C CA . PRO A 1 349 ? 12.470 28.781 -10.332 1.00 68.75 349 PRO A CA 1
ATOM 2843 C C . PRO A 1 349 ? 12.122 27.604 -9.405 1.00 68.75 349 PRO A C 1
ATOM 2845 O O . PRO A 1 349 ? 11.062 27.005 -9.558 1.00 68.75 349 PRO A O 1
ATOM 2848 N N . CYS A 1 350 ? 12.990 27.270 -8.443 1.00 64.88 350 CYS A N 1
ATOM 2849 C CA . CYS A 1 350 ? 12.764 26.261 -7.405 1.00 64.88 350 CYS A CA 1
ATOM 2850 C C . CYS A 1 350 ? 11.967 26.859 -6.231 1.00 64.88 350 CYS A C 1
ATOM 2852 O O . CYS A 1 350 ? 12.397 26.791 -5.079 1.00 64.88 350 CYS A O 1
ATOM 2854 N N . ASP A 1 351 ? 10.810 27.468 -6.493 1.00 55.44 351 ASP A N 1
ATOM 2855 C CA . ASP A 1 351 ? 9.917 27.853 -5.401 1.00 55.44 351 ASP A CA 1
ATOM 2856 C C . ASP A 1 351 ? 9.129 26.623 -4.922 1.00 55.44 351 ASP A C 1
ATOM 2858 O O . ASP A 1 351 ? 8.670 25.813 -5.728 1.00 55.44 351 ASP A O 1
ATOM 2862 N N . GLN A 1 352 ? 8.971 26.464 -3.605 1.00 48.59 352 GLN A N 1
ATOM 2863 C CA . GLN A 1 352 ? 8.492 25.235 -2.937 1.00 48.59 352 GLN A CA 1
ATOM 2864 C C . GLN A 1 352 ? 7.053 24.814 -3.303 1.00 48.59 352 GLN A C 1
ATOM 2866 O O . GLN A 1 352 ? 6.576 23.778 -2.835 1.00 48.59 352 GLN A O 1
ATOM 2871 N N . PHE A 1 353 ? 6.374 25.606 -4.134 1.00 43.78 353 PHE A N 1
ATOM 2872 C CA . PHE A 1 353 ? 4.983 25.443 -4.552 1.00 43.78 353 PHE A CA 1
ATOM 2873 C C . PHE A 1 353 ? 4.791 25.491 -6.077 1.00 43.78 353 PHE A C 1
ATOM 2875 O O . PHE A 1 353 ? 3.670 25.324 -6.552 1.00 43.78 353 PHE A O 1
ATOM 2882 N N . SER A 1 354 ? 5.865 25.714 -6.840 1.00 51.34 354 SER A N 1
ATOM 2883 C CA . SER A 1 354 ? 5.852 25.832 -8.298 1.00 51.34 354 SER A CA 1
ATOM 2884 C C . SER A 1 354 ? 6.580 24.633 -8.903 1.00 51.34 354 SER A C 1
ATOM 2886 O O . SER A 1 354 ? 7.763 24.688 -9.236 1.00 51.34 354 SER A O 1
ATOM 2888 N N . ASP A 1 355 ? 5.849 23.534 -9.081 1.00 54.16 355 ASP A N 1
ATOM 2889 C CA . ASP A 1 355 ? 6.295 22.354 -9.827 1.00 54.16 355 ASP A CA 1
ATOM 2890 C C . ASP A 1 355 ? 6.347 22.628 -11.345 1.00 54.16 355 ASP A C 1
ATOM 2892 O O . ASP A 1 355 ? 6.017 21.752 -12.142 1.00 54.16 355 ASP A O 1
ATOM 2896 N N . GLU A 1 356 ? 6.752 23.813 -11.805 1.00 60.81 356 GLU A N 1
ATOM 2897 C CA . GLU A 1 356 ? 6.829 24.112 -13.242 1.00 60.81 356 GLU A CA 1
ATOM 2898 C C . GLU A 1 356 ? 8.148 23.610 -13.842 1.00 60.81 356 GLU A C 1
ATOM 2900 O O . GLU A 1 356 ? 8.129 22.839 -14.803 1.00 60.81 356 GLU A O 1
ATOM 2905 N N . VAL A 1 357 ? 9.291 23.874 -13.199 1.00 72.69 357 VAL A N 1
ATOM 2906 C CA . VAL A 1 357 ? 10.627 23.579 -13.755 1.00 72.69 357 VAL A CA 1
ATOM 2907 C C . VAL A 1 357 ? 11.340 22.476 -12.959 1.00 72.69 357 VAL A C 1
ATOM 2909 O O . VAL A 1 357 ? 11.313 22.467 -11.733 1.00 72.69 357 VAL A O 1
ATOM 2912 N N . GLY A 1 358 ? 11.931 21.493 -13.647 1.00 81.12 358 GLY A N 1
ATOM 2913 C CA . GLY A 1 358 ? 12.711 20.415 -13.021 1.00 81.12 358 GLY A CA 1
ATOM 2914 C C . GLY A 1 358 ? 14.164 20.816 -12.730 1.00 81.12 358 GLY A C 1
ATOM 2915 O O . GLY A 1 358 ? 14.711 21.712 -13.377 1.00 81.12 358 GLY A O 1
ATOM 2916 N N . LEU A 1 359 ? 14.812 20.139 -11.772 1.00 85.62 359 LEU A N 1
ATOM 2917 C CA . LEU A 1 359 ? 16.224 20.389 -11.434 1.00 85.62 359 LEU A CA 1
ATOM 2918 C C . LEU A 1 359 ? 17.166 20.187 -12.627 1.00 85.62 359 LEU A C 1
ATOM 2920 O O . LEU A 1 359 ? 18.148 20.904 -12.760 1.00 85.62 359 LEU A O 1
ATOM 2924 N N . ASP A 1 360 ? 16.858 19.237 -13.502 1.00 86.06 360 ASP A N 1
ATOM 2925 C CA . ASP A 1 360 ? 17.548 18.999 -14.769 1.00 86.06 360 ASP A CA 1
ATOM 2926 C C . ASP A 1 360 ? 17.555 20.231 -15.674 1.00 86.06 360 ASP A C 1
ATOM 2928 O O . ASP A 1 360 ? 18.598 20.575 -16.226 1.00 86.06 360 ASP A O 1
ATOM 2932 N N . THR A 1 361 ? 16.426 20.933 -15.776 1.00 86.81 361 THR A N 1
ATOM 2933 C CA . THR A 1 361 ? 16.326 22.161 -16.573 1.00 86.81 361 THR A CA 1
ATOM 2934 C C . THR A 1 361 ? 17.107 23.301 -15.920 1.00 86.81 361 THR A C 1
ATOM 2936 O O . THR A 1 361 ? 17.810 24.037 -16.608 1.00 86.81 361 THR A O 1
ATOM 2939 N N . ILE A 1 362 ? 17.042 23.420 -14.591 1.00 85.62 362 ILE A N 1
ATOM 2940 C CA . ILE A 1 362 ? 17.752 24.463 -13.836 1.00 85.62 362 ILE A CA 1
ATOM 2941 C C . ILE A 1 362 ? 19.265 24.269 -13.952 1.00 85.62 362 ILE A C 1
ATOM 2943 O O . ILE A 1 362 ? 19.967 25.156 -14.436 1.00 85.62 362 ILE A O 1
ATOM 2947 N N . TYR A 1 363 ? 19.768 23.090 -13.580 1.00 87.56 363 TYR A N 1
ATOM 2948 C CA . TYR A 1 363 ? 21.186 22.767 -13.709 1.00 87.56 363 TYR A CA 1
ATOM 2949 C C . TYR A 1 363 ? 21.643 22.814 -15.167 1.00 87.56 363 TYR A C 1
ATOM 2951 O O . TYR A 1 363 ? 22.722 23.330 -15.443 1.00 87.56 363 TYR A O 1
ATOM 2959 N N . GLY A 1 364 ? 20.816 22.346 -16.105 1.00 85.94 364 GLY A N 1
ATOM 2960 C CA . GLY A 1 364 ? 21.109 22.418 -17.530 1.00 85.94 364 GLY A CA 1
ATOM 2961 C C . GLY A 1 364 ? 21.279 23.855 -18.021 1.00 85.94 364 GLY A C 1
ATOM 2962 O O . GLY A 1 364 ? 22.256 24.150 -18.700 1.00 85.94 364 GLY A O 1
ATOM 2963 N N . SER A 1 365 ? 20.387 24.766 -17.626 1.00 85.44 365 SER A N 1
ATOM 2964 C CA . SER A 1 365 ? 20.432 26.172 -18.054 1.00 85.44 365 SER A CA 1
ATOM 2965 C C . SER A 1 365 ? 21.715 26.904 -17.649 1.00 85.44 365 SER A C 1
ATOM 2967 O O . SER A 1 365 ? 22.138 27.819 -18.349 1.00 85.44 365 SER A O 1
ATOM 2969 N N . PHE A 1 366 ? 22.339 26.485 -16.545 1.00 83.00 366 PHE A N 1
ATOM 2970 C CA . PHE A 1 366 ? 23.522 27.135 -15.988 1.00 83.00 366 PHE A CA 1
ATOM 2971 C C . PHE A 1 366 ? 24.827 26.402 -16.333 1.00 83.00 366 PHE A C 1
ATOM 2973 O O . PHE A 1 366 ? 25.852 27.031 -16.565 1.00 83.00 366 PHE A O 1
ATOM 2980 N N . LEU A 1 367 ? 24.813 25.067 -16.363 1.00 85.94 367 LEU A N 1
ATOM 2981 C CA . LEU A 1 367 ? 26.030 24.263 -16.515 1.00 85.94 367 LEU A CA 1
ATOM 2982 C C . LEU A 1 367 ? 26.307 23.847 -17.969 1.00 85.94 367 LEU A C 1
ATOM 2984 O O . LEU A 1 367 ? 27.441 23.492 -18.299 1.00 85.94 367 LEU A O 1
ATOM 2988 N N . ILE A 1 368 ? 25.303 23.851 -18.856 1.00 84.69 368 ILE A N 1
ATOM 2989 C CA . ILE A 1 368 ? 25.495 23.458 -20.260 1.00 84.69 368 ILE A CA 1
ATOM 2990 C C . ILE A 1 368 ? 26.240 24.566 -21.010 1.00 84.69 368 ILE A C 1
ATOM 2992 O O . ILE A 1 368 ? 25.767 25.689 -21.123 1.00 84.69 368 ILE A O 1
ATOM 2996 N N . GLY A 1 369 ? 27.388 24.215 -21.594 1.00 75.94 369 GLY A N 1
ATOM 2997 C CA . GLY A 1 369 ? 28.178 25.115 -22.443 1.00 75.94 369 GLY A CA 1
ATOM 2998 C C . GLY A 1 369 ? 29.272 25.890 -21.706 1.00 75.94 369 GLY A C 1
ATOM 2999 O O . GLY A 1 369 ? 30.151 26.448 -22.360 1.00 75.94 369 GLY A O 1
ATOM 3000 N N . GLU A 1 370 ? 29.296 25.858 -20.372 1.00 83.31 370 GLU A N 1
ATOM 3001 C CA . GLU A 1 370 ? 30.380 26.451 -19.592 1.00 83.31 370 GLU A CA 1
ATOM 3002 C C . GLU A 1 370 ? 31.571 25.496 -19.449 1.00 83.31 370 GLU A C 1
ATOM 3004 O O . GLU A 1 370 ? 31.473 24.411 -18.872 1.00 83.31 370 GLU A O 1
ATOM 3009 N N . ALA A 1 371 ? 32.745 25.925 -19.925 1.00 80.00 371 ALA A N 1
ATOM 3010 C CA . ALA A 1 371 ? 33.977 25.139 -19.822 1.00 80.00 371 ALA A CA 1
ATOM 3011 C C . ALA A 1 371 ? 34.383 24.853 -18.363 1.00 80.00 371 ALA A C 1
ATOM 3013 O O . ALA A 1 371 ? 35.005 23.826 -18.094 1.00 80.00 371 ALA A O 1
ATOM 3014 N N . ASN A 1 372 ? 33.992 25.732 -17.435 1.00 84.00 372 ASN A N 1
ATOM 3015 C CA . ASN A 1 372 ? 34.333 25.658 -16.014 1.00 84.00 372 ASN A CA 1
ATOM 3016 C C . ASN A 1 372 ? 33.514 24.623 -15.226 1.00 84.00 372 ASN A C 1
ATOM 3018 O O . ASN A 1 372 ? 33.873 24.337 -14.090 1.00 84.00 372 ASN A O 1
ATOM 3022 N N . TYR A 1 373 ? 32.431 24.078 -15.794 1.00 88.75 373 TYR A N 1
ATOM 3023 C CA . TYR A 1 373 ? 31.531 23.141 -15.102 1.00 88.75 373 TYR A CA 1
ATOM 3024 C C . TYR A 1 373 ? 31.270 21.849 -15.884 1.00 88.75 373 TYR A C 1
ATOM 3026 O O . TYR A 1 373 ? 30.295 21.130 -15.639 1.00 88.75 373 TYR A O 1
ATOM 3034 N N . LYS A 1 374 ? 32.132 21.547 -16.858 1.00 91.31 374 LYS A N 1
ATOM 3035 C CA . LYS A 1 374 ? 31.946 20.415 -17.767 1.00 91.31 374 LYS A CA 1
ATOM 3036 C C . LYS A 1 374 ? 31.881 19.078 -17.019 1.00 91.31 374 LYS A C 1
ATOM 3038 O O . LYS A 1 374 ? 31.006 18.264 -17.318 1.00 91.31 374 LYS A O 1
ATOM 3043 N N . HIS A 1 375 ? 32.791 18.843 -16.073 1.00 93.19 375 HIS A N 1
ATOM 3044 C CA . HIS A 1 375 ? 32.880 17.569 -15.352 1.00 93.19 375 HIS A CA 1
ATOM 3045 C C . HIS A 1 375 ? 31.760 17.455 -14.311 1.00 93.19 375 HIS A C 1
ATOM 3047 O O . HIS A 1 375 ? 31.166 16.390 -14.140 1.00 93.19 375 HIS A O 1
ATOM 3053 N N . LEU A 1 376 ? 31.413 18.569 -13.664 1.00 92.94 376 LEU A N 1
ATOM 3054 C CA . LEU A 1 376 ? 30.292 18.664 -12.740 1.00 92.94 376 LEU A CA 1
ATOM 3055 C C . LEU A 1 376 ? 28.967 18.331 -13.432 1.00 92.94 376 LEU A C 1
ATOM 3057 O O . LEU A 1 376 ? 28.184 17.539 -12.907 1.00 92.94 376 LEU A O 1
ATOM 3061 N N . TRP A 1 377 ? 28.727 18.879 -14.625 1.00 93.50 377 TRP A N 1
ATOM 3062 C CA . TRP A 1 377 ? 27.522 18.571 -15.392 1.00 93.50 377 TRP A CA 1
ATOM 3063 C C . TRP A 1 377 ? 27.431 17.088 -15.762 1.00 93.50 377 TRP A C 1
ATOM 3065 O O . TRP A 1 377 ? 26.352 16.497 -15.716 1.00 93.50 377 TRP A O 1
ATOM 3075 N N . GLU A 1 378 ? 28.555 16.454 -16.098 1.00 91.44 378 GLU A N 1
ATOM 3076 C CA . GLU A 1 378 ? 28.597 15.021 -16.395 1.00 91.44 378 GLU A CA 1
ATOM 3077 C C . GLU A 1 378 ? 28.149 14.167 -15.203 1.00 91.44 378 GLU A C 1
ATOM 3079 O O . GLU A 1 378 ? 27.286 13.300 -15.360 1.00 91.44 378 GLU A O 1
ATOM 3084 N N . VAL A 1 379 ? 28.636 14.484 -14.001 1.00 93.00 379 VAL A N 1
ATOM 3085 C CA . VAL A 1 379 ? 28.223 13.812 -12.759 1.00 93.00 379 VAL A CA 1
ATOM 3086 C C . VAL A 1 379 ? 26.757 14.096 -12.417 1.00 93.00 379 VAL A C 1
ATOM 3088 O O . VAL A 1 379 ? 26.020 13.178 -12.049 1.00 93.00 379 VAL A O 1
ATOM 3091 N N . ILE A 1 380 ? 26.300 15.345 -12.552 1.00 92.88 380 ILE A N 1
ATOM 3092 C CA . ILE A 1 380 ? 24.911 15.723 -12.246 1.00 92.88 380 ILE A CA 1
ATOM 3093 C C . ILE A 1 380 ? 23.934 14.987 -13.163 1.00 92.88 380 ILE A C 1
ATOM 3095 O O . ILE A 1 380 ? 22.939 14.455 -12.674 1.00 92.88 380 ILE A O 1
ATOM 3099 N N . LYS A 1 381 ? 24.234 14.863 -14.462 1.00 91.50 381 LYS A N 1
ATOM 3100 C CA . LYS A 1 381 ? 23.411 14.075 -15.393 1.00 91.50 381 LYS A CA 1
ATOM 3101 C C . LYS A 1 381 ? 23.227 12.637 -14.918 1.00 91.50 381 LYS A C 1
ATOM 3103 O O . LYS A 1 381 ? 22.100 12.156 -14.883 1.00 91.50 381 LYS A O 1
ATOM 3108 N N . ILE A 1 382 ? 24.309 11.969 -14.511 1.00 91.62 382 ILE A N 1
ATOM 3109 C CA . ILE A 1 382 ? 24.246 10.595 -13.986 1.00 91.62 382 ILE A CA 1
ATOM 3110 C C . ILE A 1 382 ? 23.300 10.531 -12.780 1.00 91.62 382 ILE A C 1
ATOM 3112 O O . ILE A 1 382 ? 22.467 9.633 -12.688 1.00 91.62 382 ILE A O 1
ATOM 3116 N N . CYS A 1 383 ? 23.387 11.512 -11.881 1.00 91.44 383 CYS A N 1
ATOM 3117 C CA . CYS A 1 383 ? 22.591 11.562 -10.658 1.00 91.44 383 CYS A CA 1
ATOM 3118 C C . CYS A 1 383 ? 21.100 11.841 -10.903 1.00 91.44 383 CYS A C 1
ATOM 3120 O O . CYS A 1 383 ? 20.254 11.250 -10.232 1.00 91.44 383 CYS A O 1
ATOM 3122 N N . LEU A 1 384 ? 20.766 12.727 -11.846 1.00 89.12 384 LEU A N 1
ATOM 3123 C CA . LEU A 1 384 ? 19.380 13.106 -12.149 1.00 89.12 384 LEU A CA 1
ATOM 3124 C C . LEU A 1 384 ? 18.637 12.049 -12.983 1.00 89.12 384 LEU A C 1
ATOM 3126 O O . LEU A 1 384 ? 17.411 12.036 -12.982 1.00 89.12 384 LEU A O 1
ATOM 3130 N N . VAL A 1 385 ? 19.354 11.131 -13.639 1.00 87.44 385 VAL A N 1
ATOM 3131 C CA . VAL A 1 385 ? 18.766 9.987 -14.366 1.00 87.44 385 VAL A CA 1
ATOM 3132 C C . VAL A 1 385 ? 18.375 8.835 -13.426 1.00 87.44 385 VAL A C 1
ATOM 3134 O O . VAL A 1 385 ? 17.616 7.943 -13.809 1.00 87.44 385 VAL A O 1
ATOM 3137 N N . LEU A 1 386 ? 18.859 8.834 -12.179 1.00 86.19 386 LEU A N 1
ATOM 3138 C CA . LEU A 1 386 ? 18.511 7.796 -11.211 1.00 86.19 386 LEU A CA 1
ATOM 3139 C C . LEU A 1 386 ? 17.009 7.798 -10.910 1.00 86.19 386 LEU A C 1
ATOM 3141 O O . LEU A 1 386 ? 16.419 8.836 -10.622 1.00 86.19 386 LEU A O 1
ATOM 3145 N N . SER A 1 387 ? 16.414 6.605 -10.907 1.00 81.81 387 SER A N 1
ATOM 3146 C CA . SER A 1 387 ? 14.997 6.409 -10.599 1.00 81.81 387 SER A CA 1
ATOM 3147 C C . SER A 1 387 ? 14.688 6.721 -9.129 1.00 81.81 387 SER A C 1
ATOM 3149 O O . SER A 1 387 ? 15.205 6.061 -8.229 1.00 81.81 387 SER A O 1
ATOM 3151 N N . HIS A 1 388 ? 13.785 7.675 -8.883 1.00 79.75 388 HIS A N 1
ATOM 3152 C CA . HIS A 1 388 ? 13.325 8.090 -7.545 1.00 79.75 388 HIS A CA 1
ATOM 3153 C C . HIS A 1 388 ? 11.976 7.503 -7.118 1.00 79.75 388 HIS A C 1
ATOM 3155 O O . HIS A 1 388 ? 11.536 7.742 -5.994 1.00 79.75 388 HIS A O 1
ATOM 3161 N N . GLY A 1 389 ? 11.296 6.755 -7.985 1.00 73.62 389 GLY A N 1
ATOM 3162 C CA . GLY A 1 389 ? 9.986 6.191 -7.678 1.00 73.62 389 GLY A CA 1
ATOM 3163 C C . GLY A 1 389 ? 9.429 5.328 -8.802 1.00 73.62 389 GLY A C 1
ATOM 3164 O O . GLY A 1 389 ? 10.006 5.229 -9.881 1.00 73.62 389 GLY A O 1
ATOM 3165 N N . ASN A 1 390 ? 8.278 4.710 -8.547 1.00 69.81 390 ASN A N 1
ATOM 3166 C CA . ASN A 1 390 ? 7.647 3.811 -9.510 1.00 69.81 390 ASN A CA 1
ATOM 3167 C C . ASN A 1 390 ? 6.807 4.536 -10.566 1.00 69.81 390 ASN A C 1
ATOM 3169 O O . ASN A 1 390 ? 6.446 3.911 -11.551 1.00 69.81 390 ASN A O 1
ATOM 3173 N N . ALA A 1 391 ? 6.496 5.825 -10.403 1.00 69.25 391 ALA A N 1
ATOM 3174 C CA . ALA A 1 391 ? 5.521 6.511 -11.254 1.00 69.25 391 ALA A CA 1
ATOM 3175 C C . ALA A 1 391 ? 5.915 6.527 -12.741 1.00 69.25 391 ALA A C 1
ATOM 3177 O O . ALA A 1 391 ? 5.075 6.262 -13.595 1.00 69.25 391 ALA A O 1
ATOM 3178 N N . THR A 1 392 ? 7.191 6.754 -13.062 1.00 68.69 392 THR A N 1
ATOM 3179 C CA . THR A 1 392 ? 7.683 6.701 -14.450 1.00 68.69 392 THR A CA 1
ATOM 3180 C C . THR A 1 392 ? 7.595 5.285 -15.026 1.00 68.69 392 THR A C 1
ATOM 3182 O O . THR A 1 392 ? 7.180 5.097 -16.168 1.00 68.69 392 THR A O 1
ATOM 3185 N N . VAL A 1 393 ? 7.939 4.275 -14.222 1.00 69.00 393 VAL A N 1
ATOM 3186 C CA . VAL A 1 393 ? 7.926 2.861 -14.626 1.00 69.00 393 VAL A CA 1
ATOM 3187 C C . VAL A 1 393 ? 6.490 2.356 -14.808 1.00 69.00 393 VAL A C 1
ATOM 3189 O O . VAL A 1 393 ? 6.160 1.765 -15.834 1.00 69.00 393 VAL A O 1
ATOM 3192 N N . GLU A 1 394 ? 5.610 2.636 -13.849 1.00 70.38 394 GLU A N 1
ATOM 3193 C CA . GLU A 1 394 ? 4.184 2.302 -13.888 1.00 70.38 394 GLU A CA 1
ATOM 3194 C C . GLU A 1 394 ? 3.445 3.086 -14.977 1.00 70.38 394 GLU A C 1
ATOM 3196 O O . GLU A 1 394 ? 2.594 2.520 -15.661 1.00 70.38 394 GLU A O 1
ATOM 3201 N N . GLY A 1 395 ? 3.817 4.347 -15.213 1.00 73.88 395 GLY A N 1
ATOM 3202 C CA . GLY A 1 395 ? 3.358 5.128 -16.359 1.00 73.88 395 GLY A CA 1
ATOM 3203 C C . GLY A 1 395 ? 3.735 4.454 -17.677 1.00 73.88 395 GLY A C 1
ATOM 3204 O O . GLY A 1 395 ? 2.872 4.247 -18.529 1.00 73.88 395 GLY A O 1
ATOM 3205 N N . GLY A 1 396 ? 4.987 4.005 -17.807 1.00 76.44 396 GLY A N 1
ATOM 3206 C CA . GLY A 1 396 ? 5.443 3.205 -18.944 1.00 76.44 396 GLY A CA 1
ATOM 3207 C C . GLY A 1 396 ? 4.629 1.921 -19.128 1.00 76.44 396 GLY A C 1
ATOM 3208 O O . GLY A 1 396 ? 4.171 1.638 -20.233 1.00 76.44 396 GLY A O 1
ATOM 3209 N N . PHE A 1 397 ? 4.364 1.171 -18.053 1.00 78.62 397 PHE A N 1
ATOM 3210 C CA . PHE A 1 397 ? 3.519 -0.027 -18.117 1.00 78.62 397 PHE A CA 1
ATOM 3211 C C . PHE A 1 397 ? 2.069 0.275 -18.493 1.00 78.62 397 PHE A C 1
ATOM 3213 O O . PHE A 1 397 ? 1.475 -0.491 -19.247 1.00 78.62 397 PHE A O 1
ATOM 3220 N N . SER A 1 398 ? 1.500 1.374 -18.001 1.00 82.25 398 SER A N 1
ATOM 3221 C CA . SER A 1 398 ? 0.135 1.791 -18.326 1.00 82.25 398 SER A CA 1
ATOM 3222 C C . SER A 1 398 ? -0.001 2.140 -19.807 1.00 82.25 398 SER A C 1
ATOM 3224 O O . SER A 1 398 ? -0.922 1.665 -20.474 1.00 82.25 398 SER A O 1
ATOM 3226 N N . VAL A 1 399 ? 0.964 2.884 -20.359 1.00 80.75 399 VAL A N 1
ATOM 3227 C CA . VAL A 1 399 ? 0.968 3.190 -21.794 1.00 80.75 399 VAL A CA 1
ATOM 3228 C C . VAL A 1 399 ? 1.255 1.939 -22.623 1.00 80.75 399 VAL A C 1
ATOM 3230 O O . VAL A 1 399 ? 0.623 1.720 -23.648 1.00 80.75 399 VAL A O 1
ATOM 3233 N N . ASN A 1 400 ? 2.144 1.054 -22.173 1.00 83.75 400 ASN A N 1
ATOM 3234 C CA . ASN A 1 400 ? 2.339 -0.223 -22.857 1.00 83.75 400 ASN A CA 1
ATOM 3235 C C . ASN A 1 400 ? 1.040 -1.035 -22.867 1.00 83.75 400 ASN A C 1
ATOM 3237 O O . ASN A 1 400 ? 0.653 -1.556 -23.905 1.00 83.75 400 ASN A O 1
ATOM 3241 N N . LYS A 1 401 ? 0.317 -1.085 -21.744 1.00 85.00 401 LYS A N 1
ATOM 3242 C CA . LYS A 1 401 ? -0.974 -1.770 -21.645 1.00 85.00 401 LYS A CA 1
ATOM 3243 C C . LYS A 1 401 ? -2.012 -1.202 -22.614 1.00 85.00 401 LYS A C 1
ATOM 3245 O O . LYS A 1 401 ? -2.779 -1.986 -23.159 1.00 85.00 401 LYS A O 1
ATOM 3250 N N . SER A 1 402 ? -2.043 0.112 -22.840 1.00 84.31 402 SER A N 1
ATOM 3251 C CA . SER A 1 402 ? -2.971 0.715 -23.808 1.00 84.31 402 SER A CA 1
ATOM 3252 C C . SER A 1 402 ? -2.571 0.472 -25.267 1.00 84.31 402 SER A C 1
ATOM 3254 O O . SER A 1 402 ? -3.442 0.462 -26.133 1.00 84.31 402 SER A O 1
ATOM 3256 N N . LEU A 1 403 ? -1.284 0.242 -25.542 1.00 81.69 403 LEU A N 1
ATOM 3257 C CA . LEU A 1 403 ? -0.775 -0.092 -26.877 1.00 81.69 403 LEU A CA 1
ATOM 3258 C C . LEU A 1 403 ? -0.937 -1.579 -27.230 1.00 81.69 403 LEU A C 1
ATOM 3260 O O . LEU A 1 403 ? -0.944 -1.927 -28.409 1.00 81.69 403 LEU A O 1
ATOM 3264 N N . LEU A 1 404 ? -1.047 -2.465 -26.235 1.00 84.94 404 LEU A N 1
ATOM 3265 C CA . LEU A 1 404 ? -1.085 -3.911 -26.452 1.00 84.94 404 LEU A CA 1
ATOM 3266 C C . LEU A 1 404 ? -2.373 -4.378 -27.154 1.00 84.94 404 LEU A C 1
ATOM 3268 O O . LEU A 1 404 ? -3.475 -4.251 -26.629 1.00 84.94 404 LEU A O 1
ATOM 3272 N N . VAL A 1 405 ? -2.200 -5.013 -28.313 1.00 83.94 405 VAL A N 1
ATOM 3273 C CA . VAL A 1 405 ? -3.211 -5.766 -29.067 1.00 83.94 405 VAL A CA 1
ATOM 3274 C C . VAL A 1 405 ? -2.827 -7.252 -29.084 1.00 83.94 405 VAL A C 1
ATOM 3276 O O . VAL A 1 405 ? -1.647 -7.605 -28.972 1.00 83.94 405 VAL A O 1
ATOM 3279 N N . GLU A 1 406 ? -3.816 -8.138 -29.215 1.00 82.12 406 GLU A N 1
ATOM 3280 C CA . GLU A 1 406 ? -3.601 -9.585 -29.322 1.00 82.12 406 GLU A CA 1
ATOM 3281 C C . GLU A 1 406 ? -2.608 -9.942 -30.445 1.00 82.12 406 GLU A C 1
ATOM 3283 O O . GLU A 1 406 ? -2.611 -9.346 -31.522 1.00 82.12 406 GLU A O 1
ATOM 3288 N N . ASN A 1 407 ? -1.764 -10.951 -30.201 1.00 83.25 407 ASN A N 1
ATOM 3289 C CA . ASN A 1 407 ? -0.778 -11.483 -31.154 1.00 83.25 407 ASN A CA 1
ATOM 3290 C C . ASN A 1 407 ? 0.328 -10.508 -31.608 1.00 83.25 407 ASN A C 1
ATOM 3292 O O . ASN A 1 407 ? 0.979 -10.747 -32.628 1.00 83.25 407 ASN A O 1
ATOM 3296 N N . MET A 1 408 ? 0.602 -9.434 -30.861 1.00 85.00 408 MET A N 1
ATOM 3297 C CA . MET A 1 408 ? 1.751 -8.576 -31.156 1.00 85.00 408 MET A CA 1
ATOM 3298 C C . MET A 1 408 ? 3.083 -9.187 -30.711 1.00 85.00 408 MET A C 1
ATOM 3300 O O . MET A 1 408 ? 3.217 -9.763 -29.633 1.00 85.00 408 MET A O 1
ATOM 3304 N N . HIS A 1 409 ? 4.104 -9.005 -31.547 1.00 85.06 409 HIS A N 1
ATOM 3305 C CA . HIS A 1 409 ? 5.485 -9.331 -31.207 1.00 85.06 409 HIS A CA 1
ATOM 3306 C C . HIS A 1 409 ? 6.170 -8.162 -30.485 1.00 85.06 409 HIS A C 1
ATOM 3308 O O . HIS A 1 409 ? 5.861 -7.000 -30.736 1.00 85.06 409 HIS A O 1
ATOM 3314 N N . GLU A 1 410 ? 7.176 -8.470 -29.664 1.00 86.25 410 GLU A N 1
ATOM 3315 C CA . GLU A 1 410 ? 7.983 -7.496 -28.908 1.00 86.25 410 GLU A CA 1
ATOM 3316 C C . GLU A 1 410 ? 8.505 -6.341 -29.780 1.00 86.25 410 GLU A C 1
ATOM 3318 O O . GLU A 1 410 ? 8.371 -5.174 -29.424 1.00 86.25 410 GLU A O 1
ATOM 3323 N N . LYS A 1 411 ? 9.016 -6.648 -30.980 1.00 86.50 411 LYS A N 1
ATOM 3324 C CA . LYS A 1 411 ? 9.513 -5.633 -31.926 1.00 86.50 411 LYS A CA 1
ATOM 3325 C C . LYS A 1 411 ? 8.445 -4.614 -32.330 1.00 86.50 411 LYS A C 1
ATOM 3327 O O . LYS A 1 411 ? 8.771 -3.451 -32.544 1.00 86.50 411 LYS A O 1
ATOM 3332 N N . THR A 1 412 ? 7.190 -5.043 -32.445 1.00 87.06 412 THR A N 1
ATOM 3333 C CA . THR A 1 412 ? 6.071 -4.158 -32.789 1.00 87.06 412 THR A CA 1
ATOM 3334 C C . THR A 1 412 ? 5.760 -3.214 -31.635 1.00 87.06 412 THR A C 1
ATOM 3336 O O . THR A 1 412 ? 5.567 -2.025 -31.870 1.00 87.06 412 THR A O 1
ATOM 3339 N N . VAL A 1 413 ? 5.787 -3.719 -30.397 1.00 86.31 413 VAL A N 1
ATOM 3340 C CA . VAL A 1 413 ? 5.599 -2.906 -29.185 1.00 86.31 413 VAL A CA 1
ATOM 3341 C C . VAL A 1 413 ? 6.693 -1.843 -29.084 1.00 86.31 413 VAL A C 1
ATOM 3343 O O . VAL A 1 413 ? 6.388 -0.667 -28.915 1.00 86.31 413 VAL A O 1
ATOM 3346 N N . ILE A 1 414 ? 7.959 -2.235 -29.269 1.00 88.19 414 ILE A N 1
ATOM 3347 C CA . ILE A 1 414 ? 9.104 -1.311 -29.258 1.00 88.19 414 ILE A CA 1
ATOM 3348 C C . ILE A 1 414 ? 8.941 -0.232 -30.340 1.00 88.19 414 ILE A C 1
ATOM 3350 O O . ILE A 1 414 ? 9.096 0.953 -30.061 1.00 88.19 414 ILE A O 1
ATOM 3354 N N . ALA A 1 415 ? 8.573 -0.617 -31.566 1.00 88.00 415 ALA A N 1
ATOM 3355 C CA . ALA A 1 415 ? 8.373 0.332 -32.660 1.00 88.00 415 ALA A CA 1
ATOM 3356 C C . ALA A 1 415 ? 7.229 1.326 -32.385 1.00 88.00 415 ALA A C 1
ATOM 3358 O O . ALA A 1 415 ? 7.396 2.523 -32.606 1.00 88.00 415 ALA A O 1
ATOM 3359 N N . GLN A 1 416 ? 6.086 0.857 -31.875 1.00 88.12 416 GLN A N 1
ATOM 3360 C CA . GLN A 1 416 ? 4.976 1.733 -31.483 1.00 88.12 416 GLN A CA 1
ATOM 3361 C C . GLN A 1 416 ? 5.366 2.674 -30.344 1.00 88.12 416 GLN A C 1
ATOM 3363 O O . GLN A 1 416 ? 4.958 3.834 -30.349 1.00 88.12 416 GLN A O 1
ATOM 3368 N N . ARG A 1 417 ? 6.181 2.197 -29.398 1.00 88.50 417 ARG A N 1
ATOM 3369 C CA . ARG A 1 417 ? 6.668 3.013 -28.289 1.00 88.50 417 ARG A CA 1
ATOM 3370 C C . ARG A 1 417 ? 7.574 4.143 -28.766 1.00 88.50 417 ARG A C 1
ATOM 3372 O O . ARG A 1 417 ? 7.342 5.283 -28.387 1.00 88.50 417 ARG A O 1
ATOM 3379 N N . HIS A 1 418 ? 8.514 3.854 -29.666 1.00 88.44 418 HIS A N 1
ATOM 3380 C CA . HIS A 1 418 ? 9.336 4.892 -30.293 1.00 88.44 418 HIS A CA 1
ATOM 3381 C C . HIS A 1 418 ? 8.489 5.950 -31.006 1.00 88.44 418 HIS A C 1
ATOM 3383 O O . HIS A 1 418 ? 8.748 7.137 -30.862 1.00 88.44 418 HIS A O 1
ATOM 3389 N N . ILE A 1 419 ? 7.451 5.530 -31.738 1.00 87.62 419 ILE A N 1
ATOM 3390 C CA . ILE A 1 419 ? 6.537 6.462 -32.412 1.00 87.62 419 ILE A CA 1
ATOM 3391 C C . ILE A 1 419 ? 5.791 7.329 -31.391 1.00 87.62 419 ILE A C 1
ATOM 3393 O O . ILE A 1 419 ? 5.686 8.535 -31.578 1.00 87.62 419 ILE A O 1
ATOM 3397 N N . HIS A 1 420 ? 5.273 6.726 -30.319 1.00 87.12 420 HIS A N 1
ATOM 3398 C CA . HIS A 1 420 ? 4.582 7.449 -29.253 1.00 87.12 420 HIS A CA 1
ATOM 3399 C C . HIS A 1 420 ? 5.482 8.517 -28.615 1.00 87.12 420 HIS A C 1
ATOM 3401 O O . HIS A 1 420 ? 5.052 9.658 -28.455 1.00 87.12 420 HIS A O 1
ATOM 3407 N N . ASP A 1 421 ? 6.717 8.152 -28.273 1.00 86.62 421 ASP A N 1
ATOM 3408 C CA . ASP A 1 421 ? 7.659 9.052 -27.608 1.00 86.62 421 ASP A CA 1
ATOM 3409 C C . ASP A 1 421 ? 8.072 10.215 -28.536 1.00 86.62 421 ASP A C 1
ATOM 3411 O O . ASP A 1 421 ? 8.054 11.364 -28.104 1.00 86.62 421 ASP A O 1
ATOM 3415 N N . GLU A 1 422 ? 8.292 9.959 -29.831 1.00 87.56 422 GLU A N 1
ATOM 3416 C CA . GLU A 1 422 ? 8.576 10.999 -30.838 1.00 87.56 422 GLU A CA 1
ATOM 3417 C C . GLU A 1 422 ? 7.393 11.971 -31.031 1.00 87.56 422 GLU A C 1
ATOM 3419 O O . GLU A 1 422 ? 7.571 13.185 -31.134 1.00 87.56 422 GLU A O 1
ATOM 3424 N N . ILE A 1 423 ? 6.153 11.457 -31.054 1.00 87.69 423 ILE A N 1
ATOM 3425 C CA . ILE A 1 423 ? 4.943 12.297 -31.123 1.00 87.69 423 ILE A CA 1
ATOM 3426 C C . ILE A 1 423 ? 4.862 13.207 -29.893 1.00 87.69 423 ILE A C 1
ATOM 3428 O O . ILE A 1 423 ? 4.462 14.370 -30.004 1.00 87.69 423 ILE A O 1
ATOM 3432 N N . GLN A 1 424 ? 5.196 12.669 -28.720 1.00 85.50 424 GLN A N 1
ATOM 3433 C CA . GLN A 1 424 ? 5.162 13.405 -27.466 1.00 85.50 424 GLN A CA 1
ATOM 3434 C C . GLN A 1 424 ? 6.244 14.492 -27.428 1.00 85.50 424 GLN A C 1
ATOM 3436 O O . GLN A 1 424 ? 5.939 15.620 -27.047 1.00 85.50 424 GLN A O 1
ATOM 3441 N N . GLU A 1 425 ? 7.461 14.186 -27.884 1.00 84.38 425 GLU A N 1
ATOM 3442 C CA . GLU A 1 425 ? 8.568 15.145 -27.996 1.00 84.38 425 GLU A CA 1
ATOM 3443 C C . GLU A 1 425 ? 8.250 16.283 -28.973 1.00 84.38 425 GLU A C 1
ATOM 3445 O O . GLU A 1 425 ? 8.490 17.450 -28.670 1.00 84.38 425 GLU A O 1
ATOM 3450 N N . ALA A 1 426 ? 7.599 15.978 -30.099 1.00 86.19 426 ALA A N 1
ATOM 3451 C CA . ALA A 1 426 ? 7.136 16.995 -31.040 1.00 86.19 426 ALA A CA 1
ATOM 3452 C C . ALA A 1 426 ? 6.031 17.912 -30.461 1.00 86.19 426 ALA A C 1
ATOM 3454 O O . ALA A 1 426 ? 5.677 18.922 -31.069 1.00 86.19 426 ALA A O 1
ATOM 3455 N N . GLY A 1 427 ? 5.452 17.596 -29.298 1.00 86.06 427 GLY A N 1
ATOM 3456 C CA . GLY A 1 427 ? 4.322 18.338 -28.728 1.00 86.06 427 GLY A CA 1
ATOM 3457 C C . GLY A 1 427 ? 2.983 17.995 -29.388 1.00 86.06 427 GLY A C 1
ATOM 3458 O O . GLY A 1 427 ? 2.047 18.795 -29.370 1.00 86.06 427 GLY A O 1
ATOM 3459 N N . GLY A 1 428 ? 2.886 16.802 -29.981 1.00 87.00 428 GLY A N 1
ATOM 3460 C CA . GLY A 1 428 ? 1.675 16.258 -30.581 1.00 87.00 428 GLY A CA 1
ATOM 3461 C C . GLY A 1 428 ? 1.750 16.085 -32.097 1.00 87.00 428 GLY A C 1
ATOM 3462 O O . GLY A 1 428 ? 2.633 16.584 -32.788 1.00 87.00 428 GLY A O 1
ATOM 3463 N N . ILE A 1 429 ? 0.750 15.383 -32.635 1.00 84.69 429 ILE A N 1
ATOM 3464 C CA . ILE A 1 429 ? 0.720 14.904 -34.030 1.00 84.69 429 ILE A CA 1
ATOM 3465 C C . ILE A 1 429 ? 0.847 16.045 -35.055 1.00 84.69 429 ILE A C 1
ATOM 3467 O O . ILE A 1 429 ? 1.398 15.852 -36.135 1.00 84.69 429 ILE A O 1
ATOM 3471 N N . LYS A 1 430 ? 0.353 17.244 -34.722 1.00 85.12 430 LYS A N 1
ATOM 3472 C CA . LYS A 1 430 ? 0.337 18.401 -35.632 1.00 85.12 430 LYS A CA 1
ATOM 3473 C C . LYS A 1 430 ? 1.718 19.011 -35.879 1.00 85.12 430 LYS A C 1
ATOM 3475 O O . LYS A 1 430 ? 1.907 19.653 -36.905 1.00 85.12 430 LYS A O 1
ATOM 3480 N N . ASN A 1 431 ? 2.659 18.805 -34.964 1.00 87.19 431 ASN A N 1
ATOM 3481 C CA . ASN A 1 431 ? 3.979 19.431 -35.005 1.00 87.19 431 ASN A CA 1
ATOM 3482 C C . ASN A 1 431 ? 5.040 18.534 -35.657 1.00 87.19 431 ASN A C 1
ATOM 3484 O O . ASN A 1 431 ? 6.197 18.925 -35.788 1.00 87.19 431 ASN A O 1
ATOM 3488 N N . ILE A 1 432 ? 4.659 17.325 -36.074 1.00 87.06 432 ILE A N 1
ATOM 3489 C CA . ILE A 1 432 ? 5.585 16.355 -36.650 1.00 87.06 432 ILE A CA 1
ATOM 3490 C C . ILE A 1 432 ? 5.900 16.751 -38.086 1.00 87.06 432 ILE A C 1
ATOM 3492 O O . ILE A 1 432 ? 5.033 16.768 -38.963 1.00 87.06 432 ILE A O 1
ATOM 3496 N N . HIS A 1 433 ? 7.175 17.023 -38.344 1.00 85.06 433 HIS A N 1
ATOM 3497 C CA . HIS A 1 433 ? 7.642 17.318 -39.687 1.00 85.06 433 HIS A CA 1
ATOM 3498 C C . HIS A 1 433 ? 7.798 16.029 -40.508 1.00 85.06 433 HIS A C 1
ATOM 3500 O O . HIS A 1 433 ? 8.714 15.233 -40.293 1.00 85.06 433 HIS A O 1
ATOM 3506 N N . ILE A 1 434 ? 6.912 15.821 -41.486 1.00 86.75 434 ILE A N 1
ATOM 3507 C CA . ILE A 1 434 ? 6.969 14.654 -42.376 1.00 86.75 434 ILE A CA 1
ATOM 3508 C C . ILE A 1 434 ? 8.115 14.832 -43.376 1.00 86.75 434 ILE A C 1
ATOM 3510 O O . ILE A 1 434 ? 7.991 15.527 -44.385 1.00 86.75 434 ILE A O 1
ATOM 3514 N N . SER A 1 435 ? 9.240 14.165 -43.113 1.00 90.44 435 SER A N 1
ATOM 3515 C CA . SER A 1 435 ? 10.400 14.214 -44.004 1.00 90.44 435 SER A CA 1
ATOM 3516 C C . SER A 1 435 ? 10.207 13.362 -45.268 1.00 90.44 435 SER A C 1
ATOM 3518 O O . SER A 1 435 ? 9.544 12.321 -45.264 1.00 90.44 435 SER A O 1
ATOM 3520 N N . LYS A 1 436 ? 10.880 13.742 -46.363 1.00 92.31 436 LYS A N 1
ATOM 3521 C CA . LYS A 1 436 ? 10.906 12.955 -47.613 1.00 92.31 436 LYS A CA 1
ATOM 3522 C C . LYS A 1 436 ? 11.403 11.519 -47.390 1.00 92.31 436 LYS A C 1
ATOM 3524 O O . LYS A 1 436 ? 10.862 10.584 -47.972 1.00 92.31 436 LYS A O 1
ATOM 3529 N N . LYS A 1 437 ? 12.362 11.332 -46.472 1.00 91.50 437 LYS A N 1
ATOM 3530 C CA . LYS A 1 437 ? 12.863 10.007 -46.070 1.00 91.50 437 LYS A CA 1
ATOM 3531 C C . LYS A 1 437 ? 11.758 9.128 -45.483 1.00 91.50 437 LYS A C 1
ATOM 3533 O O . LYS A 1 437 ? 11.710 7.946 -45.800 1.00 91.50 437 LYS A O 1
ATOM 3538 N N . MET A 1 438 ? 10.862 9.687 -44.665 1.00 88.94 438 MET A N 1
ATOM 3539 C CA . MET A 1 438 ? 9.731 8.939 -44.102 1.00 88.94 438 MET A CA 1
ATOM 3540 C C . MET A 1 438 ? 8.758 8.498 -45.196 1.00 88.94 438 MET A C 1
ATOM 3542 O O . MET A 1 438 ? 8.328 7.348 -45.199 1.00 88.94 438 MET A O 1
ATOM 3546 N N . LEU A 1 439 ? 8.468 9.371 -46.166 1.00 90.69 439 LEU A N 1
ATOM 3547 C CA . LEU A 1 439 ? 7.600 9.040 -47.302 1.00 90.69 439 LEU A CA 1
ATOM 3548 C C . LEU A 1 439 ? 8.187 7.916 -48.161 1.00 90.69 439 LEU A C 1
ATOM 3550 O O . LEU A 1 439 ? 7.486 6.960 -48.497 1.00 90.69 439 LEU A O 1
ATOM 3554 N N . ASP A 1 440 ? 9.481 7.988 -48.468 1.00 92.12 440 ASP A N 1
ATOM 3555 C CA . ASP A 1 440 ? 10.173 6.935 -49.212 1.00 92.12 440 ASP A CA 1
ATOM 3556 C C . ASP A 1 440 ? 10.237 5.627 -48.402 1.00 92.12 440 ASP A C 1
ATOM 3558 O O . ASP A 1 440 ? 10.078 4.533 -48.954 1.00 92.12 440 ASP A O 1
ATOM 3562 N N . TYR A 1 441 ? 10.359 5.721 -47.073 1.00 90.12 441 TYR A N 1
ATOM 3563 C CA . TYR A 1 441 ? 10.292 4.562 -46.189 1.00 90.12 441 TYR A CA 1
ATOM 3564 C C . TYR A 1 441 ? 8.899 3.899 -46.219 1.00 90.12 441 TYR A C 1
ATOM 3566 O O . TYR A 1 441 ? 8.784 2.678 -46.346 1.00 90.12 441 TYR A O 1
ATOM 3574 N N . VAL A 1 442 ? 7.819 4.675 -46.166 1.00 90.38 442 VAL A N 1
ATOM 3575 C CA . VAL A 1 442 ? 6.455 4.128 -46.246 1.00 90.38 442 VAL A CA 1
ATOM 3576 C C . VAL A 1 442 ? 6.212 3.461 -47.603 1.00 90.38 442 VAL A C 1
ATOM 3578 O O . VAL A 1 442 ? 5.703 2.340 -47.648 1.00 90.38 442 VAL A O 1
ATOM 3581 N N . ARG A 1 443 ? 6.663 4.074 -48.706 1.00 92.31 443 ARG A N 1
ATOM 3582 C CA . ARG A 1 443 ? 6.548 3.493 -50.058 1.00 92.31 443 ARG A CA 1
ATOM 3583 C C . ARG A 1 443 ? 7.212 2.116 -50.170 1.00 92.31 443 ARG A C 1
ATOM 3585 O O . ARG A 1 443 ? 6.664 1.221 -50.806 1.00 92.31 443 ARG A O 1
ATOM 3592 N N . GLY A 1 444 ? 8.361 1.921 -49.521 1.00 93.38 444 GLY A N 1
ATOM 3593 C CA . GLY A 1 444 ? 9.084 0.643 -49.503 1.00 93.38 444 GLY A CA 1
ATOM 3594 C C . GLY A 1 444 ? 8.633 -0.360 -48.431 1.00 93.38 444 GLY A C 1
ATOM 3595 O O . GLY A 1 444 ? 9.212 -1.444 -48.336 1.00 93.38 444 GLY A O 1
ATOM 3596 N N . ALA A 1 445 ? 7.648 -0.031 -47.587 1.00 90.56 445 ALA A N 1
ATOM 3597 C CA . ALA A 1 445 ? 7.302 -0.837 -46.411 1.00 90.56 445 ALA A CA 1
ATOM 3598 C C . ALA A 1 445 ? 6.826 -2.254 -46.772 1.00 90.56 445 ALA A C 1
ATOM 3600 O O . ALA A 1 445 ? 7.277 -3.228 -46.171 1.00 90.56 445 ALA A O 1
ATOM 3601 N N . ARG A 1 446 ? 5.978 -2.386 -47.802 1.00 91.25 446 ARG A N 1
ATOM 3602 C CA . ARG A 1 446 ? 5.440 -3.689 -48.226 1.00 91.25 446 ARG A CA 1
ATOM 3603 C C . ARG A 1 446 ? 6.529 -4.630 -48.737 1.00 91.25 446 ARG A C 1
ATOM 3605 O O . ARG A 1 446 ? 6.532 -5.802 -48.375 1.00 91.25 446 ARG A O 1
ATOM 3612 N N . LYS A 1 447 ? 7.471 -4.117 -49.534 1.00 94.44 447 LYS A N 1
ATOM 3613 C CA . LYS A 1 447 ? 8.601 -4.905 -50.046 1.00 94.44 447 LYS A CA 1
ATOM 3614 C C . LYS A 1 447 ? 9.446 -5.457 -48.894 1.00 94.44 447 LYS A C 1
ATOM 3616 O O . LYS A 1 447 ? 9.662 -6.660 -48.819 1.00 94.44 447 LYS A O 1
ATOM 3621 N N . ARG A 1 448 ? 9.818 -4.596 -47.943 1.00 90.50 448 ARG A N 1
ATOM 3622 C CA . ARG A 1 448 ? 10.602 -4.988 -46.761 1.00 90.50 448 ARG A CA 1
ATOM 3623 C C . ARG A 1 448 ? 9.879 -5.966 -45.848 1.00 90.50 448 ARG A C 1
ATOM 3625 O O . ARG A 1 448 ? 10.512 -6.834 -45.260 1.00 90.50 448 ARG A O 1
ATOM 3632 N N . TYR A 1 449 ? 8.559 -5.848 -45.735 1.00 89.06 449 TYR A N 1
ATOM 3633 C CA . TYR A 1 449 ? 7.766 -6.826 -45.000 1.00 89.06 449 TYR A CA 1
ATOM 3634 C C . TYR A 1 449 ? 7.849 -8.218 -45.643 1.00 89.06 449 TYR A C 1
ATOM 3636 O O . TYR A 1 449 ? 8.061 -9.199 -44.936 1.00 89.06 449 TYR A O 1
ATOM 3644 N N . HIS A 1 450 ? 7.752 -8.310 -46.973 1.00 92.62 450 HIS A N 1
ATOM 3645 C CA . HIS A 1 450 ? 7.923 -9.582 -47.678 1.00 92.62 450 HIS A CA 1
ATOM 3646 C C . HIS A 1 450 ? 9.342 -10.149 -47.525 1.00 92.62 450 HIS A C 1
ATOM 3648 O O . HIS A 1 450 ? 9.477 -11.320 -47.181 1.00 92.62 450 HIS A O 1
ATOM 3654 N N . GLU A 1 451 ? 10.379 -9.319 -47.670 1.00 93.81 451 GLU A N 1
ATOM 3655 C CA . GLU A 1 451 ? 11.777 -9.719 -47.426 1.00 93.81 451 GLU A CA 1
ATOM 3656 C C . GLU A 1 451 ? 11.963 -10.259 -45.993 1.00 93.81 451 GLU A C 1
ATOM 3658 O O . GLU A 1 451 ? 12.548 -11.322 -45.785 1.00 93.81 451 GLU A O 1
ATOM 3663 N N . TYR A 1 452 ? 11.381 -9.588 -44.991 1.00 90.12 452 TYR A N 1
ATOM 3664 C CA . TYR A 1 452 ? 11.397 -10.046 -43.600 1.00 90.12 452 TYR A CA 1
ATOM 3665 C C . TYR A 1 452 ? 10.699 -11.403 -43.408 1.00 90.12 452 TYR A C 1
ATOM 3667 O O . TYR A 1 452 ? 11.200 -12.256 -42.670 1.00 90.12 452 TYR A O 1
ATOM 3675 N N . LEU A 1 453 ? 9.554 -11.626 -44.060 1.00 91.56 453 LEU A N 1
ATOM 3676 C CA . LEU A 1 453 ? 8.837 -12.903 -43.993 1.00 91.56 453 LEU A CA 1
ATOM 3677 C C . LEU A 1 453 ? 9.650 -14.051 -44.605 1.00 91.56 453 LEU A C 1
ATOM 3679 O O . LEU A 1 453 ? 9.673 -15.150 -44.042 1.00 91.56 453 LEU A O 1
ATOM 3683 N N . GLU A 1 454 ? 10.341 -13.806 -45.719 1.00 93.56 454 GLU A N 1
ATOM 3684 C CA . GLU A 1 454 ? 11.223 -14.795 -46.344 1.00 93.56 454 GLU A CA 1
ATOM 3685 C C . GLU A 1 454 ? 12.410 -15.140 -45.444 1.00 93.56 454 GLU A C 1
ATOM 3687 O O . GLU A 1 454 ? 12.652 -16.323 -45.184 1.00 93.56 454 GLU A O 1
ATOM 3692 N N . MET A 1 455 ? 13.074 -14.130 -44.874 1.00 92.62 455 MET A N 1
ATOM 3693 C CA . MET A 1 455 ? 14.138 -14.339 -43.889 1.00 92.62 455 MET A CA 1
ATOM 3694 C C . MET A 1 455 ? 13.637 -15.152 -42.689 1.00 92.62 455 MET A C 1
ATOM 3696 O O . MET A 1 455 ? 14.276 -16.119 -42.280 1.00 92.62 455 MET A O 1
ATOM 3700 N N . LYS A 1 456 ? 12.451 -14.834 -42.153 1.00 89.81 456 LYS A N 1
ATOM 3701 C CA . LYS A 1 456 ? 11.848 -15.585 -41.039 1.00 89.81 456 LYS A CA 1
ATOM 3702 C C . LYS A 1 456 ? 11.577 -17.046 -41.385 1.00 89.81 456 LYS A C 1
ATOM 3704 O O . LYS A 1 456 ? 11.753 -17.923 -40.535 1.00 89.81 456 LYS A O 1
ATOM 3709 N N . LYS A 1 457 ? 11.148 -17.320 -42.618 1.00 92.94 457 LYS A N 1
ATOM 3710 C CA . LYS A 1 457 ? 10.920 -18.683 -43.108 1.00 92.94 457 LYS A CA 1
ATOM 3711 C C . LYS A 1 457 ? 12.234 -19.462 -43.203 1.00 92.94 457 LYS A C 1
ATOM 3713 O O . LYS A 1 457 ? 12.277 -20.619 -42.782 1.00 92.94 457 LYS A O 1
ATOM 3718 N N . GLN A 1 458 ? 13.299 -18.825 -43.690 1.00 92.94 458 GLN A N 1
ATOM 3719 C CA . GLN A 1 458 ? 14.640 -19.412 -43.752 1.00 92.94 458 GLN A CA 1
ATOM 3720 C C . GLN A 1 458 ? 15.199 -19.690 -42.349 1.00 92.94 458 GLN A C 1
ATOM 3722 O O . GLN A 1 458 ? 15.565 -20.831 -42.064 1.00 92.94 458 GLN A O 1
ATOM 3727 N N . GLU A 1 459 ? 15.140 -18.712 -41.436 1.00 91.88 459 GLU A N 1
ATOM 3728 C CA . GLU A 1 459 ? 15.553 -18.868 -40.032 1.00 91.88 459 GLU A CA 1
ATOM 3729 C C . GLU A 1 459 ? 14.849 -20.052 -39.354 1.00 91.88 459 GLU A C 1
ATOM 3731 O O . GLU A 1 459 ? 15.467 -20.815 -38.608 1.00 91.88 459 GLU A O 1
ATOM 3736 N N . LYS A 1 460 ? 13.538 -20.205 -39.586 1.00 91.69 460 LYS A N 1
ATOM 3737 C CA . LYS A 1 460 ? 12.754 -21.301 -39.008 1.00 91.69 460 LYS A CA 1
ATOM 3738 C C . LYS A 1 460 ? 13.193 -22.653 -39.569 1.00 91.69 460 LYS A C 1
ATOM 3740 O O . LYS A 1 460 ? 13.464 -23.562 -38.792 1.00 91.69 460 LYS A O 1
ATOM 3745 N N . SER A 1 461 ? 13.337 -22.754 -40.890 1.00 91.69 461 SER A N 1
ATOM 3746 C CA . SER A 1 461 ? 13.830 -23.965 -41.558 1.00 91.69 461 SER A CA 1
ATOM 3747 C C . SER A 1 461 ? 15.218 -24.374 -41.049 1.00 91.69 461 SER A C 1
ATOM 3749 O O . SER A 1 461 ? 15.454 -25.545 -40.763 1.00 91.69 461 SER A O 1
ATOM 3751 N N . GLU A 1 462 ? 16.142 -23.426 -40.881 1.00 92.19 462 GLU A N 1
ATOM 3752 C CA . GLU A 1 462 ? 17.470 -23.713 -40.327 1.00 92.19 462 GLU A CA 1
ATOM 3753 C C . GLU A 1 462 ? 17.421 -24.169 -38.869 1.00 92.19 462 GLU A C 1
ATOM 3755 O O . GLU A 1 462 ? 18.114 -25.116 -38.494 1.00 92.19 462 GLU A O 1
ATOM 3760 N N . LYS A 1 463 ? 16.592 -23.528 -38.036 1.00 91.25 463 LYS A N 1
ATOM 3761 C CA . LYS A 1 463 ? 16.400 -23.947 -36.641 1.00 91.25 463 LYS A CA 1
ATOM 3762 C C . LYS A 1 463 ? 15.819 -25.352 -36.548 1.00 91.25 463 LYS A C 1
ATOM 3764 O O . LYS A 1 463 ? 16.279 -26.134 -35.717 1.00 91.25 463 LYS A O 1
ATOM 3769 N N . ASP A 1 464 ? 14.858 -25.684 -37.401 1.00 91.75 464 ASP A N 1
ATOM 3770 C CA . ASP A 1 464 ? 14.248 -27.012 -37.435 1.00 91.75 464 ASP A CA 1
ATOM 3771 C C . ASP A 1 464 ? 15.261 -28.077 -37.884 1.00 91.75 464 ASP A C 1
ATOM 3773 O O . ASP A 1 464 ? 15.351 -29.132 -37.253 1.00 91.75 464 ASP A O 1
ATOM 3777 N N . LYS A 1 465 ? 16.108 -27.771 -38.880 1.00 93.06 465 LYS A N 1
ATOM 3778 C CA . LYS A 1 465 ? 17.235 -28.634 -39.282 1.00 93.06 465 LYS A CA 1
ATOM 3779 C C . LYS A 1 465 ? 18.223 -28.855 -38.135 1.00 93.06 465 LYS A C 1
ATOM 3781 O O . LYS A 1 465 ? 18.482 -30.002 -37.779 1.00 93.06 465 LYS A O 1
ATOM 3786 N N . LYS A 1 466 ? 18.688 -27.783 -37.482 1.00 91.50 466 LYS A N 1
ATOM 3787 C CA . LYS A 1 466 ? 19.600 -27.866 -36.324 1.00 91.50 466 LYS A CA 1
ATOM 3788 C C . LYS A 1 466 ? 18.992 -28.662 -35.168 1.00 91.50 466 LYS A C 1
ATOM 3790 O O . LYS A 1 466 ? 19.680 -29.436 -34.510 1.00 91.50 466 LYS A O 1
ATOM 3795 N N . LYS A 1 467 ? 17.689 -28.507 -34.914 1.00 91.50 467 LYS A N 1
ATOM 3796 C CA . LYS A 1 467 ? 16.975 -29.265 -33.876 1.00 91.50 467 LYS A CA 1
ATOM 3797 C C . LYS A 1 467 ? 16.863 -30.748 -34.231 1.00 91.50 467 LYS A C 1
ATOM 3799 O O . LYS A 1 467 ? 16.981 -31.588 -33.341 1.00 91.50 467 LYS A O 1
ATOM 3804 N N . ALA A 1 468 ? 16.644 -31.074 -35.503 1.00 92.12 468 ALA A N 1
ATOM 3805 C CA . ALA A 1 468 ? 16.632 -32.452 -35.979 1.00 92.12 468 ALA A CA 1
ATOM 3806 C C . ALA A 1 468 ? 18.023 -33.100 -35.878 1.00 92.12 468 ALA A C 1
ATOM 3808 O O . ALA A 1 468 ? 18.128 -34.224 -35.395 1.00 92.12 468 ALA A O 1
ATOM 3809 N N . GLU A 1 469 ? 19.084 -32.387 -36.257 1.00 93.38 469 GLU A N 1
ATOM 3810 C CA . GLU A 1 469 ? 20.472 -32.846 -36.104 1.00 93.38 469 GLU A CA 1
ATOM 3811 C C . GLU A 1 469 ? 20.845 -33.057 -34.638 1.00 93.38 469 GLU A C 1
ATOM 3813 O O . GLU A 1 469 ? 21.353 -34.120 -34.289 1.00 93.38 469 GLU A O 1
ATOM 3818 N N . LYS A 1 470 ? 20.501 -32.108 -33.759 1.00 92.38 470 LYS A N 1
ATOM 3819 C CA . LYS A 1 470 ? 20.720 -32.257 -32.317 1.00 92.38 470 LYS A CA 1
ATOM 3820 C C . LYS A 1 470 ? 20.027 -33.504 -31.764 1.00 92.38 470 LYS A C 1
ATOM 3822 O O . LYS A 1 470 ? 20.648 -34.264 -31.040 1.00 92.38 470 LYS A O 1
ATOM 3827 N N . ARG A 1 471 ? 18.773 -33.765 -32.156 1.00 91.56 471 ARG A N 1
ATOM 3828 C CA . ARG A 1 471 ? 18.051 -34.985 -31.746 1.00 91.56 471 ARG A CA 1
ATOM 3829 C C . ARG A 1 471 ? 18.736 -36.265 -32.227 1.00 91.56 471 ARG A C 1
ATOM 3831 O O . ARG A 1 471 ? 18.746 -37.239 -31.487 1.00 91.56 471 ARG A O 1
ATOM 3838 N N . LYS A 1 472 ? 19.296 -36.275 -33.443 1.00 93.50 472 LYS A N 1
ATOM 3839 C CA . LYS A 1 472 ? 20.058 -37.425 -33.960 1.00 93.50 472 LYS A CA 1
ATOM 3840 C C . LYS A 1 472 ? 21.338 -37.653 -33.154 1.00 93.50 472 LYS A C 1
ATOM 3842 O O . LYS A 1 472 ? 21.607 -38.787 -32.776 1.00 93.50 472 LYS A O 1
ATOM 3847 N N . LEU A 1 473 ? 22.079 -36.585 -32.861 1.00 92.81 473 LEU A N 1
ATOM 3848 C CA . LEU A 1 473 ? 23.286 -36.647 -32.033 1.00 92.81 473 LEU A CA 1
ATOM 3849 C C . LEU A 1 473 ? 22.968 -37.100 -30.602 1.00 92.81 473 LEU A C 1
ATOM 3851 O O . LEU A 1 473 ? 23.656 -37.969 -30.085 1.00 92.81 473 LEU A O 1
ATOM 3855 N N . ASP A 1 474 ? 21.896 -36.588 -29.991 1.00 92.62 474 ASP A N 1
ATOM 3856 C CA . ASP A 1 474 ? 21.474 -36.987 -28.641 1.00 92.62 474 ASP A CA 1
ATOM 3857 C C . ASP A 1 474 ? 21.135 -38.490 -28.564 1.00 92.62 474 ASP A C 1
ATOM 3859 O O . ASP A 1 474 ? 21.401 -39.130 -27.547 1.00 92.62 474 ASP A O 1
ATOM 3863 N N . ILE A 1 475 ? 20.561 -39.069 -29.629 1.00 94.00 475 ILE A N 1
ATOM 3864 C CA . ILE A 1 475 ? 20.315 -40.518 -29.719 1.00 94.00 475 ILE A CA 1
ATOM 3865 C C . ILE A 1 475 ? 21.646 -41.273 -29.820 1.00 94.00 475 ILE A C 1
ATOM 3867 O O . ILE A 1 475 ? 21.886 -42.174 -29.023 1.00 94.00 475 ILE A O 1
ATOM 3871 N N . GLN A 1 476 ? 22.543 -40.856 -30.720 1.00 93.44 476 GLN A N 1
ATOM 3872 C CA . GLN A 1 476 ? 23.853 -41.499 -30.888 1.00 93.44 476 GLN A CA 1
ATOM 3873 C C . GLN A 1 476 ? 24.700 -41.464 -29.610 1.00 93.44 476 GLN A C 1
ATOM 3875 O O . GLN A 1 476 ? 25.353 -42.449 -29.275 1.00 93.44 476 GLN A O 1
ATOM 3880 N N . VAL A 1 477 ? 24.671 -40.350 -28.872 1.00 92.69 477 VAL A N 1
ATOM 3881 C CA . VAL A 1 477 ? 25.364 -40.226 -27.582 1.00 92.69 477 VAL A CA 1
ATOM 3882 C C . VAL A 1 477 ? 24.803 -41.226 -26.574 1.00 92.69 477 VAL A C 1
ATOM 3884 O O . VAL A 1 477 ? 25.580 -41.927 -25.933 1.00 92.69 477 VAL A O 1
ATOM 3887 N N . LYS A 1 478 ? 23.475 -41.354 -26.467 1.00 93.94 478 LYS A N 1
ATOM 3888 C CA . LYS A 1 478 ? 22.846 -42.327 -25.559 1.00 93.94 478 LYS A CA 1
ATOM 3889 C C . LYS A 1 478 ? 23.174 -43.772 -25.921 1.00 93.94 478 LYS A C 1
ATOM 3891 O O . LYS A 1 478 ? 23.414 -44.573 -25.018 1.00 93.94 478 LYS A O 1
ATOM 3896 N N . ASP A 1 479 ? 23.195 -44.096 -27.210 1.00 93.75 479 ASP A N 1
ATOM 3897 C CA . ASP A 1 479 ? 23.530 -45.440 -27.682 1.00 93.75 479 ASP A CA 1
ATOM 3898 C C . ASP A 1 479 ? 24.980 -45.796 -27.312 1.00 93.75 479 ASP A C 1
ATOM 3900 O O . ASP A 1 479 ? 25.225 -46.831 -26.688 1.00 93.75 479 ASP A O 1
ATOM 3904 N N . LEU A 1 480 ? 25.929 -44.888 -27.577 1.00 93.19 480 LEU A N 1
ATOM 3905 C CA . LEU A 1 480 ? 27.344 -45.067 -27.230 1.00 93.19 480 LEU A CA 1
ATOM 3906 C C . LEU A 1 480 ? 27.594 -45.089 -25.714 1.00 93.19 480 LEU A C 1
ATOM 3908 O O . LEU A 1 480 ? 28.420 -45.865 -25.232 1.00 93.19 480 LEU A O 1
ATOM 3912 N N . GLU A 1 481 ? 26.884 -44.277 -24.928 1.00 91.62 481 GLU A N 1
ATOM 3913 C CA . GLU A 1 481 ? 26.944 -44.339 -23.462 1.00 91.62 481 GLU A CA 1
ATOM 3914 C C . GLU A 1 481 ? 26.421 -45.679 -22.928 1.00 91.62 481 GLU A C 1
ATOM 3916 O O . GLU A 1 481 ? 26.997 -46.242 -21.989 1.00 91.62 481 GLU A O 1
ATOM 3921 N N . GLY A 1 482 ? 25.364 -46.212 -23.548 1.00 92.94 482 GLY A N 1
ATOM 3922 C CA . GLY A 1 482 ? 24.830 -47.538 -23.264 1.00 92.94 482 GLY A CA 1
ATOM 3923 C C . GLY A 1 482 ? 25.839 -48.647 -23.562 1.00 92.94 482 GLY A C 1
ATOM 3924 O O . GLY A 1 482 ? 26.056 -49.519 -22.718 1.00 92.94 482 GLY A O 1
ATOM 3925 N N . GLU A 1 483 ? 26.502 -48.599 -24.720 1.00 92.75 483 GLU A N 1
ATOM 3926 C CA . GLU A 1 483 ? 27.573 -49.538 -25.076 1.00 92.75 483 GLU A CA 1
ATOM 3927 C C . GLU A 1 483 ? 28.769 -49.442 -24.127 1.00 92.75 483 GLU A C 1
ATOM 3929 O O . GLU A 1 483 ? 29.233 -50.466 -23.619 1.00 92.75 483 GLU A O 1
ATOM 3934 N N . ARG A 1 484 ? 29.220 -48.224 -23.798 1.00 91.88 484 ARG A N 1
ATOM 3935 C CA . ARG A 1 484 ? 30.308 -48.003 -22.834 1.00 91.88 484 ARG A CA 1
ATOM 3936 C C . ARG A 1 484 ? 29.987 -48.625 -21.478 1.00 91.88 484 ARG A C 1
ATOM 3938 O O . ARG A 1 484 ? 30.855 -49.246 -20.872 1.00 91.88 484 ARG A O 1
ATOM 3945 N N . LYS A 1 485 ? 28.748 -48.474 -20.997 1.00 92.25 485 LYS A N 1
ATOM 3946 C CA . LYS A 1 485 ? 28.317 -49.044 -19.714 1.00 92.25 485 LYS A CA 1
ATOM 3947 C C . LYS A 1 485 ? 28.324 -50.575 -19.741 1.00 92.25 485 LYS A C 1
ATOM 3949 O O . LYS A 1 485 ? 28.805 -51.184 -18.791 1.00 92.25 485 LYS A O 1
ATOM 3954 N N . LYS A 1 486 ? 27.854 -51.189 -20.834 1.00 92.19 486 LYS A N 1
ATOM 3955 C CA . LYS A 1 486 ? 27.916 -52.650 -21.026 1.00 92.19 486 LYS A CA 1
ATOM 3956 C C . LYS A 1 486 ? 29.359 -53.159 -21.032 1.00 92.19 486 LYS A C 1
ATOM 3958 O O . LYS A 1 486 ? 29.657 -54.142 -20.362 1.00 92.19 486 LYS A O 1
ATOM 3963 N N . LEU A 1 487 ? 30.255 -52.467 -21.740 1.00 91.50 487 LEU A N 1
ATOM 3964 C CA . LEU A 1 487 ? 31.685 -52.785 -21.766 1.00 91.50 487 LEU A CA 1
ATOM 3965 C C . LEU A 1 487 ? 32.320 -52.676 -20.376 1.00 91.50 487 LEU A C 1
ATOM 3967 O O . LEU A 1 487 ? 33.024 -53.598 -19.976 1.00 91.50 487 LEU A O 1
ATOM 3971 N N . MET A 1 488 ? 32.047 -51.607 -19.617 1.00 88.81 488 MET A N 1
ATOM 3972 C CA . MET A 1 488 ? 32.571 -51.463 -18.251 1.00 88.81 488 MET A CA 1
ATOM 3973 C C . MET A 1 488 ? 32.131 -52.618 -17.350 1.00 88.81 488 MET A C 1
ATOM 3975 O O . MET A 1 488 ? 32.991 -53.233 -16.730 1.00 88.81 488 MET A O 1
ATOM 3979 N N . MET A 1 489 ? 30.838 -52.969 -17.351 1.00 89.56 489 MET A N 1
ATOM 3980 C CA . MET A 1 489 ? 30.328 -54.099 -16.561 1.00 89.56 489 MET A CA 1
ATOM 3981 C C . MET A 1 489 ? 31.036 -55.408 -16.923 1.00 89.56 489 MET A C 1
ATOM 3983 O O . MET A 1 489 ? 31.551 -56.089 -16.045 1.00 89.56 489 MET A O 1
ATOM 3987 N N . ALA A 1 490 ? 31.168 -55.710 -18.218 1.00 90.88 490 ALA A N 1
ATOM 3988 C CA . ALA A 1 490 ? 31.865 -56.913 -18.671 1.00 90.88 490 ALA A CA 1
ATOM 3989 C C . ALA A 1 490 ? 33.369 -56.917 -18.318 1.00 90.88 490 ALA A C 1
ATOM 3991 O O . ALA A 1 490 ? 33.975 -57.976 -18.159 1.00 90.88 490 ALA A O 1
ATOM 3992 N N . THR A 1 491 ? 34.002 -55.743 -18.224 1.00 88.19 491 THR A N 1
ATOM 3993 C CA . THR A 1 491 ? 35.416 -55.627 -17.825 1.00 88.19 491 THR A CA 1
ATOM 3994 C C . THR A 1 491 ? 35.578 -55.820 -16.317 1.00 88.19 491 THR A C 1
ATOM 3996 O O . THR A 1 491 ? 36.550 -56.430 -15.878 1.00 88.19 491 THR A O 1
ATOM 3999 N N . GLU A 1 492 ? 34.621 -55.329 -15.532 1.00 88.19 492 GLU A N 1
ATOM 4000 C CA . GLU A 1 492 ? 34.592 -55.450 -14.075 1.00 88.19 492 GLU A CA 1
ATOM 4001 C C . GLU A 1 492 ? 34.315 -56.894 -13.636 1.00 88.19 492 GLU A C 1
ATOM 4003 O O . GLU A 1 492 ? 35.064 -57.425 -12.825 1.00 88.19 492 GLU A O 1
ATOM 4008 N N . GLU A 1 493 ? 33.377 -57.585 -14.290 1.00 88.50 493 GLU A N 1
ATOM 4009 C CA . GLU A 1 493 ? 33.146 -59.028 -14.106 1.00 88.50 493 GLU A CA 1
ATOM 4010 C C . GLU A 1 493 ? 34.420 -59.851 -14.372 1.00 88.50 493 GLU A C 1
ATOM 4012 O O . GLU A 1 493 ? 34.783 -60.740 -13.600 1.00 88.50 493 GLU A O 1
ATOM 4017 N N . LYS A 1 494 ? 35.152 -59.533 -15.450 1.00 89.75 494 LYS A N 1
ATOM 4018 C CA . LYS A 1 494 ? 36.442 -60.181 -15.746 1.00 89.75 494 LYS A CA 1
ATOM 4019 C C . LYS A 1 494 ? 37.501 -59.878 -14.691 1.00 89.75 494 LYS A C 1
ATOM 4021 O O . LYS A 1 494 ? 38.303 -60.751 -14.373 1.00 89.75 494 LYS A O 1
ATOM 4026 N N . ARG A 1 495 ? 37.532 -58.651 -14.170 1.00 86.75 495 ARG A N 1
ATOM 4027 C CA . ARG A 1 495 ? 38.472 -58.246 -13.121 1.00 86.75 495 ARG A CA 1
ATOM 4028 C C . ARG A 1 495 ? 38.205 -59.008 -11.825 1.00 86.75 495 ARG A C 1
ATOM 4030 O O . ARG A 1 495 ? 39.147 -59.542 -11.255 1.00 86.75 495 ARG A O 1
ATOM 4037 N N . GLU A 1 496 ? 36.945 -59.106 -11.409 1.00 89.62 496 GLU A N 1
ATOM 4038 C CA . GLU A 1 496 ? 36.549 -59.875 -10.226 1.00 89.62 496 GLU A CA 1
ATOM 4039 C C . GLU A 1 496 ? 36.927 -61.354 -10.364 1.00 89.62 496 GLU A C 1
ATOM 4041 O O . GLU A 1 496 ? 37.481 -61.931 -9.430 1.00 89.62 496 GLU A O 1
ATOM 4046 N N . ALA A 1 497 ? 36.715 -61.953 -11.542 1.00 90.00 497 ALA A N 1
ATOM 4047 C CA . ALA A 1 497 ? 37.134 -63.329 -11.806 1.00 90.00 497 ALA A CA 1
ATOM 4048 C C . ALA A 1 497 ? 38.655 -63.523 -11.641 1.00 90.00 497 ALA A C 1
ATOM 4050 O O . ALA A 1 497 ? 39.087 -64.471 -10.984 1.00 90.00 497 ALA A O 1
ATOM 4051 N N . ILE A 1 498 ? 39.467 -62.601 -12.176 1.00 89.88 498 ILE A N 1
ATOM 4052 C CA . ILE A 1 498 ? 40.932 -62.626 -12.025 1.00 89.88 498 ILE A CA 1
ATOM 4053 C C . ILE A 1 498 ? 41.343 -62.426 -10.558 1.00 89.88 498 ILE A C 1
ATOM 4055 O O . ILE A 1 498 ? 42.260 -63.093 -10.080 1.00 89.88 498 ILE A O 1
ATOM 4059 N N . ASP A 1 499 ? 40.678 -61.530 -9.827 1.00 88.69 499 ASP A N 1
ATOM 4060 C CA . ASP A 1 499 ? 40.976 -61.267 -8.416 1.00 88.69 499 ASP A CA 1
ATOM 4061 C C . ASP A 1 499 ? 40.668 -62.488 -7.531 1.00 88.69 499 ASP A C 1
ATOM 4063 O O . ASP A 1 499 ? 41.440 -62.795 -6.617 1.00 88.69 499 ASP A O 1
ATOM 4067 N N . VAL A 1 500 ? 39.590 -63.226 -7.824 1.00 90.12 500 VAL A N 1
ATOM 4068 C CA . VAL A 1 500 ? 39.270 -64.504 -7.164 1.00 90.12 500 VAL A CA 1
ATOM 4069 C C . VAL A 1 500 ? 40.363 -65.539 -7.437 1.00 90.12 500 VAL A C 1
ATOM 4071 O O . VAL A 1 500 ? 40.881 -66.146 -6.496 1.00 90.12 500 VAL A O 1
ATOM 4074 N N . GLU A 1 501 ? 40.782 -65.691 -8.693 1.00 90.12 501 GLU A N 1
ATOM 4075 C CA . GLU A 1 501 ? 41.840 -66.631 -9.078 1.00 90.12 501 GLU A CA 1
ATOM 4076 C C . GLU A 1 501 ? 43.190 -66.273 -8.422 1.00 90.12 501 GLU A C 1
ATOM 4078 O O . GLU A 1 501 ? 43.882 -67.134 -7.870 1.00 90.12 501 GLU A O 1
ATOM 4083 N N . LEU A 1 502 ? 43.536 -64.982 -8.361 1.00 87.00 502 LEU A N 1
ATOM 4084 C CA . LEU A 1 502 ? 44.704 -64.477 -7.632 1.00 87.00 502 LEU A CA 1
ATOM 4085 C C . LEU A 1 502 ? 44.630 -64.766 -6.129 1.00 87.00 502 LEU A C 1
ATOM 4087 O O . LEU A 1 502 ? 45.652 -65.096 -5.523 1.00 87.00 502 LEU A O 1
ATOM 4091 N N . GLN A 1 503 ? 43.458 -64.630 -5.503 1.00 86.75 503 GLN A N 1
ATOM 4092 C CA . GLN A 1 503 ? 43.281 -64.960 -4.088 1.00 86.75 503 GLN A CA 1
ATOM 4093 C C . GLN A 1 503 ? 43.461 -66.456 -3.826 1.00 86.75 503 GLN A C 1
ATOM 4095 O O . GLN A 1 503 ? 44.108 -66.823 -2.842 1.00 86.75 503 GLN A O 1
ATOM 4100 N N . GLU A 1 504 ? 42.931 -67.321 -4.689 1.00 86.94 504 GLU A N 1
ATOM 4101 C CA . GLU A 1 504 ? 43.136 -68.767 -4.586 1.00 86.94 504 GLU A CA 1
ATOM 4102 C C . GLU A 1 504 ? 44.609 -69.146 -4.746 1.00 86.94 504 GLU A C 1
ATOM 4104 O O . GLU A 1 504 ? 45.140 -69.923 -3.947 1.00 86.94 504 GLU A O 1
ATOM 4109 N N . LEU A 1 505 ? 45.297 -68.558 -5.728 1.00 87.00 505 LEU A N 1
ATOM 4110 C CA . LEU A 1 505 ? 46.727 -68.775 -5.940 1.00 87.00 505 LEU A CA 1
ATOM 4111 C C . LEU A 1 505 ? 47.565 -68.260 -4.767 1.00 87.00 505 LEU A C 1
ATOM 4113 O O . LEU A 1 505 ? 48.468 -68.964 -4.323 1.00 87.00 505 LEU A O 1
ATOM 4117 N N . LYS A 1 506 ? 47.240 -67.092 -4.199 1.00 86.12 506 LYS A N 1
ATOM 4118 C CA . LYS A 1 506 ? 47.904 -66.572 -2.991 1.00 86.12 506 LYS A CA 1
ATOM 4119 C C . LYS A 1 506 ? 47.669 -67.457 -1.770 1.00 86.12 506 LYS A C 1
ATOM 4121 O O . LYS A 1 506 ? 48.600 -67.663 -1.000 1.00 86.12 506 LYS A O 1
ATOM 4126 N N . LYS A 1 507 ? 46.465 -68.015 -1.595 1.00 84.44 507 LYS A N 1
ATOM 4127 C CA . LYS A 1 507 ? 46.183 -68.992 -0.527 1.00 84.44 507 LYS A CA 1
ATOM 4128 C C . LYS A 1 507 ? 47.012 -70.265 -0.706 1.00 84.44 507 LYS A C 1
ATOM 4130 O O . LYS A 1 507 ? 47.614 -70.728 0.256 1.00 84.44 507 LYS A O 1
ATOM 4135 N N . LYS A 1 508 ? 47.101 -70.792 -1.934 1.00 82.50 508 LYS A N 1
ATOM 4136 C CA . LYS A 1 508 ? 47.963 -71.943 -2.257 1.00 82.50 508 LYS A CA 1
ATOM 4137 C C . LYS A 1 508 ? 49.444 -71.628 -2.017 1.00 82.50 508 LYS A C 1
ATOM 4139 O O . LYS A 1 508 ? 50.140 -72.430 -1.404 1.00 82.50 508 LYS A O 1
ATOM 4144 N N . GLN A 1 509 ? 49.916 -70.450 -2.424 1.00 78.31 509 GLN A N 1
ATOM 4145 C CA . GLN A 1 509 ? 51.284 -69.989 -2.173 1.00 78.31 509 GLN A CA 1
ATOM 4146 C C . GLN A 1 509 ? 51.579 -69.863 -0.671 1.00 78.31 509 GLN A C 1
ATOM 4148 O O . GLN A 1 509 ? 52.624 -70.316 -0.224 1.00 78.31 509 GLN A O 1
ATOM 4153 N N . ALA A 1 510 ? 50.651 -69.310 0.114 1.00 78.25 510 ALA A N 1
ATOM 4154 C CA . ALA A 1 510 ? 50.787 -69.188 1.565 1.00 78.25 510 ALA A CA 1
ATOM 4155 C C . ALA A 1 510 ? 50.762 -70.539 2.299 1.00 78.25 510 ALA A C 1
ATOM 4157 O O . ALA A 1 510 ? 51.248 -70.608 3.415 1.00 78.25 510 ALA A O 1
ATOM 4158 N N . SER A 1 511 ? 50.212 -71.600 1.695 1.00 73.94 511 SER A N 1
ATOM 4159 C CA . SER A 1 511 ? 50.272 -72.965 2.247 1.00 73.94 511 SER A CA 1
ATOM 4160 C C . SER A 1 511 ? 51.565 -73.726 1.919 1.00 73.94 511 SER A C 1
ATOM 4162 O O . SER A 1 511 ? 51.763 -74.830 2.417 1.00 73.94 511 SER A O 1
ATOM 4164 N N . LEU A 1 512 ? 52.415 -73.165 1.051 1.00 73.00 512 LEU A N 1
ATOM 4165 C CA . LEU A 1 512 ? 53.710 -73.729 0.644 1.00 73.00 512 LEU A CA 1
ATOM 4166 C C . LEU A 1 512 ? 54.900 -73.129 1.418 1.00 73.00 512 LEU A C 1
ATOM 4168 O O . LEU A 1 512 ? 56.015 -73.630 1.273 1.00 73.00 512 LEU A O 1
ATOM 4172 N N . TYR A 1 513 ? 54.662 -72.083 2.214 1.00 58.44 513 TYR A N 1
ATOM 4173 C CA . TYR A 1 513 ? 55.586 -71.508 3.198 1.00 58.44 513 TYR A CA 1
ATOM 4174 C C . TYR A 1 513 ? 55.105 -71.861 4.602 1.00 58.44 513 TYR A C 1
ATOM 4176 O O . TYR A 1 513 ? 55.978 -72.039 5.480 1.00 58.44 513 TYR A O 1
#

Secondary structure (DSSP, 8-state):
--STTTHHHHTSS---S--SS--HHHHHHHH----GGGS--S---SHHHHHHHHHHTT--TTT--BPP-SSSS-TT-B------GGGS-TTS--SBGGGTB-TTPPPPTTTTTSSTTS--TT---SS-HHHHHHHHHHHHHHHHHHHHHHTTS-----HHHHHHHHHHHHHHHHHHHHTSSSS--GGGHHHHHHHHHHHHHHTTB-TTGGG--GGGGGG--TTSGGGBPPGGG----HHHHHHHHS-SS---HHHHHHHHHHHHHHHHHHHHHHHHT-GGG-HHHHHHGGG-HHHHHH-HHHHHHHHHHHHHHHHHTTSS-HHHHHHHHHHHHHHHTS-HHHHHHHTTT--TT-TTS-HHHHHHHHHTT-GGGHHHHHHHHHHHTS---SHHHHHHHHHHHHH--TT--HHHHHHHHHHHHHHHHTTSGGG----HHHHHHHHTHHHHHHHHHHHHHHHHHHHHHHHHHHHHHHHHHHHHHHHHHHHHHHHHHHHHHHHHHHHHHHHHHHT--

Foldseek 3Di:
DDDVVVVVVVVVPDDPDDDDDDDPPVVCVVVPPPDPLLDAAAAQDDLVSLCSLCVSLVHDSVQFDFDDPPVPPSGSQGADDLAAQVNQDLPPPAPDNQLSHHPSHRAHPVSVQRYPVHDGPPDDDPDDPVVVVCVVCVVVVVVVVVCVVCVVVDDDDPQLVVLLVVVLCVLCVVLVVVQLDPFQCLLVQQVSLQSSLLVLCVQWFDVVCSPDGQLSSLVDQLVDPVGTDDLVRGCSDDSSVVVVVPDPDPDDPVVVSVVSVVSSVVSNVVSNVCSVPPPSVPLLSQLSNLLPLVCLLPPVVSSLVSVLSNLVVCVVVVVDDPVLSVLLSVLSNVVSPPDSVVSCVLCVCVDVPRPPDHSLRSCCVPQPPDPSNVSNNVSVVVSSPDRPDCNVVVVVVVVLVVVDDPPDDPVVSVVVVVVVVVCVVLVHDVSDDDDPVNVVCVVCVVVVVVVVVVVVVVVVVVVVVVVVVVVVVVVVVVVVVVVVVVVVVVVVVVVVVVVVVVVVVVVVVVVVD

Sequence (513 aa):
MNLAIMASIVKVLHIPKIIKYGYCPAYQVVRNHWNKDYKPGPYPVTQKERDAAAKKYGLLPAEYDPYPDDGLGYGDYPKLPAISGDDKDPYYPWDFPEHKRNFNEPVHVDADMYGEDRYNVSFKPRFSLLYMWTSFLGVVGGFFAIYFFMEDKKIFRPVCKLAFCKTIADECQPFLQRFQTSKPMTPYLFEAVEKLLRYLMNRCVKPDLMKCTGPKLLSIDTKKSENLILSKNIDIGFATKRLLGETAITVTERQKLEFIHECRSMLTTMIAKLQEKSPLKQKAVRGLSSLDPCVIQHSPQLAQKRFSFLLEELNHANIINDVLAENAKKEYLHFCNLKKSELQEIFRPCDQFSDEVGLDTIYGSFLIGEANYKHLWEVIKICLVLSHGNATVEGGFSVNKSLLVENMHEKTVIAQRHIHDEIQEAGGIKNIHISKKMLDYVRGARKRYHEYLEMKKQEKSEKDKKKAEKRKLDIQVKDLEGERKKLMMATEEKREAIDVELQELKKKQASLY

InterPro domains:
  IPR008699 NADH dehydrogenase [ubiquinone] 1 beta subcomplex subunit 8 [PF05821] (30-159)
  IPR008699 NADH dehydrogenase [ubiquinone] 1 beta subcomplex subunit 8 [PTHR12840] (31-161)

Mean predicted aligned error: 16.81 Å

Organism: Timema cristinae (NCBI:txid61476)

Solvent-accessible surface area (backbone atoms only — not comparable to full-atom values): 29895 Å² total; per-residue (Å²): 135,89,65,79,70,62,66,68,61,64,76,72,75,82,80,85,91,84,83,81,87,84,63,66,66,67,58,46,62,71,69,63,68,76,63,70,84,71,56,83,50,69,62,58,85,47,72,70,46,39,46,51,46,12,56,64,55,73,38,53,65,90,71,51,42,57,52,79,92,78,77,83,73,64,31,44,42,61,58,60,81,86,67,18,41,73,77,45,71,86,84,59,90,38,75,37,64,96,63,66,36,52,81,82,56,74,70,49,90,62,46,84,50,23,35,73,92,56,47,60,71,77,66,76,70,96,60,58,69,67,58,55,50,51,50,52,51,48,52,55,50,48,54,50,48,50,51,67,75,38,66,90,65,68,91,75,80,64,58,51,61,51,42,34,53,46,58,54,48,63,64,47,42,63,60,56,57,70,45,60,46,85,54,52,49,35,29,52,46,40,62,53,51,49,51,49,52,47,60,63,40,66,34,45,39,36,71,82,73,66,72,58,64,69,60,56,58,60,71,61,60,66,83,46,72,87,48,35,51,60,66,91,72,46,65,57,52,69,67,21,54,50,52,68,70,66,51,89,59,92,72,51,70,67,58,55,54,49,52,42,46,50,54,50,51,51,51,36,51,50,50,51,51,48,52,72,71,36,63,63,76,40,65,53,39,54,10,37,31,23,73,22,67,68,38,34,76,76,36,34,72,59,16,51,54,23,38,52,51,26,44,52,50,38,37,77,68,68,76,48,51,74,70,49,44,56,48,18,52,53,34,46,52,53,62,52,66,53,55,70,69,55,55,46,61,65,46,53,63,67,42,101,83,46,89,80,64,42,58,65,58,50,52,42,74,68,33,61,90,38,84,77,29,52,48,34,43,55,54,48,52,60,54,50,68,44,82,63,52,59,44,53,58,51,49,50,50,51,52,49,58,72,67,64,58,90,93,68,53,72,70,56,54,53,52,52,47,53,51,52,54,52,33,56,73,47,72,31,79,89,59,57,81,85,47,73,68,57,54,55,48,60,73,48,43,67,61,53,51,52,54,50,51,52,51,52,51,50,55,48,53,51,51,52,49,53,51,52,51,49,53,52,51,55,49,52,51,52,53,52,52,51,50,50,52,54,51,50,53,59,50,49,56,52,48,52,54,49,51,53,52,50,51,53,50,50,52,56,53,62,73,76,107

Nearest PDB structures (foldseek):
  6zka-assembly1_v  TM=8.121E-01  e=1.258E-09  Ovis aries
  7qsd-assembly1_l  TM=8.136E-01  e=2.102E-09  Bos taurus
  8q0a-assembly1_l  TM=8.031E-01  e=2.534E-09  Bos taurus
  8ud1-assembly1_1l  TM=7.904E-01  e=3.055E-09  Sus scrofa
  7b93-assembly1_l  TM=8.245E-01  e=1.078E-08  Mus musculus

pLDDT: mean 84.68, std 12.59, range [36.38, 97.81]

Radius of gyration: 55.46 Å; Cα contacts (8 Å, |Δi|>4): 378; chains: 1; bounding box: 167×110×88 Å